Protein AF-A0A1E3Q940-F1 (afdb_monomer)

Radius of gyration: 35.64 Å; Cα contacts (8 Å, |Δi|>4): 222; chains: 1; bounding box: 73×69×113 Å

Organism: NCBI:txid675824

Nearest PDB structures (foldseek):
  7a0g-assembly1_GGG  TM=1.922E-01  e=5.368E+00  Serratia marcescens

Mean predicted aligned error: 15.82 Å

InterPro domains:
  IPR008386 ATP synthase, F0 complex, subunit E, mitochondrial [PF05680] (305-361)
  IPR012472 Mitochondrial adapter protein MCP1, transmembrane domain [PF07950] (192-275)
  IPR039960 Mitochondrial adapter protein MCP1 [PTHR38409] (34-299)

pLDDT: mean 77.13, std 20.1, range [30.25, 97.88]

Solvent-accessible surface area (backbone atoms only — not comparable to full-atom values): 22508 Å² total; per-residue (Å²): 137,84,86,87,84,83,86,77,83,83,82,91,82,80,88,78,82,86,74,88,76,76,90,73,77,92,70,78,75,79,89,85,70,78,74,78,72,70,52,72,69,98,41,72,73,79,68,68,54,76,79,78,77,83,50,68,67,54,52,53,57,51,48,62,63,48,67,78,54,92,65,93,70,78,81,73,81,72,79,71,74,55,68,66,60,55,52,48,57,50,52,51,36,49,49,43,29,57,57,21,47,56,46,32,48,55,51,50,51,56,45,45,44,24,73,12,46,29,20,49,75,62,35,59,71,56,13,40,54,40,43,57,55,51,39,71,73,42,67,42,88,64,43,35,58,45,40,47,51,40,16,45,49,41,26,54,51,31,49,49,52,55,48,54,50,50,49,54,47,37,38,72,71,63,72,39,86,75,64,83,36,72,60,56,52,36,46,64,61,36,51,60,47,52,50,51,49,46,37,64,63,37,50,46,36,29,75,75,66,74,46,40,82,82,66,45,56,48,54,56,6,44,46,30,68,76,38,46,67,63,42,53,51,51,54,50,50,41,48,51,36,47,41,50,38,52,46,53,49,49,36,61,71,72,63,52,87,65,58,64,61,51,50,54,53,36,51,51,54,45,52,43,35,53,48,5,48,54,46,35,48,67,44,57,83,67,59,66,72,59,50,55,56,47,47,63,49,48,54,54,50,48,56,50,48,67,65,47,48,59,54,51,51,50,52,53,48,50,54,53,49,52,48,52,50,52,54,50,50,51,52,52,50,54,51,51,54,48,54,50,52,53,51,51,52,52,52,51,52,54,53,48,48,69,78,52,64,75,77,77,75,77,74,95,72,81,80,87,64,93,81,51,95,82,67,56,66,69,62,52,50,62,55,65,73,71,109

Sequence (387 aa):
MPSSPEPRSPPARYTTPLRHQRPQGLSLPPVEGLTVLTPSPIDEAAFLLPDPTPNKASRSLSEKRNADEDDKQEEEEYDAPNPETVALWRHYLFKVHKYSSYSFTAFLSLHLATASAMPALLGIDAADNGIVLARVLYQVPIVEQTLVFGSLAAHLISGAVLRIHKVRRDKRWYSRRLKMSRISFTGYLLAPLVAAHVVVARVIPLIKEGDSSIISLRYISRGFVRSRLTSWSLYTAMLGLTVYHVGYGWSRWLRIRKYTRVRIAGVAVFALGIWGLRVVSKGCNMAEWLGKKYDMMYEMAEGLVFRWTALGAGVVYGLFHSYSLSVSSEKKAAAAEWAHKEALIAKAKEEYAKLHPKPAAPAATATLDFSDPNFDFAKYLETALKE

Structure (mmCIF, N/CA/C/O backbone):
data_AF-A0A1E3Q940-F1
#
_entry.id   AF-A0A1E3Q940-F1
#
loop_
_atom_site.group_PDB
_atom_site.id
_atom_site.type_symbol
_atom_site.label_atom_id
_atom_site.label_alt_id
_atom_site.label_comp_id
_atom_site.label_asym_id
_atom_site.label_entity_id
_atom_site.label_seq_id
_atom_site.pdbx_PDB_ins_code
_atom_site.Cartn_x
_atom_site.Cartn_y
_atom_site.Cartn_z
_atom_site.occupancy
_atom_site.B_iso_or_equiv
_atom_site.auth_seq_id
_atom_site.auth_comp_id
_atom_site.auth_asym_id
_atom_site.auth_atom_id
_atom_site.pdbx_PDB_model_num
ATOM 1 N N . MET A 1 1 ? 26.944 -31.114 70.761 1.00 43.34 1 MET A N 1
ATOM 2 C CA . MET A 1 1 ? 27.191 -29.665 70.577 1.00 43.34 1 MET A CA 1
ATOM 3 C C . MET A 1 1 ? 28.198 -29.488 69.452 1.00 43.34 1 MET A C 1
ATOM 5 O O . MET A 1 1 ? 29.091 -30.328 69.410 1.00 43.34 1 MET A O 1
ATOM 9 N N . PRO A 1 2 ? 28.119 -28.455 68.591 1.00 50.88 2 PRO A N 1
ATOM 10 C CA . PRO A 1 2 ? 27.110 -27.383 68.455 1.00 50.88 2 PRO A CA 1
ATOM 11 C C . PRO A 1 2 ? 26.284 -27.567 67.149 1.00 50.88 2 PRO A C 1
ATOM 13 O O . PRO A 1 2 ? 26.811 -28.060 66.163 1.00 50.88 2 PRO A O 1
ATOM 16 N N . SER A 1 3 ? 24.957 -27.434 67.062 1.00 39.19 3 SER A N 1
ATOM 17 C CA . SER A 1 3 ? 24.027 -26.308 67.281 1.00 39.19 3 SER A CA 1
ATOM 18 C C . SER A 1 3 ? 24.241 -25.069 66.391 1.00 39.19 3 SER A C 1
ATOM 20 O O . SER A 1 3 ? 25.152 -24.284 66.648 1.00 39.19 3 SER A O 1
ATOM 22 N N . SER A 1 4 ? 23.260 -24.875 65.488 1.00 44.81 4 SER A N 1
ATOM 23 C CA . SER A 1 4 ? 22.716 -23.606 64.943 1.00 44.81 4 SER A CA 1
ATOM 24 C C . SER A 1 4 ? 23.273 -23.077 63.603 1.00 44.81 4 SER A C 1
ATOM 26 O O . SER A 1 4 ? 24.425 -23.364 63.293 1.00 44.81 4 SER A O 1
ATOM 28 N N . PRO A 1 5 ? 22.536 -22.220 62.843 1.00 51.53 5 PRO A N 1
ATOM 29 C CA . PRO A 1 5 ? 21.141 -21.761 63.008 1.00 51.53 5 PRO A CA 1
ATOM 30 C C . PRO A 1 5 ? 20.254 -21.779 61.732 1.00 51.53 5 PRO A C 1
ATOM 32 O O . PRO A 1 5 ? 20.704 -21.684 60.594 1.00 51.53 5 PRO A O 1
ATOM 35 N N . GLU A 1 6 ? 18.948 -21.776 61.985 1.00 53.12 6 GLU A N 1
ATOM 36 C CA . GLU A 1 6 ? 17.836 -21.415 61.095 1.00 53.12 6 GLU A CA 1
ATOM 37 C C . GLU A 1 6 ? 17.895 -19.937 60.625 1.00 53.12 6 GLU A C 1
ATOM 39 O O . GLU A 1 6 ? 18.193 -19.053 61.441 1.00 53.12 6 GLU A O 1
ATOM 44 N N . PRO A 1 7 ? 17.520 -19.603 59.373 1.00 50.44 7 PRO A N 1
ATOM 45 C CA . PRO A 1 7 ? 17.256 -18.222 58.977 1.00 50.44 7 PRO A CA 1
ATOM 46 C C . PRO A 1 7 ? 15.750 -17.888 58.922 1.00 50.44 7 PRO A C 1
ATOM 48 O O . PRO A 1 7 ? 15.070 -18.091 57.923 1.00 50.44 7 PRO A O 1
ATOM 51 N N . ARG A 1 8 ? 15.283 -17.317 60.038 1.00 42.06 8 ARG A N 1
ATOM 52 C CA . ARG A 1 8 ? 14.400 -16.139 60.208 1.00 42.06 8 ARG A CA 1
ATOM 53 C C . ARG A 1 8 ? 13.367 -15.817 59.111 1.00 42.06 8 ARG A C 1
ATOM 55 O O . ARG A 1 8 ? 13.687 -15.260 58.064 1.00 42.06 8 ARG A O 1
ATOM 62 N N . SER A 1 9 ? 12.095 -15.956 59.482 1.00 47.34 9 SER A N 1
ATOM 63 C CA . SER A 1 9 ? 10.959 -15.216 58.918 1.00 47.34 9 SER A CA 1
ATOM 64 C C . SER A 1 9 ? 11.095 -13.692 59.130 1.00 47.34 9 SER A C 1
ATOM 66 O O . SER A 1 9 ? 11.521 -13.269 60.211 1.00 47.34 9 SER A O 1
ATOM 68 N N . PRO A 1 10 ? 10.714 -12.847 58.152 1.00 51.91 10 PRO A N 1
ATOM 69 C CA . PRO A 1 10 ? 10.795 -11.393 58.282 1.00 51.91 10 PRO A CA 1
ATOM 70 C C . PRO A 1 10 ? 9.717 -10.817 59.228 1.00 51.91 10 PRO A C 1
ATOM 72 O O . PRO A 1 10 ? 8.624 -11.378 59.334 1.00 51.91 10 PRO A O 1
ATOM 75 N N . PRO A 1 11 ? 10.001 -9.693 59.915 1.00 42.12 11 PRO A N 1
ATOM 76 C CA . PRO A 1 11 ? 9.122 -9.127 60.934 1.00 42.12 11 PRO A CA 1
ATOM 77 C C . PRO A 1 11 ? 7.924 -8.365 60.353 1.00 42.12 11 PRO A C 1
ATOM 79 O O . PRO A 1 11 ? 8.037 -7.608 59.390 1.00 42.12 11 PRO A O 1
ATOM 82 N N . ALA A 1 12 ? 6.787 -8.505 61.035 1.00 43.34 12 ALA A N 1
ATOM 83 C CA . ALA A 1 12 ? 5.622 -7.644 60.897 1.00 43.34 12 ALA A CA 1
ATOM 84 C C . ALA A 1 12 ? 5.919 -6.214 61.385 1.00 43.34 12 ALA A C 1
ATOM 86 O O . ALA A 1 12 ? 6.483 -6.039 62.465 1.00 43.34 12 ALA A O 1
ATOM 87 N N . ARG A 1 13 ? 5.510 -5.216 60.588 1.00 34.50 13 ARG A N 1
ATOM 88 C CA . ARG A 1 13 ? 5.193 -3.798 60.901 1.00 34.50 13 ARG A CA 1
ATOM 89 C C . ARG A 1 13 ? 4.825 -3.158 59.545 1.00 34.50 13 ARG A C 1
ATOM 91 O O . ARG A 1 13 ? 5.513 -3.404 58.567 1.00 34.50 13 ARG A O 1
ATOM 98 N N . TYR A 1 14 ? 3.732 -2.424 59.349 1.00 35.25 14 TYR A N 1
ATOM 99 C CA . TYR A 1 14 ? 3.229 -1.300 60.128 1.00 35.25 14 TYR A CA 1
ATOM 100 C C . TYR A 1 14 ? 1.698 -1.190 60.043 1.00 35.25 14 TYR A C 1
ATOM 102 O O . TYR A 1 14 ? 1.108 -1.248 58.967 1.00 35.25 14 TYR A O 1
ATOM 110 N N . THR A 1 15 ? 1.081 -0.948 61.194 1.00 38.28 15 THR A N 1
ATOM 111 C CA . THR A 1 15 ? -0.278 -0.431 61.365 1.00 38.28 15 THR A CA 1
ATOM 112 C C . THR A 1 15 ? -0.354 1.021 60.883 1.00 38.28 15 THR A C 1
ATOM 114 O O . THR A 1 15 ? 0.394 1.871 61.366 1.00 38.28 15 THR A O 1
ATOM 117 N N . THR A 1 16 ? -1.263 1.328 59.959 1.00 37.03 16 THR A N 1
ATOM 118 C CA . THR A 1 16 ? -1.640 2.708 59.610 1.00 37.03 16 THR A CA 1
ATOM 119 C C . THR A 1 16 ? -2.774 3.164 60.539 1.00 37.03 16 THR A C 1
ATOM 121 O O . THR A 1 16 ? -3.715 2.393 60.734 1.00 37.03 16 THR A O 1
ATOM 124 N N . PRO A 1 17 ? -2.732 4.373 61.129 1.00 34.97 17 PRO A N 1
ATOM 125 C CA . PRO A 1 17 ? -3.802 4.833 62.005 1.00 34.97 17 PRO A CA 1
ATOM 126 C C . PRO A 1 17 ? -5.060 5.169 61.194 1.00 34.97 17 PRO A C 1
ATOM 128 O O . PRO A 1 17 ? -4.996 5.823 60.150 1.00 34.97 17 PRO A O 1
ATOM 131 N N . LEU A 1 18 ? -6.211 4.723 61.701 1.00 33.91 18 LEU A N 1
ATOM 132 C CA . LEU A 1 18 ? -7.538 5.055 61.189 1.00 33.91 18 LEU A CA 1
ATOM 133 C C . LEU A 1 18 ? -7.757 6.569 61.285 1.00 33.91 18 LEU A C 1
ATOM 135 O O . LEU A 1 18 ? -7.967 7.126 62.360 1.00 33.91 18 LEU A O 1
ATOM 139 N N . ARG A 1 19 ? -7.705 7.246 60.137 1.00 30.25 19 ARG A N 1
ATOM 140 C CA . ARG A 1 19 ? -8.111 8.644 60.009 1.00 30.25 19 ARG A CA 1
ATOM 141 C C . ARG A 1 19 ? -9.639 8.698 60.005 1.00 30.25 19 ARG A C 1
ATOM 143 O O . ARG A 1 19 ? -10.261 8.174 59.084 1.00 30.25 19 ARG A O 1
ATOM 150 N N . HIS A 1 20 ? -10.226 9.349 61.007 1.00 36.41 20 HIS A N 1
ATOM 151 C CA . HIS A 1 20 ? -11.647 9.702 61.037 1.00 36.41 20 HIS A CA 1
ATOM 152 C C . HIS A 1 20 ? -12.061 10.387 59.723 1.00 36.41 20 HIS A C 1
ATOM 154 O O . HIS A 1 20 ? -11.624 11.503 59.429 1.00 36.41 20 HIS A O 1
ATOM 160 N N . GLN A 1 21 ? -12.907 9.725 58.934 1.00 33.66 21 GLN A N 1
ATOM 161 C CA . GLN A 1 21 ? -13.623 10.352 57.828 1.00 33.66 21 GLN A CA 1
ATOM 162 C C . GLN A 1 21 ? -14.935 10.939 58.362 1.00 33.66 21 GLN A C 1
ATOM 164 O O . GLN A 1 21 ? -15.749 10.232 58.952 1.00 33.66 21 GLN A O 1
ATOM 169 N N . ARG A 1 22 ? -15.125 12.248 58.156 1.00 34.81 22 ARG A N 1
ATOM 170 C CA . ARG A 1 22 ? -16.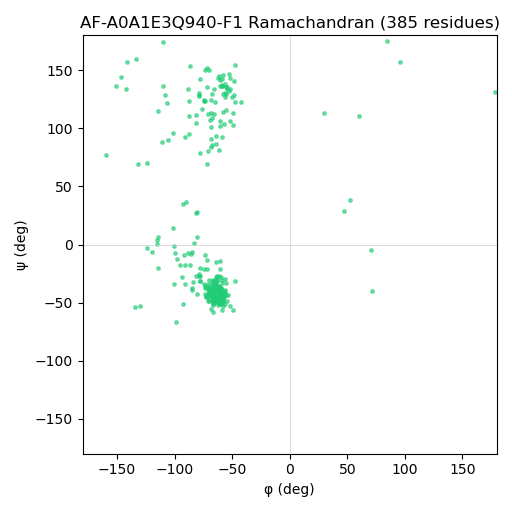432 12.919 58.246 1.00 34.81 22 ARG A CA 1
ATOM 171 C C . ARG A 1 22 ? -17.412 12.260 57.264 1.00 34.81 22 ARG A C 1
ATOM 173 O O . ARG A 1 22 ? -16.977 11.918 56.163 1.00 34.81 22 ARG A O 1
ATOM 180 N N . PRO A 1 23 ? -18.713 12.161 57.589 1.00 35.28 23 PRO A N 1
ATOM 181 C CA . PRO A 1 23 ? -19.703 11.654 56.650 1.00 35.28 23 PRO A CA 1
ATOM 182 C C . PRO A 1 23 ? -19.854 12.657 55.501 1.00 35.28 23 PRO A C 1
ATOM 184 O O . PRO A 1 23 ? -20.351 13.768 55.681 1.00 35.28 23 PRO A O 1
ATOM 187 N N . GLN A 1 24 ? -19.357 12.288 54.322 1.00 35.22 24 GLN A N 1
ATOM 188 C CA . GLN A 1 24 ? -19.620 13.018 53.089 1.00 35.22 24 GLN A CA 1
ATOM 189 C C . GLN A 1 24 ? -21.015 12.627 52.603 1.00 35.22 24 GLN A C 1
ATOM 191 O O . GLN A 1 24 ? -21.336 11.443 52.503 1.00 35.22 24 GLN A O 1
ATOM 196 N N . GLY A 1 25 ? -21.847 13.636 52.335 1.00 33.84 25 GLY A N 1
ATOM 197 C CA . GLY A 1 25 ? -23.127 13.458 51.663 1.00 33.84 25 GLY A CA 1
ATOM 198 C C . GLY A 1 25 ? -22.948 12.701 50.348 1.00 33.84 25 GLY A C 1
ATOM 199 O O . GLY A 1 25 ? -21.917 12.816 49.689 1.00 33.84 25 GLY A O 1
ATOM 200 N N . LEU A 1 26 ? -23.958 11.905 50.009 1.00 39.94 26 LEU A N 1
ATOM 201 C CA . LEU A 1 26 ? -24.004 10.989 48.876 1.00 39.94 26 LEU A CA 1
ATOM 202 C C . LEU A 1 26 ? -23.875 11.740 47.533 1.00 39.94 26 LEU A C 1
ATOM 204 O O . LEU A 1 26 ? -24.870 12.021 46.868 1.00 39.94 26 LEU A O 1
ATOM 208 N N . SER A 1 27 ? -22.655 12.080 47.120 1.00 33.34 27 SER A N 1
ATOM 209 C CA . SER A 1 27 ? -22.353 12.452 45.741 1.00 33.34 27 SER A CA 1
ATOM 210 C C . SER A 1 27 ? -22.026 11.176 44.971 1.00 33.34 27 SER A C 1
ATOM 212 O O . SER A 1 27 ? -21.021 10.507 45.206 1.00 33.34 27 SER A O 1
ATOM 214 N N . LEU A 1 28 ? -22.919 10.798 44.056 1.00 39.28 28 LEU A N 1
ATOM 215 C CA . LEU A 1 28 ? -22.620 9.760 43.076 1.00 39.28 28 LEU A CA 1
ATOM 216 C C . LEU A 1 28 ? -21.379 10.205 42.280 1.00 39.28 28 LEU A C 1
ATOM 218 O O . LEU A 1 28 ? -21.357 11.347 41.807 1.00 39.28 28 LEU A O 1
ATOM 222 N N . PRO A 1 29 ? -20.343 9.360 42.134 1.00 33.66 29 PRO A N 1
ATOM 223 C CA . PRO A 1 29 ? -19.177 9.732 41.351 1.00 33.66 29 PRO A CA 1
ATOM 224 C C . PRO A 1 29 ? -19.594 9.981 39.892 1.00 33.66 29 PRO A C 1
ATOM 226 O O . PRO A 1 29 ? -20.474 9.277 39.379 1.00 33.66 29 PRO A O 1
ATOM 229 N N . PRO A 1 30 ? -18.970 10.949 39.194 1.00 35.44 30 PRO A N 1
ATOM 230 C CA . PRO A 1 30 ? -19.161 11.110 37.761 1.00 35.44 30 PRO A CA 1
ATOM 231 C C . PRO A 1 30 ? -18.844 9.783 37.073 1.00 35.44 30 PRO A C 1
ATOM 233 O O . PRO A 1 30 ? -17.846 9.134 37.395 1.00 35.44 30 PRO A O 1
ATOM 236 N N . VAL A 1 31 ? -19.686 9.364 36.128 1.00 41.88 31 VAL A N 1
ATOM 237 C CA . VAL A 1 31 ? -19.461 8.167 35.305 1.00 41.88 31 VAL A CA 1
ATOM 238 C C . VAL A 1 31 ? -18.330 8.461 34.311 1.00 41.88 31 VAL A C 1
ATOM 240 O O . VAL A 1 31 ? -18.526 8.567 33.107 1.00 41.88 31 VAL A O 1
ATOM 243 N N . GLU A 1 32 ? -17.112 8.591 34.822 1.00 36.41 32 GLU A N 1
ATOM 244 C CA . GLU A 1 32 ? -15.862 8.739 34.071 1.00 36.41 32 GLU A CA 1
ATOM 245 C C . GLU A 1 32 ? -15.217 7.359 33.831 1.00 36.41 32 GLU A C 1
ATOM 247 O O . GLU A 1 32 ? -14.004 7.175 33.844 1.00 36.41 32 GLU A O 1
ATOM 252 N N . GLY A 1 33 ? -16.066 6.343 33.639 1.00 30.34 33 GLY A N 1
ATOM 253 C CA . GLY A 1 33 ? -15.688 4.929 33.624 1.00 30.34 33 GLY A CA 1
ATOM 254 C C . GLY A 1 33 ? -15.886 4.205 32.293 1.00 30.34 33 GLY A C 1
ATOM 255 O O . GLY A 1 33 ? -15.633 3.004 32.221 1.00 30.34 33 GLY A O 1
ATOM 256 N N . LEU A 1 34 ? -16.299 4.880 31.216 1.00 32.03 34 LEU A N 1
ATOM 257 C CA . LEU A 1 34 ? -16.187 4.297 29.877 1.00 32.03 34 LEU A CA 1
ATOM 258 C C . LEU A 1 34 ? -14.734 4.435 29.429 1.00 32.03 34 LEU A C 1
ATOM 260 O O . LEU A 1 34 ? -14.388 5.314 28.639 1.00 32.03 34 LEU A O 1
ATOM 264 N N . THR A 1 35 ? -13.871 3.548 29.931 1.00 32.41 35 THR A N 1
ATOM 265 C CA . THR A 1 35 ? -12.580 3.300 29.294 1.00 32.41 35 THR A CA 1
ATOM 266 C C . THR A 1 35 ? -12.867 3.013 27.827 1.00 32.41 35 THR A C 1
ATOM 268 O O . THR A 1 35 ? -13.427 1.983 27.445 1.00 32.41 35 THR A O 1
ATOM 271 N N . VAL A 1 36 ? -12.552 3.990 26.977 1.00 34.75 36 VAL A N 1
ATOM 272 C CA . VAL A 1 36 ? -12.655 3.858 25.531 1.00 34.75 36 VAL A CA 1
ATOM 273 C C . VAL A 1 36 ? -11.577 2.861 25.140 1.00 34.75 36 VAL A C 1
ATOM 275 O O . VAL A 1 36 ? -10.468 3.234 24.770 1.00 34.75 36 VAL A O 1
ATOM 278 N N . LEU A 1 37 ? -11.897 1.571 25.245 1.00 36.41 37 LEU A N 1
ATOM 279 C CA . LEU A 1 37 ? -11.110 0.507 24.654 1.00 36.41 37 LEU A CA 1
ATOM 280 C C . LEU A 1 37 ? -11.049 0.837 23.170 1.00 36.41 37 LEU A C 1
ATOM 282 O O . LEU A 1 37 ? -12.043 0.701 22.447 1.00 36.41 37 LEU A O 1
ATOM 286 N N . THR A 1 38 ? -9.899 1.355 22.735 1.00 33.72 38 THR A N 1
ATOM 287 C CA . THR A 1 38 ? -9.587 1.497 21.319 1.00 33.72 38 THR A CA 1
ATOM 288 C C . THR A 1 38 ? -9.917 0.160 20.678 1.00 33.72 38 THR A C 1
ATOM 290 O O . THR A 1 38 ? -9.490 -0.864 21.218 1.00 33.72 38 THR A O 1
ATOM 293 N N . PRO A 1 39 ? -10.707 0.125 19.596 1.00 43.34 39 PRO A N 1
ATOM 294 C CA . PRO A 1 39 ? -11.113 -1.139 19.016 1.00 43.34 39 PRO A CA 1
ATOM 295 C C . PRO A 1 39 ? -9.846 -1.891 18.651 1.00 43.34 39 PRO A C 1
ATOM 297 O O . PRO A 1 39 ? -9.061 -1.431 17.816 1.00 43.34 39 PRO A O 1
ATOM 300 N N . SER A 1 40 ? -9.635 -3.006 19.350 1.00 42.09 40 SER A N 1
ATOM 301 C CA . SER A 1 40 ? -8.463 -3.835 19.139 1.00 42.09 40 SER A CA 1
ATOM 302 C C . SER A 1 40 ? -8.424 -4.207 17.651 1.00 42.09 40 SER A C 1
ATOM 304 O O . SER A 1 40 ? -9.486 -4.526 17.079 1.00 42.09 40 SER A O 1
ATOM 306 N N . PRO A 1 41 ? -7.247 -4.125 16.997 1.00 54.59 41 PRO A N 1
ATOM 307 C CA . PRO A 1 41 ? -7.025 -4.766 15.705 1.00 54.59 41 PRO A CA 1
ATOM 308 C C . PRO A 1 41 ? -7.529 -6.211 15.762 1.00 54.59 41 PRO A C 1
ATOM 310 O O . PRO A 1 41 ? -7.603 -6.769 16.851 1.00 54.59 41 PRO A O 1
ATOM 313 N N . ILE A 1 42 ? -7.896 -6.792 14.616 1.00 51.38 42 ILE A N 1
ATOM 314 C CA . ILE A 1 42 ? -8.453 -8.153 14.528 1.00 51.38 42 ILE A CA 1
ATOM 315 C C . ILE A 1 42 ? -7.544 -9.108 15.323 1.00 51.38 42 ILE A C 1
ATOM 317 O O . ILE A 1 42 ? -6.437 -9.411 14.889 1.00 51.38 42 ILE A O 1
ATOM 321 N N . ASP A 1 43 ? -7.982 -9.488 16.520 1.00 57.38 43 ASP A N 1
ATOM 322 C CA . ASP A 1 43 ? -7.264 -10.379 17.422 1.00 57.38 43 ASP A CA 1
ATOM 323 C C . ASP A 1 43 ? -8.020 -11.699 17.411 1.00 57.38 43 ASP A C 1
ATOM 325 O O . ASP A 1 43 ? -9.244 -11.707 17.560 1.00 57.38 43 ASP A O 1
ATOM 329 N N . GLU A 1 44 ? -7.294 -12.789 17.184 1.00 52.31 44 GLU A N 1
ATOM 330 C CA . GLU A 1 44 ? -7.834 -14.137 16.990 1.00 52.31 44 GLU A CA 1
ATOM 331 C C . GLU A 1 44 ? -8.757 -14.512 18.158 1.00 52.31 44 GLU A C 1
ATOM 333 O O . GLU A 1 44 ? -9.893 -14.934 17.953 1.00 52.31 44 GLU A O 1
ATOM 338 N N . ALA A 1 45 ? -8.334 -14.194 19.385 1.00 51.00 45 ALA A N 1
ATOM 339 C CA . ALA A 1 45 ? -9.108 -14.448 20.594 1.00 51.00 45 ALA A CA 1
ATOM 340 C C . ALA A 1 45 ? -10.396 -13.613 20.683 1.00 51.00 45 ALA A C 1
ATOM 342 O O . ALA A 1 45 ? -11.420 -14.128 21.103 1.00 51.00 45 ALA A O 1
ATOM 343 N N . ALA A 1 46 ? -10.387 -12.344 20.260 1.00 54.25 46 ALA A N 1
ATOM 344 C CA . ALA A 1 46 ? -11.569 -11.475 20.330 1.00 54.25 46 ALA A CA 1
ATOM 345 C C . ALA A 1 46 ? -12.596 -11.766 19.220 1.00 54.25 46 ALA A C 1
ATOM 347 O O . ALA A 1 46 ? -13.758 -11.369 19.324 1.00 54.25 46 ALA A O 1
ATOM 348 N N . PHE A 1 47 ? -12.155 -12.412 18.137 1.00 54.91 47 PHE A N 1
ATOM 349 C CA . PHE A 1 47 ? -12.983 -12.733 16.977 1.00 54.91 47 PHE A CA 1
ATOM 350 C C . PHE A 1 47 ? -13.600 -14.130 17.063 1.00 54.91 47 PHE A C 1
ATOM 352 O O . PHE A 1 47 ? -14.664 -14.345 16.498 1.00 54.91 47 PHE A O 1
ATOM 359 N N . LEU A 1 48 ? -12.956 -15.065 17.765 1.00 56.94 48 LEU A N 1
ATOM 360 C CA . LEU A 1 48 ? -13.443 -16.436 17.935 1.00 56.94 48 LEU A CA 1
ATOM 361 C C . LEU A 1 48 ? -14.423 -16.609 19.099 1.00 56.94 48 LEU A C 1
ATOM 363 O O . LEU A 1 48 ? -15.032 -17.670 19.190 1.00 56.94 48 LEU A O 1
ATOM 367 N N . LEU A 1 49 ? -14.622 -15.588 19.942 1.00 58.44 49 LEU A N 1
ATOM 368 C CA . LEU A 1 49 ? -15.626 -15.660 21.004 1.00 58.44 49 LEU A CA 1
ATOM 369 C C . LEU A 1 49 ? -17.012 -15.981 20.417 1.00 58.44 49 LEU A C 1
ATOM 371 O O . LEU A 1 49 ? -17.370 -15.415 19.372 1.00 58.44 49 LEU A O 1
ATOM 375 N N . PRO A 1 50 ? -17.788 -16.869 21.068 1.00 58.59 50 PRO A N 1
ATOM 376 C CA . PRO A 1 50 ? -19.195 -17.045 20.747 1.00 58.59 50 PRO A CA 1
ATOM 377 C C . PRO A 1 50 ? -19.884 -15.683 20.775 1.00 58.59 50 PRO A C 1
ATOM 379 O O . PRO A 1 50 ? -19.527 -14.819 21.585 1.00 58.59 50 PRO A O 1
ATOM 382 N N . ASP A 1 51 ? -20.841 -15.472 19.876 1.00 60.31 51 ASP A N 1
ATOM 383 C CA . ASP A 1 51 ? -21.632 -14.252 19.944 1.00 60.31 51 ASP A CA 1
ATOM 384 C C . ASP A 1 51 ? -22.363 -14.227 21.300 1.00 60.31 51 ASP A C 1
ATOM 386 O O . ASP A 1 51 ? -22.837 -15.269 21.764 1.00 60.31 51 ASP A O 1
ATOM 390 N N . PRO A 1 52 ? -22.384 -13.077 21.997 1.00 56.88 52 PRO A N 1
ATOM 391 C CA . PRO A 1 52 ? -23.020 -12.991 23.303 1.00 56.88 52 PRO A CA 1
ATOM 392 C C . PRO A 1 52 ? -24.500 -13.365 23.173 1.00 56.88 52 PRO A C 1
ATOM 394 O O . PRO A 1 52 ? -25.185 -12.891 22.269 1.00 56.88 52 PRO A O 1
ATOM 397 N N . THR A 1 53 ? -25.019 -14.164 24.105 1.00 52.47 53 THR A N 1
ATOM 398 C CA . THR A 1 53 ? -26.471 -14.333 24.243 1.00 52.47 53 THR A CA 1
ATOM 399 C C . THR A 1 53 ? -27.100 -12.962 24.517 1.00 52.47 53 THR A C 1
ATOM 401 O O . THR A 1 53 ? -26.537 -12.215 25.329 1.00 52.47 53 THR A O 1
ATOM 404 N N . PRO A 1 54 ? -28.241 -12.603 23.895 1.00 46.38 54 PRO A N 1
ATOM 405 C CA . PRO A 1 54 ? -28.889 -11.321 24.155 1.00 46.38 54 PRO A CA 1
ATOM 406 C C . PRO A 1 54 ? -29.144 -11.185 25.651 1.00 46.38 54 PRO A C 1
ATOM 408 O O . PRO A 1 54 ? -29.911 -11.954 26.227 1.00 46.38 54 PRO A O 1
ATOM 411 N N . ASN A 1 55 ? -28.512 -10.209 26.302 1.00 47.47 55 ASN A N 1
ATOM 412 C CA . ASN A 1 55 ? -28.957 -9.825 27.631 1.00 47.47 55 ASN A CA 1
ATOM 413 C C . ASN A 1 55 ? -30.345 -9.188 27.463 1.00 47.47 55 ASN A C 1
ATOM 415 O O . ASN A 1 55 ? -30.507 -8.278 26.649 1.00 47.47 55 ASN A O 1
ATOM 419 N N . LYS A 1 56 ? -31.341 -9.632 28.242 1.00 45.75 56 LYS A N 1
ATOM 420 C CA . LYS A 1 56 ? -32.684 -9.023 28.280 1.00 45.75 56 LYS A CA 1
ATOM 421 C C . LYS A 1 56 ? -32.626 -7.490 28.403 1.00 45.75 56 LYS A C 1
ATOM 423 O O . LYS A 1 56 ? -33.459 -6.810 27.818 1.00 45.75 56 LYS A O 1
ATOM 428 N N . ALA A 1 57 ? -31.600 -6.948 29.065 1.00 43.94 57 ALA A N 1
ATOM 429 C CA . ALA A 1 57 ? -31.384 -5.509 29.207 1.00 43.94 57 ALA A CA 1
ATOM 430 C C . ALA A 1 57 ? -31.052 -4.772 27.888 1.00 43.94 57 ALA A C 1
ATOM 432 O O . ALA A 1 57 ? -31.493 -3.638 27.696 1.00 43.94 57 ALA A O 1
ATOM 433 N N . SER A 1 58 ? -30.298 -5.381 26.960 1.00 47.91 58 SER A N 1
ATOM 434 C CA . SER A 1 58 ? -29.993 -4.749 25.663 1.00 47.91 58 SER A CA 1
ATOM 435 C C . SER A 1 58 ? -31.171 -4.835 24.693 1.00 47.91 58 SER A C 1
ATOM 437 O O . SER A 1 58 ? -31.382 -3.894 23.930 1.00 47.91 58 SER A O 1
ATOM 439 N N . ARG A 1 59 ? -31.979 -5.903 24.791 1.00 46.34 59 ARG A N 1
ATOM 440 C CA . ARG A 1 59 ? -33.295 -6.002 24.139 1.00 46.34 59 ARG A CA 1
ATOM 441 C C . ARG A 1 59 ? -34.232 -4.900 24.635 1.00 46.34 59 ARG A C 1
ATOM 443 O O . ARG A 1 59 ? -34.651 -4.087 23.826 1.00 46.34 59 ARG A O 1
ATOM 450 N N . SER A 1 60 ? -34.374 -4.730 25.953 1.00 45.16 60 SER A N 1
ATOM 451 C CA . SER A 1 60 ? -35.256 -3.699 26.521 1.00 45.16 60 SER A CA 1
ATOM 452 C C . SER A 1 60 ? -34.841 -2.257 26.206 1.00 45.16 60 SER A C 1
ATOM 454 O O . SER A 1 60 ? -35.698 -1.385 26.119 1.00 45.16 60 SER A O 1
ATOM 456 N N . LEU A 1 61 ? -33.540 -1.978 26.035 1.00 48.06 61 LEU A N 1
ATOM 457 C CA . LEU A 1 61 ? -33.049 -0.649 25.631 1.00 48.06 61 LEU A CA 1
ATOM 458 C C . LEU A 1 61 ? -33.235 -0.391 24.128 1.00 48.06 61 LEU A C 1
ATOM 460 O O . LEU A 1 61 ? -33.427 0.752 23.727 1.00 48.06 61 LEU A O 1
ATOM 464 N N . SER A 1 62 ? -33.175 -1.441 23.307 1.00 47.81 62 SER A N 1
ATOM 465 C CA . SER A 1 62 ? -33.490 -1.381 21.877 1.00 47.81 62 SER A CA 1
ATOM 466 C C . SER A 1 62 ? -34.997 -1.245 21.643 1.00 47.81 62 SER A C 1
ATOM 468 O O . SER A 1 62 ? -35.403 -0.402 20.855 1.00 47.81 62 SER A O 1
ATOM 470 N N . GLU A 1 63 ? -35.816 -2.024 22.355 1.00 46.56 63 GLU A N 1
ATOM 471 C CA . GLU A 1 63 ? -37.284 -1.961 22.323 1.00 46.56 63 GLU A CA 1
ATOM 472 C C . GLU A 1 63 ? -37.797 -0.618 22.831 1.00 46.56 63 GLU A C 1
ATOM 474 O O . GLU A 1 63 ? -38.608 0.003 22.158 1.00 46.56 63 GLU A O 1
ATOM 479 N N . LYS A 1 64 ? -37.266 -0.094 23.947 1.00 46.50 64 LYS A N 1
ATOM 480 C CA . LYS A 1 64 ? -37.648 1.247 24.422 1.00 46.50 64 LYS A CA 1
ATOM 481 C C . LYS A 1 64 ? -37.286 2.365 23.451 1.00 46.50 64 LYS A C 1
ATOM 483 O O . LYS A 1 64 ? -37.979 3.368 23.438 1.00 46.50 64 LYS A O 1
ATOM 488 N N . ARG A 1 65 ? -36.210 2.220 22.669 1.00 48.25 65 ARG A N 1
ATOM 489 C CA . ARG A 1 65 ? -35.826 3.234 21.674 1.00 48.25 65 ARG A CA 1
ATOM 490 C C . ARG A 1 65 ? -36.676 3.155 20.403 1.00 48.25 65 ARG A C 1
ATOM 492 O O . ARG A 1 65 ? -36.813 4.162 19.728 1.00 48.25 65 ARG A O 1
ATOM 499 N N . ASN A 1 66 ? -37.213 1.979 20.083 1.00 46.50 66 ASN A N 1
ATOM 500 C CA . ASN A 1 66 ? -38.068 1.771 18.914 1.00 46.50 66 ASN A CA 1
ATOM 501 C C . ASN A 1 66 ? -39.562 1.978 19.230 1.00 46.50 66 ASN A C 1
ATOM 503 O O . ASN A 1 66 ? -40.337 2.195 18.315 1.00 46.50 66 ASN A O 1
ATOM 507 N N . ALA A 1 67 ? -39.969 1.953 20.505 1.00 49.75 67 ALA A N 1
ATOM 508 C CA . ALA A 1 67 ? -41.353 2.193 20.926 1.00 49.75 67 ALA A CA 1
ATOM 509 C C . ALA A 1 67 ? -41.816 3.660 20.793 1.00 49.75 67 ALA A C 1
ATOM 511 O O . ALA A 1 67 ? -43.012 3.918 20.875 1.00 49.75 67 ALA A O 1
ATOM 512 N N . ASP A 1 68 ? -40.891 4.605 20.585 1.00 50.19 68 ASP A N 1
ATOM 513 C CA . ASP A 1 68 ? -41.206 6.016 20.303 1.00 50.19 68 ASP A CA 1
ATOM 514 C C . ASP A 1 68 ? -41.390 6.300 18.793 1.00 50.19 68 ASP A C 1
ATOM 516 O O . ASP A 1 68 ? -41.804 7.397 18.419 1.00 50.19 68 ASP A O 1
ATOM 520 N N . GLU A 1 69 ? -41.109 5.328 17.916 1.00 50.88 69 GLU A N 1
ATOM 521 C CA . GLU A 1 69 ? -41.359 5.406 16.471 1.00 50.88 69 GLU A CA 1
ATOM 522 C C . GLU A 1 69 ? -42.492 4.432 16.118 1.00 50.88 69 GLU A C 1
ATOM 524 O O . GLU A 1 69 ? -42.270 3.260 15.826 1.00 50.88 69 GLU A O 1
ATOM 529 N N . ASP A 1 70 ? -43.728 4.927 16.202 1.00 46.22 70 ASP A N 1
ATOM 530 C CA . ASP A 1 70 ? -44.936 4.209 15.793 1.00 46.22 70 ASP A CA 1
ATOM 531 C C . ASP A 1 70 ? -44.934 4.041 14.263 1.00 46.22 70 ASP A C 1
ATOM 533 O O . ASP A 1 70 ? -45.375 4.912 13.513 1.00 46.22 70 ASP A O 1
ATOM 537 N N . ASP A 1 71 ? -44.375 2.927 13.794 1.00 42.19 71 ASP A N 1
ATOM 538 C CA . ASP A 1 71 ? -44.696 2.351 12.494 1.00 42.19 71 ASP A CA 1
ATOM 539 C C . ASP A 1 71 ? -44.708 0.825 12.620 1.00 42.19 71 ASP A C 1
ATOM 541 O O . ASP A 1 71 ? -43.823 0.214 13.228 1.00 42.19 71 ASP A O 1
ATOM 545 N N . LYS A 1 72 ? -45.749 0.205 12.066 1.00 42.94 72 LYS A N 1
ATOM 546 C CA . LYS A 1 72 ? -45.988 -1.239 12.120 1.00 42.94 72 LYS A CA 1
ATOM 547 C C . LYS A 1 72 ? -44.922 -1.959 11.296 1.00 42.94 72 LYS A C 1
ATOM 549 O O . LYS A 1 72 ? -45.143 -2.272 10.131 1.00 42.94 72 LYS A O 1
ATOM 554 N N . GLN A 1 73 ? -43.770 -2.240 11.893 1.00 36.91 73 GLN A N 1
ATOM 555 C CA . GLN A 1 73 ? -42.825 -3.191 11.325 1.00 36.91 73 GLN A CA 1
ATOM 556 C C . GLN A 1 73 ? -43.284 -4.594 11.701 1.00 36.91 73 GLN A C 1
ATOM 558 O O . GLN A 1 73 ? -43.265 -4.973 12.870 1.00 36.91 73 GLN A O 1
ATOM 563 N N . GLU A 1 74 ? -43.731 -5.339 10.690 1.00 40.62 74 GLU A N 1
ATOM 564 C CA . GLU A 1 74 ? -43.812 -6.795 10.737 1.00 40.62 74 GLU A CA 1
ATOM 565 C C . GLU A 1 74 ? -42.530 -7.317 11.398 1.00 40.62 74 GLU A C 1
ATOM 567 O O . GLU A 1 74 ? -41.422 -6.986 10.966 1.00 40.62 74 GLU A O 1
ATOM 572 N N . GLU A 1 75 ? -42.671 -8.069 12.492 1.00 43.88 75 GLU A N 1
ATOM 573 C CA . GLU A 1 75 ? -41.557 -8.783 13.105 1.00 43.88 75 GLU A CA 1
ATOM 574 C C . GLU A 1 75 ? -41.079 -9.830 12.094 1.00 43.88 75 GLU A C 1
ATOM 576 O O . GLU A 1 75 ? -41.541 -10.966 12.079 1.00 43.88 75 GLU A O 1
ATOM 581 N N . GLU A 1 76 ? -40.187 -9.425 11.190 1.00 40.84 76 GLU A N 1
ATOM 582 C CA . GLU A 1 76 ? -39.476 -10.335 10.307 1.00 40.84 76 GLU A CA 1
ATOM 583 C C . GLU A 1 76 ? -38.682 -11.272 11.230 1.00 40.84 76 GLU A C 1
ATOM 585 O O . GLU A 1 76 ? -37.689 -10.868 11.849 1.00 40.84 76 GLU A O 1
ATOM 590 N N . GLU A 1 77 ? -39.189 -12.497 11.412 1.00 43.81 77 GLU A N 1
ATOM 591 C CA . GLU A 1 77 ? -38.578 -13.546 12.221 1.00 43.81 77 GLU A CA 1
ATOM 592 C C . GLU A 1 77 ? -37.188 -13.830 11.647 1.00 43.81 77 GLU A C 1
ATOM 594 O O . GLU A 1 77 ? -37.000 -14.559 10.674 1.00 43.81 77 GLU A O 1
ATOM 599 N N . TYR A 1 78 ? -36.196 -13.135 12.202 1.00 48.88 78 TYR A N 1
ATOM 600 C CA . TYR A 1 78 ? -34.817 -13.230 11.766 1.00 48.88 78 TYR A CA 1
ATOM 601 C C . TYR A 1 78 ? -34.304 -14.614 12.137 1.00 48.88 78 TYR A C 1
ATOM 603 O O . TYR A 1 78 ? -33.929 -14.858 13.288 1.00 48.88 78 TYR A O 1
ATOM 611 N N . ASP A 1 79 ? -34.272 -15.496 11.143 1.00 50.88 79 ASP A N 1
ATOM 612 C CA . ASP A 1 79 ? -33.704 -16.829 11.259 1.00 50.88 79 ASP A CA 1
ATOM 613 C C . ASP A 1 79 ? -32.198 -16.687 11.528 1.00 50.88 79 ASP A C 1
ATOM 615 O O . ASP A 1 79 ? -31.375 -16.414 10.642 1.00 50.88 79 ASP A O 1
ATOM 619 N N . ALA A 1 80 ? -31.841 -16.696 12.814 1.00 56.94 80 ALA A N 1
ATOM 620 C CA . ALA A 1 80 ? -30.494 -16.385 13.249 1.00 56.94 80 ALA A CA 1
ATOM 621 C C . ALA A 1 80 ? -29.544 -17.460 12.700 1.00 56.94 80 ALA A C 1
ATOM 623 O O . ALA A 1 80 ? -29.731 -18.643 12.988 1.00 56.94 80 ALA A O 1
ATOM 624 N N . PRO A 1 81 ? -28.506 -17.084 11.926 1.00 61.53 81 PRO A N 1
ATOM 625 C CA . PRO A 1 81 ? -27.619 -18.065 11.322 1.00 61.53 81 PRO A CA 1
ATOM 626 C C . PRO A 1 81 ? -26.971 -18.916 12.413 1.00 61.53 81 PRO A C 1
ATOM 628 O O . PRO A 1 81 ? -26.535 -18.379 13.436 1.00 61.53 81 PRO A O 1
ATOM 631 N N . ASN A 1 82 ? -26.908 -20.232 12.180 1.00 71.31 82 ASN A N 1
ATOM 632 C CA . ASN A 1 82 ? -26.406 -21.198 13.155 1.00 71.31 82 ASN A CA 1
ATOM 633 C C . ASN A 1 82 ? -25.066 -20.709 13.761 1.00 71.31 82 ASN A C 1
ATOM 635 O O . ASN A 1 82 ? -24.107 -20.465 13.022 1.00 71.31 82 ASN A O 1
ATOM 639 N N . PRO A 1 83 ? -24.962 -20.560 15.095 1.00 71.31 83 PRO A N 1
ATOM 640 C CA . PRO A 1 83 ? -23.762 -20.035 15.744 1.00 71.31 83 PRO A CA 1
ATOM 641 C C . PRO A 1 83 ? -22.491 -20.832 15.408 1.00 71.31 83 PRO A C 1
ATOM 643 O O . PRO A 1 83 ? -21.408 -20.246 15.323 1.00 71.31 83 PRO A O 1
ATOM 646 N N . GLU A 1 84 ? -22.606 -22.136 15.144 1.00 74.00 84 GLU A N 1
ATOM 647 C CA . GLU A 1 84 ? -21.484 -22.976 14.717 1.00 74.00 84 GLU A CA 1
ATOM 648 C C . GLU A 1 84 ? -21.021 -22.643 13.297 1.00 74.00 84 GLU A C 1
ATOM 650 O O . GLU A 1 84 ? -19.818 -22.513 13.053 1.00 74.00 84 GLU A O 1
ATOM 655 N N . THR A 1 85 ? -21.953 -22.431 12.361 1.00 76.19 85 THR A N 1
ATOM 656 C CA . THR A 1 85 ? -21.600 -22.051 10.986 1.00 76.19 85 THR A CA 1
ATOM 657 C C . THR A 1 85 ? -20.970 -20.664 10.970 1.00 76.19 85 THR A C 1
ATOM 659 O O . THR A 1 85 ? -19.961 -20.463 10.288 1.00 76.19 85 THR A O 1
ATOM 662 N N . VAL A 1 86 ? -21.483 -19.737 11.791 1.00 77.06 86 VAL A N 1
ATOM 663 C CA . VAL A 1 86 ? -20.920 -18.392 11.964 1.00 77.06 86 VAL A CA 1
ATOM 664 C C . VAL A 1 86 ? -19.501 -18.430 12.508 1.00 77.06 86 VAL A C 1
ATOM 666 O O . VAL A 1 86 ? -18.624 -17.736 11.988 1.00 77.06 86 VAL A O 1
ATOM 669 N N . ALA A 1 87 ? -19.243 -19.256 13.518 1.00 78.44 87 ALA A N 1
ATOM 670 C CA . ALA A 1 87 ? -17.900 -19.450 14.047 1.00 78.44 87 ALA A CA 1
ATOM 671 C C . ALA A 1 87 ? -16.954 -20.068 13.001 1.00 78.44 87 ALA A C 1
ATOM 673 O O . ALA A 1 87 ? -15.799 -19.642 12.888 1.00 78.44 87 ALA A O 1
ATOM 674 N N . LEU A 1 88 ? -17.448 -21.017 12.201 1.00 84.06 88 LEU A N 1
ATOM 675 C CA . LEU A 1 88 ? -16.668 -21.748 11.207 1.00 84.06 88 LEU A CA 1
ATOM 676 C C . LEU A 1 88 ? -16.177 -20.851 10.064 1.00 84.06 88 LEU A C 1
ATOM 678 O O . LEU A 1 88 ? -14.967 -20.735 9.850 1.00 84.06 88 LEU A O 1
ATOM 682 N N . TRP A 1 89 ? -17.079 -20.182 9.331 1.00 86.62 89 TRP A N 1
ATOM 683 C CA . TRP A 1 89 ? -16.665 -19.360 8.182 1.00 86.62 89 TRP A CA 1
ATOM 684 C C . TRP A 1 89 ? -15.780 -18.194 8.623 1.00 86.62 89 TRP A C 1
ATOM 686 O O . TRP A 1 89 ? -14.821 -17.824 7.942 1.00 86.62 89 TRP A O 1
ATOM 696 N N . ARG A 1 90 ? -16.047 -17.660 9.815 1.00 87.81 90 ARG A N 1
ATOM 697 C CA . ARG A 1 90 ? -15.253 -16.621 10.458 1.00 87.81 90 ARG A CA 1
ATOM 698 C C . ARG A 1 90 ? -13.824 -17.067 10.755 1.00 87.81 90 ARG A C 1
ATOM 700 O O . ARG A 1 90 ? -12.884 -16.321 10.477 1.00 87.81 90 ARG A O 1
ATOM 707 N N . HIS A 1 91 ? -13.660 -18.272 11.296 1.00 87.81 91 HIS A N 1
ATOM 708 C CA . HIS A 1 91 ? -12.354 -18.877 11.561 1.00 87.81 91 HIS A CA 1
ATOM 709 C C . HIS A 1 91 ? -11.539 -19.041 10.279 1.00 87.81 91 HIS A C 1
ATOM 711 O O . HIS A 1 91 ? -10.384 -18.612 10.212 1.00 87.81 91 HIS A O 1
ATOM 717 N N . TYR A 1 92 ? -12.149 -19.594 9.228 1.00 92.06 92 TYR A N 1
ATOM 718 C CA . TYR A 1 92 ? -11.467 -19.768 7.948 1.00 92.06 92 TYR A CA 1
ATOM 719 C C . TYR A 1 92 ? -11.151 -18.439 7.263 1.00 92.06 92 TYR A C 1
ATOM 721 O O . TYR A 1 92 ? -10.028 -18.266 6.799 1.00 92.06 92 TYR A O 1
ATOM 729 N N . LEU A 1 93 ? -12.061 -17.459 7.264 1.00 93.00 93 LEU A N 1
ATOM 730 C CA . LEU A 1 93 ? -11.765 -16.126 6.729 1.00 93.00 93 LEU A CA 1
ATOM 731 C C . LEU A 1 93 ? -10.624 -15.443 7.474 1.00 93.00 93 LEU A C 1
ATOM 733 O O . LEU A 1 93 ? -9.783 -14.807 6.842 1.00 93.00 93 LEU A O 1
ATOM 737 N N . PHE A 1 94 ? -10.571 -15.572 8.801 1.00 90.94 94 PHE A N 1
ATOM 738 C CA . PHE A 1 94 ? -9.455 -15.040 9.572 1.00 90.94 94 PHE A CA 1
ATOM 739 C C . PHE A 1 94 ? -8.139 -15.703 9.163 1.00 90.94 94 PHE A C 1
ATOM 741 O O . PHE A 1 94 ? -7.165 -14.996 8.909 1.00 90.94 94 PHE A O 1
ATOM 748 N N . LYS A 1 95 ? -8.114 -17.035 9.019 1.00 92.12 95 LYS A N 1
ATOM 749 C CA . LYS A 1 95 ? -6.943 -17.760 8.505 1.00 92.12 95 LYS A CA 1
ATOM 750 C C . LYS A 1 95 ? -6.559 -17.301 7.100 1.00 92.12 95 LYS A C 1
ATOM 752 O O . LYS A 1 95 ? -5.384 -17.053 6.864 1.00 92.12 95 LYS A O 1
ATOM 757 N N . VAL A 1 96 ? -7.516 -17.127 6.193 1.00 94.94 96 VAL A N 1
ATOM 758 C CA . VAL A 1 96 ? -7.255 -16.629 4.835 1.00 94.94 96 VAL A CA 1
ATOM 759 C C . VAL A 1 96 ? -6.642 -15.229 4.882 1.00 94.94 96 VAL A C 1
ATOM 761 O O . VAL A 1 96 ? -5.588 -15.025 4.290 1.00 94.94 96 VAL A O 1
ATOM 764 N N . HIS A 1 97 ? -7.224 -14.298 5.646 1.00 93.62 97 HIS A N 1
ATOM 765 C CA . HIS A 1 97 ? -6.703 -12.935 5.828 1.00 93.62 97 HIS A CA 1
ATOM 766 C C . HIS A 1 97 ? -5.255 -12.923 6.331 1.00 93.62 97 HIS A C 1
ATOM 768 O O . HIS A 1 97 ? -4.408 -12.151 5.877 1.00 93.62 97 HIS A O 1
ATOM 774 N N . LYS A 1 98 ? -5.003 -13.798 7.303 1.00 90.75 98 LYS A N 1
ATOM 775 C CA . LYS A 1 98 ? -3.746 -13.992 8.011 1.00 90.75 98 LYS A CA 1
ATOM 776 C C . LYS A 1 98 ? -2.677 -14.587 7.101 1.00 90.75 98 LYS A C 1
ATOM 778 O O . LYS A 1 98 ? -1.619 -13.986 6.931 1.00 90.75 98 LYS A O 1
ATOM 783 N N . TYR A 1 99 ? -2.950 -15.729 6.480 1.00 92.69 99 TYR A N 1
ATOM 784 C CA . TYR A 1 99 ? -1.949 -16.462 5.713 1.00 92.69 99 TYR A CA 1
ATOM 785 C C . TYR A 1 99 ? -1.694 -15.880 4.322 1.00 92.69 99 TYR A C 1
ATOM 787 O O . TYR A 1 99 ? -0.568 -15.970 3.833 1.00 92.69 99 TYR A O 1
ATOM 795 N N . SER A 1 100 ? -2.670 -15.195 3.717 1.00 95.62 100 SER A N 1
ATOM 796 C CA . SER A 1 100 ? -2.444 -14.493 2.449 1.00 95.62 100 SER A CA 1
ATOM 797 C C . SER A 1 100 ? -1.386 -13.386 2.561 1.00 95.62 100 SER A C 1
ATOM 799 O O . SER A 1 100 ? -0.675 -13.107 1.595 1.00 95.62 100 SER A O 1
ATOM 801 N N . SER A 1 101 ? -1.203 -12.812 3.758 1.00 94.12 101 SER A N 1
ATOM 802 C CA . SER A 1 101 ? -0.195 -11.775 4.004 1.00 94.12 101 SER A CA 1
ATOM 803 C C . SER A 1 101 ? 1.249 -12.260 3.820 1.00 94.12 101 SER A C 1
ATOM 805 O O . SER A 1 101 ? 2.098 -11.459 3.432 1.00 94.12 101 SER A O 1
ATOM 807 N N . TYR A 1 102 ? 1.543 -13.551 4.026 1.00 94.12 102 TYR A N 1
ATOM 808 C CA . TYR A 1 102 ? 2.886 -14.108 3.821 1.00 94.12 102 TYR A CA 1
ATOM 809 C C . TYR A 1 102 ? 3.289 -14.090 2.352 1.00 94.12 102 TYR A C 1
ATOM 811 O O . TYR A 1 102 ? 4.343 -13.558 2.007 1.00 94.12 102 TYR A O 1
ATOM 819 N N . SER A 1 103 ? 2.417 -14.630 1.496 1.00 93.81 103 SER A N 1
ATOM 820 C CA . SER A 1 103 ? 2.633 -14.682 0.049 1.00 93.81 103 SER A CA 1
ATOM 821 C C . SER A 1 103 ? 2.807 -13.276 -0.519 1.00 93.81 103 SER A C 1
ATOM 823 O O . SER A 1 103 ? 3.778 -12.996 -1.222 1.00 93.81 103 SER A O 1
ATOM 825 N N . PHE A 1 104 ? 1.918 -12.355 -0.136 1.00 95.12 104 PHE A N 1
ATOM 826 C CA . PHE A 1 104 ? 2.011 -10.977 -0.601 1.00 95.12 104 PHE A CA 1
ATOM 827 C C . PHE A 1 104 ? 3.250 -10.252 -0.054 1.00 95.12 104 PHE A C 1
ATOM 829 O O . PHE A 1 104 ? 3.866 -9.476 -0.778 1.00 95.12 104 PHE A O 1
ATOM 836 N N . THR A 1 105 ? 3.663 -10.520 1.193 1.00 95.50 105 THR A N 1
ATOM 837 C CA . THR A 1 105 ? 4.897 -9.942 1.758 1.00 95.50 105 THR A CA 1
ATOM 838 C C . THR A 1 105 ? 6.128 -10.410 0.984 1.00 95.50 105 THR A C 1
ATOM 840 O O . THR A 1 105 ? 6.992 -9.587 0.704 1.00 95.50 105 THR A O 1
ATOM 843 N N . ALA A 1 106 ? 6.206 -11.685 0.590 1.00 94.44 106 ALA A N 1
ATOM 844 C CA . ALA A 1 106 ? 7.330 -12.196 -0.198 1.00 94.44 106 ALA A CA 1
ATOM 845 C C . ALA A 1 106 ? 7.451 -11.472 -1.550 1.00 94.44 106 ALA A C 1
ATOM 847 O O . ALA A 1 106 ? 8.527 -10.976 -1.896 1.00 94.44 106 ALA A O 1
ATOM 848 N N . PHE A 1 107 ? 6.332 -11.328 -2.269 1.00 94.94 107 PHE A N 1
ATOM 849 C CA . PHE A 1 107 ? 6.282 -10.526 -3.492 1.00 94.94 107 PHE A CA 1
ATOM 850 C C . PHE A 1 107 ? 6.669 -9.066 -3.230 1.00 94.94 107 PHE A C 1
ATOM 852 O O . PHE A 1 107 ? 7.515 -8.518 -3.931 1.00 94.94 107 PHE A O 1
ATOM 859 N N . LEU A 1 108 ? 6.092 -8.439 -2.201 1.00 95.44 108 LEU A N 1
ATOM 860 C CA . LEU A 1 108 ? 6.359 -7.045 -1.862 1.00 95.44 108 LEU A CA 1
ATOM 861 C C . LEU A 1 108 ? 7.838 -6.809 -1.528 1.00 95.44 108 LEU A C 1
ATOM 863 O O . LEU A 1 108 ? 8.385 -5.781 -1.914 1.00 95.44 108 LEU A O 1
ATOM 867 N N . SER A 1 109 ? 8.499 -7.742 -0.842 1.00 94.94 109 SER A N 1
ATOM 868 C CA . SER A 1 109 ? 9.934 -7.668 -0.560 1.00 94.94 109 SER A CA 1
ATOM 869 C C . SER A 1 109 ? 10.762 -7.703 -1.841 1.00 94.94 109 SER A C 1
ATOM 871 O O . SER A 1 109 ? 11.619 -6.841 -2.023 1.00 94.94 109 SER A O 1
ATOM 873 N N . LEU A 1 110 ? 10.480 -8.643 -2.750 1.00 94.81 110 LEU A N 1
ATOM 874 C CA . LEU A 1 110 ? 11.147 -8.717 -4.054 1.00 94.81 110 LEU A CA 1
ATOM 875 C C . LEU A 1 110 ? 10.886 -7.456 -4.896 1.00 94.81 110 LEU A C 1
ATOM 877 O O . LEU A 1 110 ? 11.799 -6.909 -5.519 1.00 94.81 110 LEU A O 1
ATOM 881 N N . HIS A 1 111 ? 9.651 -6.956 -4.873 1.00 94.25 111 HIS A N 1
ATOM 882 C CA . HIS A 1 111 ? 9.244 -5.745 -5.572 1.00 94.25 111 HIS A CA 1
ATOM 883 C C . HIS A 1 111 ? 9.947 -4.499 -5.017 1.00 94.25 111 HIS A C 1
ATOM 885 O O . HIS A 1 111 ? 10.531 -3.744 -5.782 1.00 94.25 111 HIS A O 1
ATOM 891 N N . LEU A 1 112 ? 9.974 -4.295 -3.696 1.00 94.75 112 LEU A N 1
ATOM 892 C CA . LEU A 1 112 ? 10.689 -3.171 -3.077 1.00 94.75 112 LEU A CA 1
ATOM 893 C C . LEU A 1 112 ? 12.205 -3.271 -3.285 1.00 94.75 112 LEU A C 1
ATOM 895 O O . LEU A 1 112 ? 12.864 -2.251 -3.492 1.00 94.75 112 LEU A O 1
ATOM 899 N N . ALA A 1 113 ? 12.766 -4.481 -3.265 1.00 95.25 113 ALA A N 1
ATOM 900 C CA . ALA A 1 113 ? 14.182 -4.686 -3.541 1.00 95.25 113 ALA A CA 1
ATOM 901 C C . ALA A 1 113 ? 14.543 -4.210 -4.955 1.00 95.25 113 ALA A C 1
ATOM 903 O O . ALA A 1 113 ? 15.482 -3.437 -5.122 1.00 95.25 113 ALA A O 1
ATOM 904 N N . THR A 1 114 ? 13.765 -4.602 -5.962 1.00 95.38 114 THR A N 1
ATOM 905 C CA . THR A 1 114 ? 14.071 -4.309 -7.372 1.00 95.38 114 THR A CA 1
ATOM 906 C C . THR A 1 114 ? 13.583 -2.942 -7.844 1.00 95.38 114 THR A C 1
ATOM 908 O O . THR A 1 114 ? 14.291 -2.263 -8.577 1.00 95.38 114 THR A O 1
ATOM 911 N N . ALA A 1 115 ? 12.415 -2.484 -7.395 1.00 93.50 115 ALA A N 1
ATOM 912 C CA . ALA A 1 115 ? 11.810 -1.225 -7.833 1.00 93.50 115 ALA A CA 1
ATOM 913 C C . ALA A 1 115 ? 12.181 -0.015 -6.957 1.00 93.50 115 ALA A C 1
ATOM 915 O O . ALA A 1 115 ? 11.838 1.116 -7.296 1.00 93.50 115 ALA A O 1
ATOM 916 N N . SER A 1 116 ? 12.841 -0.215 -5.810 1.00 94.06 116 SER A N 1
ATOM 917 C CA . SER A 1 116 ? 13.212 0.881 -4.899 1.00 94.06 116 SER A CA 1
ATOM 918 C C . SER A 1 116 ? 14.649 0.794 -4.392 1.00 94.06 116 SER A C 1
ATOM 920 O O . SER A 1 116 ? 15.403 1.748 -4.577 1.00 94.06 116 SER A O 1
ATOM 922 N N . ALA A 1 117 ? 15.069 -0.333 -3.812 1.00 95.56 117 ALA A N 1
ATOM 923 C CA . ALA A 1 117 ? 16.422 -0.458 -3.264 1.00 95.56 117 ALA A CA 1
ATOM 924 C C . ALA A 1 117 ? 17.505 -0.531 -4.358 1.00 95.56 117 ALA A C 1
ATOM 926 O O . ALA A 1 117 ? 18.516 0.156 -4.261 1.00 95.56 117 ALA A O 1
ATOM 927 N N . MET A 1 118 ? 17.295 -1.302 -5.427 1.00 96.94 118 MET A N 1
ATOM 928 C CA . MET A 1 118 ? 18.248 -1.379 -6.540 1.00 96.94 118 MET A CA 1
ATOM 929 C C . MET A 1 118 ? 18.459 -0.026 -7.239 1.00 96.94 118 MET A C 1
ATOM 931 O O . MET A 1 118 ? 19.616 0.366 -7.353 1.00 96.94 118 MET A O 1
ATOM 935 N N . PRO A 1 119 ? 17.422 0.754 -7.620 1.00 96.50 119 PRO A N 1
ATOM 936 C CA . PRO A 1 119 ? 17.633 2.089 -8.176 1.00 96.50 119 PRO A CA 1
ATOM 937 C C . PRO A 1 119 ? 18.390 3.001 -7.212 1.00 96.50 119 PRO A C 1
ATOM 939 O O . PRO A 1 119 ? 19.270 3.748 -7.627 1.00 96.50 119 PRO A O 1
ATOM 942 N N . ALA A 1 120 ? 18.061 2.921 -5.919 1.00 96.88 120 ALA A N 1
ATOM 943 C CA . ALA A 1 120 ? 18.689 3.716 -4.873 1.00 96.88 120 ALA A CA 1
ATOM 944 C C . ALA A 1 120 ? 20.197 3.452 -4.734 1.00 96.88 120 ALA A C 1
ATOM 946 O O . ALA A 1 120 ? 20.950 4.391 -4.478 1.00 96.88 120 ALA A O 1
ATOM 947 N N . LEU A 1 121 ? 20.613 2.191 -4.866 1.00 97.00 121 LEU A N 1
ATOM 948 C CA . LEU A 1 121 ? 21.973 1.740 -4.563 1.00 97.00 121 LEU A CA 1
ATOM 949 C C . LEU A 1 121 ? 22.849 1.567 -5.808 1.00 97.00 121 LEU A C 1
ATOM 951 O O . LEU A 1 121 ? 24.050 1.800 -5.741 1.00 97.00 121 LEU A O 1
ATOM 955 N N . LEU A 1 122 ? 22.257 1.143 -6.925 1.00 96.44 122 LEU A N 1
ATOM 956 C CA . LEU A 1 122 ? 22.965 0.659 -8.115 1.00 96.44 122 LEU A CA 1
ATOM 957 C C . LEU A 1 122 ? 22.596 1.427 -9.395 1.00 96.44 122 LEU A C 1
ATOM 959 O O . LEU A 1 122 ? 23.170 1.171 -10.450 1.00 96.44 122 LEU A O 1
ATOM 963 N N . GLY A 1 123 ? 21.655 2.372 -9.321 1.00 94.75 123 GLY A N 1
ATOM 964 C CA . GLY A 1 123 ? 21.184 3.133 -10.476 1.00 94.75 123 GLY A CA 1
ATOM 965 C C . GLY A 1 123 ? 20.086 2.427 -11.276 1.00 94.75 123 GLY A C 1
ATOM 966 O O . GLY A 1 123 ? 19.680 1.301 -10.984 1.00 94.75 123 GLY A O 1
ATOM 967 N N . ILE A 1 124 ? 19.551 3.132 -12.279 1.00 93.56 124 ILE A N 1
ATOM 968 C CA . ILE A 1 124 ? 18.351 2.683 -12.999 1.00 93.56 124 ILE A CA 1
ATOM 969 C C . ILE A 1 124 ? 18.602 1.462 -13.891 1.00 93.56 124 ILE A C 1
ATOM 971 O O . ILE A 1 124 ? 17.754 0.580 -13.934 1.00 93.56 124 ILE A O 1
ATOM 975 N N . ASP A 1 125 ? 19.762 1.365 -14.543 1.00 92.69 125 ASP A N 1
ATOM 976 C CA . ASP A 1 125 ? 20.040 0.272 -15.486 1.00 92.69 125 ASP A CA 1
ATOM 977 C C . ASP A 1 125 ? 20.161 -1.083 -14.775 1.00 92.69 125 ASP A C 1
ATOM 979 O O . ASP A 1 125 ? 19.588 -2.084 -15.209 1.00 92.69 125 ASP A O 1
ATOM 983 N N . ALA A 1 126 ? 20.836 -1.111 -13.621 1.00 93.81 126 ALA A N 1
ATOM 984 C CA . ALA A 1 126 ? 20.905 -2.301 -12.776 1.00 93.81 126 ALA A CA 1
ATOM 985 C C . ALA A 1 126 ? 19.517 -2.713 -12.264 1.00 93.81 126 ALA A C 1
ATOM 987 O O . ALA A 1 126 ? 19.202 -3.900 -12.183 1.00 93.81 126 ALA A O 1
ATOM 988 N N . ALA A 1 127 ? 18.673 -1.734 -11.940 1.00 94.25 127 ALA A N 1
ATOM 989 C CA . ALA A 1 127 ? 17.326 -1.985 -11.462 1.00 94.25 127 ALA A CA 1
ATOM 990 C C . ALA A 1 127 ? 16.375 -2.477 -12.565 1.00 94.25 127 ALA A C 1
ATOM 992 O O . ALA A 1 127 ? 15.562 -3.359 -12.297 1.00 94.25 127 ALA A O 1
ATOM 993 N N . ASP A 1 128 ? 16.506 -1.983 -13.800 1.00 92.81 128 ASP A N 1
ATOM 994 C CA . ASP A 1 128 ? 15.771 -2.501 -14.961 1.00 92.81 128 ASP A CA 1
ATOM 995 C C . ASP A 1 128 ? 16.080 -3.990 -15.174 1.00 92.81 128 ASP A C 1
ATOM 997 O O . ASP A 1 128 ? 15.160 -4.809 -15.253 1.00 92.81 128 ASP A O 1
ATOM 1001 N N . ASN A 1 129 ? 17.363 -4.364 -15.147 1.00 92.50 129 ASN A N 1
ATOM 1002 C CA . ASN A 1 129 ? 17.784 -5.767 -15.208 1.00 92.50 129 ASN A CA 1
ATOM 1003 C C . ASN A 1 129 ? 17.254 -6.579 -14.016 1.00 92.50 129 ASN A C 1
ATOM 1005 O O . ASN A 1 129 ? 16.780 -7.705 -14.180 1.00 92.50 129 ASN A O 1
ATOM 1009 N N . GLY A 1 130 ? 17.289 -6.000 -12.813 1.00 93.12 130 GLY A N 1
ATOM 1010 C CA . GLY A 1 130 ? 16.764 -6.621 -11.599 1.00 93.12 130 GLY A CA 1
ATOM 1011 C C . GLY A 1 130 ? 15.263 -6.906 -11.668 1.00 93.12 130 GLY A C 1
ATOM 1012 O O . GLY A 1 130 ? 14.821 -7.968 -11.233 1.00 93.12 130 GLY A O 1
ATOM 1013 N N . ILE A 1 131 ? 14.471 -6.002 -12.250 1.00 91.56 131 ILE A N 1
ATOM 1014 C CA . ILE A 1 131 ? 13.036 -6.220 -12.460 1.00 91.56 131 ILE A CA 1
ATOM 1015 C C . ILE A 1 131 ? 12.802 -7.343 -13.466 1.00 91.56 131 ILE A C 1
ATOM 1017 O O . ILE A 1 131 ? 11.953 -8.196 -13.210 1.00 91.56 131 ILE A O 1
ATOM 1021 N N . VAL A 1 132 ? 13.551 -7.383 -14.572 1.00 90.88 132 VAL A N 1
ATOM 1022 C CA . VAL A 1 132 ? 13.460 -8.485 -15.545 1.00 90.88 132 VAL A CA 1
ATOM 1023 C C . VAL A 1 132 ? 13.766 -9.822 -14.866 1.00 90.88 132 VAL A C 1
ATOM 1025 O O . VAL A 1 132 ? 12.986 -10.762 -14.999 1.00 90.88 132 VAL A O 1
ATOM 1028 N N . LEU A 1 133 ? 14.822 -9.890 -14.049 1.00 91.50 133 LEU A N 1
ATOM 1029 C CA . LEU A 1 133 ? 15.145 -11.086 -13.268 1.00 91.50 133 LEU A CA 1
ATOM 1030 C C . LEU A 1 133 ? 14.026 -11.459 -12.286 1.00 91.50 133 LEU A C 1
ATOM 1032 O O . LEU A 1 133 ? 13.632 -12.619 -12.207 1.00 91.50 133 LEU A O 1
ATOM 1036 N N . ALA A 1 134 ? 13.478 -10.491 -11.549 1.00 91.06 134 ALA A N 1
ATOM 1037 C CA . ALA A 1 134 ? 12.386 -10.756 -10.619 1.00 91.06 134 ALA A CA 1
ATOM 1038 C C . ALA A 1 134 ? 11.153 -11.321 -11.333 1.00 91.06 134 ALA A C 1
ATOM 1040 O O . ALA A 1 134 ? 10.502 -12.215 -10.797 1.00 91.06 134 ALA A O 1
ATOM 1041 N N . ARG A 1 135 ? 10.847 -10.859 -12.551 1.00 89.50 135 ARG A N 1
ATOM 1042 C CA . ARG A 1 135 ? 9.731 -11.393 -13.344 1.00 89.50 135 ARG A CA 1
ATOM 1043 C C . ARG A 1 135 ? 9.897 -12.866 -13.674 1.00 89.50 135 ARG A C 1
ATOM 1045 O O . ARG A 1 135 ? 8.911 -13.586 -13.611 1.00 89.50 135 ARG A O 1
ATOM 1052 N N . VAL A 1 136 ? 11.118 -13.334 -13.926 1.00 88.44 136 VAL A N 1
ATOM 1053 C CA . VAL A 1 136 ? 11.379 -14.770 -14.121 1.00 88.44 136 VAL A CA 1
ATOM 1054 C C . VAL A 1 136 ? 10.956 -15.588 -12.893 1.00 88.44 136 VAL A C 1
ATOM 1056 O O . VAL A 1 136 ? 10.521 -16.725 -13.035 1.00 88.44 136 VAL A O 1
ATOM 1059 N N . LEU A 1 137 ? 11.022 -15.007 -11.690 1.00 85.31 137 LEU A N 1
ATOM 1060 C CA . LEU A 1 137 ? 10.655 -15.693 -10.449 1.00 85.31 137 LEU A CA 1
ATOM 1061 C C . LEU A 1 137 ? 9.142 -15.735 -10.197 1.00 85.31 137 LEU A C 1
ATOM 1063 O O . LEU A 1 137 ? 8.643 -16.758 -9.735 1.00 85.31 137 LEU A O 1
ATOM 1067 N N . TYR A 1 138 ? 8.412 -14.638 -10.440 1.00 83.56 138 TYR A N 1
ATOM 1068 C CA . TYR A 1 138 ? 6.989 -14.546 -10.061 1.00 83.56 138 TYR A CA 1
ATOM 1069 C C . TYR A 1 138 ? 6.002 -14.449 -11.231 1.00 83.56 138 TYR A C 1
ATOM 1071 O O . TYR A 1 138 ? 4.829 -14.754 -11.033 1.00 83.56 138 TYR A O 1
ATOM 1079 N N . GLN A 1 139 ? 6.428 -14.054 -12.435 1.00 81.38 139 GLN A N 1
ATOM 1080 C CA . GLN A 1 139 ? 5.578 -13.974 -13.637 1.00 81.38 139 GLN A CA 1
ATOM 1081 C C . GLN A 1 139 ? 5.580 -15.274 -14.441 1.00 81.38 139 GLN A C 1
ATOM 1083 O O . GLN A 1 139 ? 5.534 -15.262 -15.669 1.00 81.38 139 GLN A O 1
ATOM 1088 N N . VAL A 1 140 ? 5.620 -16.409 -13.748 1.00 84.31 140 VAL A N 1
ATOM 1089 C CA . VAL A 1 140 ? 5.334 -17.705 -14.365 1.00 84.31 140 VAL A CA 1
ATOM 1090 C C . VAL A 1 140 ? 3.821 -17.965 -14.319 1.00 84.31 140 VAL A C 1
ATOM 1092 O O . VAL A 1 140 ? 3.136 -17.415 -13.440 1.00 84.31 140 VAL A O 1
ATOM 1095 N N . PRO A 1 141 ? 3.271 -18.777 -15.245 1.00 82.00 141 PRO A N 1
ATOM 1096 C CA . PRO A 1 141 ? 1.852 -19.114 -15.247 1.00 82.00 141 PRO A CA 1
ATOM 1097 C C . PRO A 1 141 ? 1.391 -19.559 -13.858 1.00 82.00 141 PRO A C 1
ATOM 1099 O O . PRO A 1 141 ? 2.126 -20.246 -13.149 1.00 82.00 141 PRO A O 1
ATOM 1102 N N . ILE A 1 142 ? 0.182 -19.154 -13.461 1.00 84.88 142 ILE A N 1
ATOM 1103 C CA . ILE A 1 142 ? -0.438 -19.452 -12.156 1.00 84.88 142 ILE A CA 1
ATOM 1104 C C . ILE A 1 142 ? 0.197 -18.706 -10.973 1.00 84.88 142 ILE A C 1
ATOM 1106 O O . ILE A 1 142 ? -0.542 -18.228 -10.113 1.00 84.88 142 ILE A O 1
ATOM 1110 N N . VAL A 1 143 ? 1.520 -18.547 -10.900 1.00 87.38 143 VAL A N 1
ATOM 1111 C CA . VAL A 1 143 ? 2.189 -17.950 -9.728 1.00 87.38 143 VAL A CA 1
ATOM 1112 C C . VAL A 1 143 ? 1.804 -16.492 -9.540 1.00 87.38 143 VAL A C 1
ATOM 1114 O O . VAL A 1 143 ? 1.380 -16.116 -8.451 1.00 87.38 143 VAL A O 1
ATOM 1117 N N . GLU A 1 144 ? 1.863 -15.671 -10.585 1.00 87.19 144 GLU A N 1
ATOM 1118 C CA . GLU A 1 144 ? 1.457 -14.267 -10.470 1.00 87.19 144 GLU A CA 1
ATOM 1119 C C . GLU A 1 144 ? -0.026 -14.153 -10.083 1.00 87.19 144 GLU A C 1
ATOM 1121 O O . GLU A 1 144 ? -0.410 -13.397 -9.187 1.00 87.19 144 GLU A O 1
ATOM 1126 N N . GLN A 1 145 ? -0.868 -14.960 -10.725 1.00 89.81 145 GLN A N 1
ATOM 1127 C CA . GLN A 1 145 ? -2.313 -14.937 -10.520 1.00 89.81 145 GLN A CA 1
ATOM 1128 C C . GLN A 1 145 ? -2.698 -15.381 -9.109 1.00 89.81 145 GLN A C 1
ATOM 1130 O O . GLN A 1 145 ? -3.584 -14.787 -8.506 1.00 89.81 145 GLN A O 1
ATOM 1135 N N . THR A 1 146 ? -2.026 -16.387 -8.552 1.00 89.69 146 THR A N 1
ATOM 1136 C CA . THR A 1 146 ? -2.366 -16.954 -7.241 1.00 89.69 146 THR A CA 1
ATOM 1137 C C . THR A 1 146 ? -1.587 -16.294 -6.106 1.00 89.69 146 THR A C 1
ATOM 1139 O O . THR A 1 146 ? -2.189 -15.820 -5.141 1.00 89.69 146 THR A O 1
ATOM 1142 N N . LEU A 1 147 ? -0.260 -16.206 -6.214 1.00 90.38 147 LEU A N 1
ATOM 1143 C CA . LEU A 1 147 ? 0.609 -15.734 -5.136 1.00 90.38 147 LEU A CA 1
ATOM 1144 C C . LEU A 1 147 ? 0.673 -14.213 -5.037 1.00 90.38 147 LEU A C 1
ATOM 1146 O O . LEU A 1 147 ? 0.894 -13.711 -3.932 1.00 90.38 147 LEU A O 1
ATOM 1150 N N . VAL A 1 148 ? 0.454 -13.477 -6.132 1.00 92.75 148 VAL A N 1
ATOM 1151 C CA . VAL A 1 148 ? 0.428 -12.005 -6.117 1.00 92.75 148 VAL A CA 1
ATOM 1152 C C . VAL A 1 148 ? -1.011 -11.501 -6.072 1.00 92.75 148 VAL A C 1
ATOM 1154 O O . VAL A 1 148 ? -1.433 -10.948 -5.057 1.00 92.75 148 VAL A O 1
ATOM 1157 N N . PHE A 1 149 ? -1.792 -11.724 -7.132 1.00 92.94 149 PHE A N 1
ATOM 1158 C CA . PHE A 1 149 ? -3.159 -11.198 -7.209 1.00 92.94 149 PHE A CA 1
ATOM 1159 C C . PHE A 1 149 ? -4.127 -11.934 -6.285 1.00 92.94 149 PHE A C 1
ATOM 1161 O O . PHE A 1 149 ? -4.890 -11.291 -5.565 1.00 92.94 149 PHE A O 1
ATOM 1168 N N . GLY A 1 150 ? -4.071 -13.265 -6.254 1.00 95.12 150 GLY A N 1
ATOM 1169 C CA . GLY A 1 150 ? -4.927 -14.094 -5.412 1.00 95.12 150 GLY A CA 1
ATOM 1170 C C . GLY A 1 150 ? -4.698 -13.828 -3.929 1.00 95.12 150 GLY A C 1
ATOM 1171 O O . GLY A 1 150 ? -5.658 -13.628 -3.189 1.00 95.12 150 GLY A O 1
ATOM 1172 N N . SER A 1 151 ? -3.440 -13.732 -3.493 1.00 96.44 151 SER A N 1
ATOM 1173 C CA . SER A 1 151 ? -3.113 -13.407 -2.101 1.00 96.44 151 SER A CA 1
ATOM 1174 C C . SER A 1 151 ? -3.541 -11.984 -1.716 1.00 96.44 151 SER A C 1
ATOM 1176 O O . SER A 1 151 ? -4.139 -11.794 -0.653 1.00 96.44 151 SER A O 1
ATOM 1178 N N . LEU A 1 152 ? -3.331 -10.994 -2.593 1.00 95.81 152 LEU A N 1
ATOM 1179 C CA . LEU A 1 152 ? -3.787 -9.621 -2.377 1.00 95.81 152 LEU A CA 1
ATOM 1180 C C . LEU A 1 152 ? -5.315 -9.552 -2.269 1.00 95.81 152 LEU A C 1
ATOM 1182 O O . LEU A 1 152 ? -5.843 -8.992 -1.306 1.00 95.81 152 LEU A O 1
ATOM 1186 N N . ALA A 1 153 ? -6.030 -10.156 -3.221 1.00 95.88 153 ALA A N 1
ATOM 1187 C CA . ALA A 1 153 ? -7.488 -10.204 -3.231 1.00 95.88 153 ALA A CA 1
ATOM 1188 C C . ALA A 1 153 ? -8.024 -10.917 -1.984 1.00 95.88 153 ALA A C 1
ATOM 1190 O O . ALA A 1 153 ? -8.883 -10.381 -1.284 1.00 95.88 153 ALA A O 1
ATOM 1191 N N . ALA A 1 154 ? -7.455 -12.075 -1.641 1.00 96.94 154 ALA A N 1
ATOM 1192 C CA . ALA A 1 154 ? -7.803 -12.819 -0.440 1.00 96.94 154 ALA A CA 1
ATOM 1193 C C . ALA A 1 154 ? -7.592 -11.979 0.824 1.00 96.94 154 ALA A C 1
ATOM 1195 O O . ALA A 1 154 ? -8.458 -11.978 1.696 1.00 96.94 154 ALA A O 1
ATOM 1196 N N . HIS A 1 155 ? -6.496 -11.220 0.926 1.00 96.00 155 HIS A N 1
ATOM 1197 C CA . HIS A 1 155 ? -6.232 -10.338 2.064 1.00 96.00 155 HIS A CA 1
ATOM 1198 C C . HIS A 1 155 ? -7.267 -9.209 2.180 1.00 96.00 155 HIS A C 1
ATOM 1200 O O . HIS A 1 155 ? -7.818 -8.985 3.263 1.00 96.00 155 HIS A O 1
ATOM 1206 N N . LEU A 1 156 ? -7.556 -8.526 1.068 1.00 95.12 156 LEU A N 1
ATOM 1207 C CA . LEU A 1 156 ? -8.483 -7.395 1.018 1.00 95.12 156 LEU A CA 1
ATOM 1208 C C . LEU A 1 156 ? -9.926 -7.825 1.294 1.00 95.12 156 LEU A C 1
ATOM 1210 O O . LEU A 1 156 ? -10.584 -7.240 2.155 1.00 95.12 156 LEU A O 1
ATOM 1214 N N . ILE A 1 157 ? -10.402 -8.864 0.603 1.00 94.81 157 ILE A N 1
ATOM 1215 C CA . ILE A 1 157 ? -11.791 -9.329 0.686 1.00 94.81 157 ILE A CA 1
ATOM 1216 C C . ILE A 1 157 ? -12.071 -9.896 2.073 1.00 94.81 157 ILE A C 1
ATOM 1218 O O . ILE A 1 157 ? -13.002 -9.446 2.739 1.00 94.81 157 ILE A O 1
ATOM 1222 N N . SER A 1 158 ? -11.241 -10.823 2.562 1.00 94.69 158 SER A N 1
ATOM 1223 C CA . SER A 1 158 ? -11.449 -11.393 3.899 1.00 94.69 158 SER A CA 1
ATOM 1224 C C . SER A 1 158 ? -11.357 -10.319 4.988 1.00 94.69 158 SER A C 1
ATOM 1226 O O . SER A 1 158 ? -12.196 -10.278 5.887 1.00 94.69 158 SER A O 1
ATOM 1228 N N . GLY A 1 159 ? -10.418 -9.373 4.867 1.00 91.94 159 GLY A N 1
ATOM 1229 C CA . GLY A 1 159 ? -10.288 -8.246 5.788 1.00 91.94 159 GLY A CA 1
ATOM 1230 C C . GLY A 1 159 ? -11.513 -7.327 5.791 1.00 91.94 159 GLY A C 1
ATOM 1231 O O . GLY A 1 159 ? -11.945 -6.885 6.858 1.00 91.94 159 GLY A O 1
ATOM 1232 N N . ALA A 1 160 ? -12.090 -7.045 4.621 1.00 90.25 160 ALA A N 1
ATOM 1233 C CA . ALA A 1 160 ? -13.305 -6.245 4.492 1.00 90.25 160 ALA A CA 1
ATOM 1234 C C . ALA A 1 160 ? -14.524 -6.971 5.077 1.00 90.25 160 ALA A C 1
ATOM 1236 O O . ALA A 1 160 ? -15.236 -6.393 5.901 1.00 90.25 160 ALA A O 1
ATOM 1237 N N . VAL A 1 161 ? -14.719 -8.247 4.728 1.00 91.62 161 VAL A N 1
ATOM 1238 C CA . VAL A 1 161 ? -15.835 -9.072 5.214 1.00 91.62 161 VAL A CA 1
ATOM 1239 C C . VAL A 1 161 ? -15.803 -9.193 6.738 1.00 91.62 161 VAL A C 1
ATOM 1241 O O . VAL A 1 161 ? -16.805 -8.904 7.395 1.00 91.62 161 VAL A O 1
ATOM 1244 N N . LEU A 1 162 ? -14.644 -9.517 7.325 1.00 89.38 162 LEU A N 1
ATOM 1245 C CA . LEU A 1 162 ? -14.484 -9.611 8.781 1.00 89.38 162 LEU A CA 1
ATOM 1246 C C . LEU A 1 162 ? -14.834 -8.282 9.473 1.00 89.38 162 LEU A C 1
ATOM 1248 O O . LEU A 1 162 ? -15.495 -8.268 10.511 1.00 89.38 162 LEU A O 1
ATOM 1252 N N . ARG A 1 163 ? -14.445 -7.136 8.904 1.00 87.38 163 ARG A N 1
ATOM 1253 C CA . ARG A 1 163 ? -14.763 -5.820 9.488 1.00 87.38 163 ARG A CA 1
ATOM 1254 C C . ARG 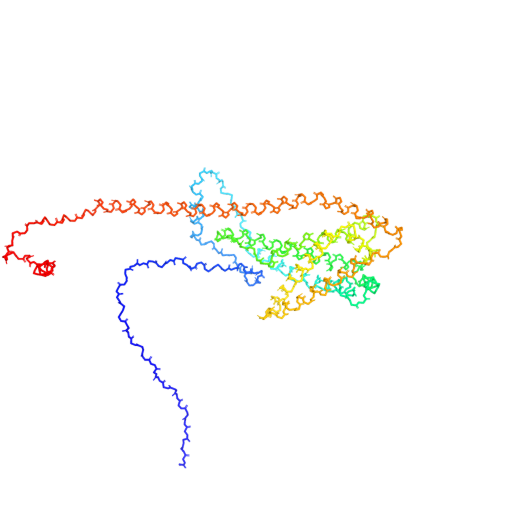A 1 163 ? -16.238 -5.475 9.384 1.00 87.38 163 ARG A C 1
ATOM 1256 O O . ARG A 1 163 ? -16.802 -5.016 10.373 1.00 87.38 163 ARG A O 1
ATOM 1263 N N . ILE A 1 164 ? -16.853 -5.697 8.225 1.00 86.12 164 ILE A N 1
ATOM 1264 C CA . ILE A 1 164 ? -18.281 -5.442 8.018 1.00 86.12 164 ILE A CA 1
ATOM 1265 C C . ILE A 1 164 ? -19.098 -6.294 8.991 1.00 86.12 164 ILE A C 1
ATOM 1267 O O . ILE A 1 164 ? -19.974 -5.766 9.677 1.00 86.12 164 ILE A O 1
ATOM 1271 N N . HIS A 1 165 ? -18.761 -7.579 9.115 1.00 85.88 165 HIS A N 1
ATOM 1272 C CA . HIS A 1 165 ? -19.390 -8.470 10.082 1.00 85.88 165 HIS A CA 1
ATOM 1273 C C . HIS A 1 165 ? -19.224 -7.956 11.517 1.00 85.88 165 HIS A C 1
ATOM 1275 O O . HIS A 1 165 ? -20.210 -7.812 12.235 1.00 85.88 165 HIS A O 1
ATOM 1281 N N . LYS A 1 166 ? -17.998 -7.590 11.920 1.00 83.56 166 LYS A N 1
ATOM 1282 C CA . LYS A 1 166 ? -17.717 -7.058 13.263 1.00 83.56 166 LYS A CA 1
ATOM 1283 C C . LYS A 1 166 ? -18.518 -5.790 13.568 1.00 83.56 166 LYS A C 1
ATOM 1285 O O . LYS A 1 166 ? -19.087 -5.678 14.645 1.00 83.56 166 LYS A O 1
ATOM 1290 N N . VAL A 1 167 ? -18.579 -4.842 12.632 1.00 80.25 167 VAL A N 1
ATOM 1291 C CA . VAL A 1 167 ? -19.334 -3.588 12.802 1.00 80.25 167 VAL A CA 1
ATOM 1292 C C . VAL A 1 167 ? -20.832 -3.864 12.919 1.00 80.25 167 VAL A C 1
ATOM 1294 O O . VAL A 1 167 ? -21.480 -3.303 13.800 1.00 80.25 167 VAL A O 1
ATOM 1297 N N . ARG A 1 168 ? -21.384 -4.740 12.069 1.00 83.00 168 ARG A N 1
ATOM 1298 C CA . ARG A 1 168 ? -22.803 -5.123 12.121 1.00 83.00 168 ARG A CA 1
ATOM 1299 C C . ARG A 1 168 ? -23.147 -5.818 13.435 1.00 83.00 168 ARG A C 1
ATOM 1301 O O . ARG A 1 168 ? -24.121 -5.435 14.075 1.00 83.00 168 ARG A O 1
ATOM 1308 N N . ARG A 1 169 ? -22.319 -6.775 13.860 1.00 82.00 169 ARG A N 1
ATOM 1309 C CA . ARG A 1 169 ? -22.455 -7.474 15.140 1.00 82.00 169 ARG A CA 1
ATOM 1310 C C . ARG A 1 169 ? -22.403 -6.488 16.307 1.00 82.00 169 ARG A C 1
ATOM 1312 O O . ARG A 1 169 ? -23.349 -6.404 17.077 1.00 82.00 169 ARG A O 1
ATOM 1319 N N . ASP A 1 170 ? -21.343 -5.693 16.422 1.00 76.56 170 ASP A N 1
ATOM 1320 C CA . ASP A 1 170 ? -21.151 -4.835 17.596 1.00 76.56 170 ASP A CA 1
ATOM 1321 C C . ASP A 1 170 ? -22.219 -3.721 17.684 1.00 76.56 170 ASP A C 1
ATOM 1323 O O . ASP A 1 170 ? -22.635 -3.350 18.785 1.00 76.56 170 ASP A O 1
ATOM 1327 N N . LYS A 1 171 ? -22.739 -3.249 16.538 1.00 76.06 171 LYS A N 1
ATOM 1328 C CA . LYS A 1 171 ? -23.904 -2.351 16.494 1.00 76.06 171 LYS A CA 1
ATOM 1329 C C . LYS A 1 171 ? -25.175 -3.042 17.003 1.00 76.06 171 LYS A C 1
ATOM 1331 O O . LYS A 1 171 ? -25.885 -2.436 17.796 1.00 76.06 171 LYS A O 1
ATOM 1336 N N . ARG A 1 172 ? -25.455 -4.278 16.568 1.00 76.69 172 ARG A N 1
ATOM 1337 C CA . ARG A 1 172 ? -26.654 -5.041 16.972 1.00 76.69 172 ARG A CA 1
ATOM 1338 C C . ARG A 1 172 ? -26.644 -5.401 18.458 1.00 76.69 172 ARG A C 1
ATOM 1340 O O . ARG A 1 172 ? -27.641 -5.205 19.136 1.00 76.69 172 ARG A O 1
ATOM 1347 N N . TRP A 1 173 ? -25.519 -5.897 18.967 1.00 72.56 173 TRP A N 1
ATOM 1348 C CA . TRP A 1 173 ? -25.460 -6.489 20.308 1.00 72.56 173 TRP A CA 1
ATOM 1349 C C . TRP A 1 173 ? -25.102 -5.498 21.414 1.00 72.56 173 TRP A C 1
ATOM 1351 O O . TRP A 1 173 ? -25.591 -5.623 22.534 1.00 72.56 173 TRP A O 1
ATOM 1361 N N . TYR A 1 174 ? -24.259 -4.509 21.114 1.00 75.44 174 TYR A N 1
ATOM 1362 C CA . TYR A 1 174 ? -23.732 -3.584 22.120 1.00 75.44 174 TYR A CA 1
ATOM 1363 C C . TYR A 1 174 ? -24.184 -2.137 21.907 1.00 75.44 174 TYR A C 1
ATOM 1365 O O . TYR A 1 174 ? -23.741 -1.264 22.650 1.00 75.44 174 TYR A O 1
ATOM 1373 N N . SER A 1 175 ? -24.999 -1.853 20.875 1.00 74.88 175 SER A N 1
ATOM 1374 C CA . SER A 1 175 ? -25.315 -0.483 20.427 1.00 74.88 175 SER A CA 1
ATOM 1375 C C . SER A 1 175 ? -24.064 0.402 20.303 1.00 74.88 175 SER A C 1
ATOM 1377 O O . SER A 1 175 ? -24.107 1.618 20.478 1.00 74.88 175 SER A O 1
ATOM 1379 N N . ARG A 1 176 ? -22.907 -0.212 20.013 1.00 68.12 176 ARG A N 1
ATOM 1380 C CA . ARG A 1 176 ? -21.603 0.445 20.064 1.00 68.12 176 ARG A CA 1
ATOM 1381 C C . ARG A 1 176 ? -21.101 0.705 18.655 1.00 68.12 176 ARG A C 1
ATOM 1383 O O . ARG A 1 176 ? -20.862 -0.225 17.887 1.00 68.12 176 ARG A O 1
ATOM 1390 N N . ARG A 1 177 ? -20.838 1.972 18.329 1.00 66.88 177 ARG A N 1
ATOM 1391 C CA . ARG A 1 177 ? -20.085 2.309 17.115 1.00 66.88 177 ARG A CA 1
ATOM 1392 C C . ARG A 1 177 ? -18.606 1.990 17.315 1.00 66.88 177 ARG A C 1
ATOM 1394 O O . ARG A 1 177 ? -17.960 2.475 18.247 1.00 66.88 177 ARG A O 1
ATOM 1401 N N . LEU A 1 178 ? -18.051 1.179 16.419 1.00 68.38 178 LEU A N 1
ATOM 1402 C CA . LEU A 1 178 ? -16.620 0.908 16.403 1.00 68.38 178 LEU A CA 1
ATOM 1403 C C . LEU A 1 178 ? -15.869 2.067 15.757 1.00 68.38 178 LEU A C 1
ATOM 1405 O O . LEU A 1 178 ? -16.160 2.468 14.633 1.00 68.38 178 LEU A O 1
ATOM 1409 N N . LYS A 1 179 ? -14.842 2.559 16.451 1.00 71.94 179 LYS A N 1
ATOM 1410 C CA . LYS A 1 179 ? -13.842 3.435 15.835 1.00 71.94 179 LYS A CA 1
ATOM 1411 C C . LYS A 1 179 ? -12.991 2.617 14.852 1.00 71.94 179 LYS A C 1
ATOM 1413 O O . LYS A 1 179 ? -12.770 1.420 15.027 1.00 71.94 179 LYS A O 1
ATOM 1418 N N . MET A 1 180 ? -12.490 3.240 13.798 1.00 76.50 180 MET A N 1
ATOM 1419 C CA . MET A 1 180 ? -11.580 2.556 12.884 1.00 76.50 180 MET A CA 1
ATOM 1420 C C . MET A 1 180 ? -10.172 2.517 13.491 1.00 76.50 180 MET A C 1
ATOM 1422 O O . MET A 1 180 ? -9.659 3.539 13.944 1.00 76.50 180 MET A O 1
ATOM 1426 N N . SER A 1 181 ? -9.536 1.342 13.526 1.00 82.06 181 SER A N 1
ATOM 1427 C CA . SER A 1 181 ? -8.144 1.251 13.992 1.00 82.06 181 SER A CA 1
ATOM 1428 C C . SER A 1 181 ? -7.186 1.860 12.960 1.00 82.06 181 SER A C 1
ATOM 1430 O O . SER A 1 181 ? -7.459 1.817 11.758 1.00 82.06 181 SER A O 1
ATOM 1432 N N . ARG A 1 182 ? -6.033 2.376 13.409 1.00 84.81 182 ARG A N 1
ATOM 1433 C CA . ARG A 1 182 ? -5.048 3.042 12.533 1.00 84.81 182 ARG A CA 1
ATOM 1434 C C . ARG A 1 182 ? -4.578 2.151 11.379 1.00 84.81 182 ARG A C 1
ATOM 1436 O O . ARG A 1 182 ? -4.535 2.614 10.250 1.00 84.81 182 ARG A O 1
ATOM 1443 N N . ILE A 1 183 ? -4.308 0.867 11.633 1.00 87.44 183 ILE A N 1
ATOM 1444 C CA . ILE A 1 183 ? -3.916 -0.081 10.574 1.00 87.44 183 ILE A CA 1
ATOM 1445 C C . ILE A 1 183 ? -5.049 -0.344 9.574 1.00 87.44 183 ILE A C 1
ATOM 1447 O O . ILE A 1 183 ? -4.814 -0.541 8.389 1.00 87.44 183 ILE A O 1
ATOM 1451 N N . SER A 1 184 ? -6.301 -0.326 10.033 1.00 87.38 184 SER A N 1
ATOM 1452 C CA . SER A 1 184 ? -7.454 -0.504 9.137 1.00 87.38 184 SER A CA 1
ATOM 1453 C C . SER A 1 184 ? -7.622 0.710 8.242 1.00 87.38 184 SER A C 1
ATOM 1455 O O . SER A 1 184 ? -7.800 0.556 7.042 1.00 87.38 184 SER A O 1
ATOM 1457 N N . PHE A 1 185 ? -7.489 1.902 8.826 1.00 86.81 185 PHE A N 1
ATOM 1458 C CA . PHE A 1 185 ? -7.507 3.155 8.088 1.00 86.81 185 PHE A CA 1
ATOM 1459 C C . PHE A 1 185 ? -6.420 3.194 7.010 1.00 86.81 185 PHE A C 1
ATOM 1461 O O . PHE A 1 185 ? -6.728 3.481 5.856 1.00 86.81 185 PHE A O 1
ATOM 1468 N N . THR A 1 186 ? -5.175 2.824 7.340 1.00 93.25 186 THR A N 1
ATOM 1469 C CA . THR A 1 186 ? -4.115 2.776 6.322 1.00 93.25 186 THR A CA 1
ATOM 1470 C C . THR A 1 186 ? -4.372 1.717 5.258 1.00 93.25 186 THR A C 1
ATOM 1472 O O . THR A 1 186 ? -4.053 1.966 4.105 1.00 93.25 186 THR A O 1
ATOM 1475 N N . GLY A 1 187 ? -4.987 0.579 5.599 1.00 91.56 187 GLY A N 1
ATOM 1476 C CA . GLY A 1 187 ? -5.380 -0.438 4.618 1.00 91.56 187 GLY A CA 1
ATOM 1477 C C . GLY A 1 187 ? -6.422 0.069 3.619 1.00 91.56 187 GLY A C 1
ATOM 1478 O O . GLY A 1 187 ? -6.264 -0.130 2.419 1.00 91.56 187 GLY A O 1
ATOM 1479 N N . TYR A 1 188 ? -7.448 0.784 4.094 1.00 88.88 188 TYR A N 1
ATOM 1480 C CA . TYR A 1 188 ? -8.464 1.381 3.220 1.00 88.88 188 TYR A CA 1
ATOM 1481 C C . TYR A 1 188 ? -7.905 2.482 2.323 1.00 88.88 188 TYR A C 1
ATOM 1483 O O . TYR A 1 188 ? -8.337 2.599 1.182 1.00 88.88 188 TYR A O 1
ATOM 1491 N N . LEU A 1 189 ? -6.940 3.263 2.812 1.00 90.69 189 LEU A N 1
ATOM 1492 C CA . LEU A 1 189 ? -6.272 4.275 1.998 1.00 90.69 189 LEU A CA 1
ATOM 1493 C C . LEU A 1 189 ? -5.285 3.652 0.997 1.00 90.69 189 LEU A C 1
ATOM 1495 O O . LEU A 1 189 ? -5.134 4.147 -0.115 1.00 90.69 189 LEU A O 1
ATOM 1499 N N . LEU A 1 190 ? -4.633 2.550 1.375 1.00 94.44 190 LEU A N 1
ATOM 1500 C CA . LEU A 1 190 ? -3.664 1.847 0.539 1.00 94.44 190 LEU A CA 1
ATOM 1501 C C . LEU A 1 190 ? -4.326 1.055 -0.598 1.00 94.44 190 LEU A C 1
ATOM 1503 O O . LEU A 1 190 ? -3.775 1.010 -1.692 1.00 94.44 190 LEU A O 1
ATOM 1507 N N . ALA A 1 191 ? -5.504 0.467 -0.373 1.00 92.75 191 ALA A N 1
ATOM 1508 C CA . ALA A 1 191 ? -6.214 -0.330 -1.375 1.00 92.75 191 ALA A CA 1
ATOM 1509 C C . ALA A 1 191 ? -6.408 0.382 -2.738 1.00 92.75 191 ALA A C 1
ATOM 1511 O O . ALA A 1 191 ? -5.990 -0.188 -3.748 1.00 92.75 191 ALA A O 1
ATOM 1512 N N . PRO A 1 192 ? -6.959 1.613 -2.820 1.00 91.94 192 PRO A N 1
ATOM 1513 C CA . PRO A 1 192 ? -7.095 2.316 -4.098 1.00 91.94 192 PRO A CA 1
ATOM 1514 C C . PRO A 1 192 ? -5.745 2.727 -4.702 1.00 91.94 192 PRO A C 1
ATOM 1516 O O . PRO A 1 192 ? -5.612 2.739 -5.922 1.00 91.94 192 PRO A O 1
ATOM 1519 N N . LEU A 1 193 ? -4.730 3.020 -3.881 1.00 93.88 193 LEU A N 1
ATOM 1520 C CA . LEU A 1 193 ? -3.386 3.351 -4.371 1.00 93.88 193 LEU A CA 1
ATOM 1521 C C . LEU A 1 193 ? -2.717 2.142 -5.034 1.00 93.88 193 LEU A C 1
ATOM 1523 O O . LEU A 1 193 ? -2.165 2.267 -6.124 1.00 93.88 193 LEU A O 1
ATOM 1527 N N . VAL A 1 194 ? -2.817 0.963 -4.414 1.00 94.94 194 VAL A N 1
ATOM 1528 C CA . VAL A 1 194 ? -2.315 -0.293 -4.987 1.00 94.94 194 VAL A CA 1
ATOM 1529 C C . VAL A 1 194 ? -3.101 -0.665 -6.242 1.00 94.94 194 VAL A C 1
ATOM 1531 O O . VAL A 1 194 ? -2.500 -1.070 -7.231 1.00 94.94 194 VAL A O 1
ATOM 1534 N N . ALA A 1 195 ? -4.424 -0.480 -6.248 1.00 92.81 195 ALA A N 1
ATOM 1535 C CA . ALA A 1 195 ? -5.234 -0.707 -7.442 1.00 92.81 195 ALA A CA 1
ATOM 1536 C C . ALA A 1 195 ? -4.800 0.205 -8.603 1.00 92.81 195 ALA A C 1
ATOM 1538 O O . ALA A 1 195 ? -4.566 -0.283 -9.705 1.00 92.81 195 ALA A O 1
ATOM 1539 N N . ALA A 1 196 ? -4.609 1.505 -8.352 1.00 92.00 196 ALA A N 1
ATOM 1540 C CA . ALA A 1 196 ? -4.100 2.441 -9.354 1.00 92.00 196 ALA A CA 1
ATOM 1541 C C . ALA A 1 196 ? -2.697 2.048 -9.848 1.00 92.00 196 ALA A C 1
ATOM 1543 O O . ALA A 1 196 ? -2.435 2.068 -11.050 1.00 92.00 196 ALA A O 1
ATOM 1544 N N . HIS A 1 197 ? -1.816 1.622 -8.938 1.00 94.06 197 HIS A N 1
ATOM 1545 C CA . HIS A 1 197 ? -0.495 1.102 -9.279 1.00 94.06 197 HIS A CA 1
ATOM 1546 C C . HIS A 1 197 ? -0.575 -0.121 -10.208 1.00 94.06 197 HIS A C 1
ATOM 1548 O O . HIS A 1 197 ? 0.094 -0.139 -11.239 1.00 94.06 197 HIS A O 1
ATOM 1554 N N . VAL A 1 198 ? -1.430 -1.105 -9.901 1.00 93.69 198 VAL A N 1
ATOM 1555 C CA . VAL A 1 198 ? -1.664 -2.293 -10.745 1.00 93.69 198 VAL A CA 1
ATOM 1556 C C . VAL A 1 198 ? -2.247 -1.907 -12.104 1.00 93.69 198 VAL A C 1
ATOM 1558 O O . VAL A 1 198 ? -1.839 -2.455 -13.128 1.00 93.69 198 VAL A O 1
ATOM 1561 N N . VAL A 1 199 ? -3.177 -0.951 -12.144 1.00 92.69 199 VAL A N 1
ATOM 1562 C CA . VAL A 1 199 ? -3.779 -0.495 -13.401 1.00 92.69 199 VAL A CA 1
ATOM 1563 C C . VAL A 1 199 ? -2.719 0.097 -14.325 1.00 92.69 199 VAL A C 1
ATOM 1565 O O . VAL A 1 199 ? -2.620 -0.314 -15.478 1.00 92.69 199 VAL A O 1
ATOM 1568 N N . VAL A 1 200 ? -1.889 1.007 -13.815 1.00 92.56 200 VAL A N 1
ATOM 1569 C CA . VAL A 1 200 ? -0.843 1.663 -14.611 1.00 92.56 200 VAL A CA 1
ATOM 1570 C C . VAL A 1 200 ? 0.276 0.692 -14.984 1.00 92.56 200 VAL A C 1
ATOM 1572 O O . VAL A 1 200 ? 0.718 0.679 -16.125 1.00 92.56 200 VAL A O 1
ATOM 1575 N N . ALA A 1 201 ? 0.731 -0.144 -14.050 1.00 92.12 201 ALA A N 1
ATOM 1576 C CA . ALA A 1 201 ? 1.899 -0.996 -14.270 1.00 92.12 201 ALA A CA 1
ATOM 1577 C C . ALA A 1 201 ? 1.584 -2.343 -14.945 1.00 92.12 201 ALA A C 1
ATOM 1579 O O . ALA A 1 201 ? 2.502 -2.986 -15.454 1.00 92.12 201 ALA A O 1
ATOM 1580 N N . ARG A 1 202 ? 0.321 -2.794 -14.944 1.00 91.38 202 ARG A N 1
ATOM 1581 C CA . ARG A 1 202 ? -0.071 -4.111 -15.477 1.00 91.38 202 ARG A CA 1
ATOM 1582 C C . ARG A 1 202 ? -1.243 -4.046 -16.450 1.00 91.38 202 ARG A C 1
ATOM 1584 O O . ARG A 1 202 ? -1.115 -4.542 -17.562 1.00 91.38 202 ARG A O 1
ATOM 1591 N N . VAL A 1 203 ? -2.363 -3.429 -16.069 1.00 92.19 203 VAL A N 1
ATOM 1592 C CA . VAL A 1 203 ? -3.605 -3.488 -16.869 1.00 92.19 203 VAL A CA 1
ATOM 1593 C C . VAL A 1 203 ? -3.503 -2.671 -18.155 1.00 92.19 203 VAL A C 1
ATOM 1595 O O . VAL A 1 203 ? -3.828 -3.175 -19.223 1.00 92.19 203 VAL A O 1
ATOM 1598 N N . ILE A 1 204 ? -3.041 -1.424 -18.078 1.00 93.25 204 ILE A N 1
ATOM 1599 C CA . ILE A 1 204 ? -2.923 -0.552 -19.254 1.00 93.25 204 ILE A CA 1
ATOM 1600 C C . ILE A 1 204 ? -1.939 -1.127 -20.285 1.00 93.25 204 ILE A C 1
ATOM 1602 O O . ILE A 1 204 ? -2.321 -1.223 -21.452 1.00 93.25 204 ILE A O 1
ATOM 1606 N N . PRO A 1 205 ? -0.726 -1.567 -19.896 1.00 92.62 205 PRO A N 1
ATOM 1607 C CA . PRO A 1 205 ? 0.186 -2.233 -20.819 1.00 92.62 205 PRO A CA 1
ATOM 1608 C C . PRO A 1 205 ? -0.424 -3.490 -21.441 1.00 92.62 205 PRO A C 1
ATOM 1610 O O . PRO A 1 205 ? -0.356 -3.655 -22.652 1.00 92.62 205 PRO A O 1
ATOM 1613 N N . LEU A 1 206 ? -1.112 -4.318 -20.647 1.00 91.06 206 LEU A N 1
ATOM 1614 C CA . LEU A 1 206 ? -1.789 -5.514 -21.150 1.00 91.06 206 LEU A CA 1
ATOM 1615 C C . LEU A 1 206 ? -2.855 -5.178 -22.207 1.00 91.06 206 LEU A C 1
ATOM 1617 O O . LEU A 1 206 ? -2.945 -5.863 -23.217 1.00 91.06 206 LEU A O 1
ATOM 1621 N N . ILE A 1 207 ? -3.638 -4.114 -22.005 1.00 91.44 207 ILE A N 1
ATOM 1622 C CA . ILE A 1 207 ? -4.666 -3.683 -22.965 1.00 91.44 207 ILE A CA 1
ATOM 1623 C C . ILE A 1 207 ? -4.040 -3.117 -24.246 1.00 91.44 207 ILE A C 1
ATOM 1625 O O . ILE A 1 207 ? -4.571 -3.335 -25.332 1.00 91.44 207 ILE A O 1
ATOM 1629 N N . LYS A 1 208 ? -2.948 -2.353 -24.130 1.00 90.50 208 LYS A N 1
ATOM 1630 C CA . LYS A 1 208 ? -2.343 -1.643 -25.268 1.00 90.50 208 LYS A CA 1
ATOM 1631 C C . LYS A 1 208 ? -1.385 -2.504 -26.086 1.00 90.50 208 LYS A C 1
ATOM 1633 O O . LYS A 1 208 ? -1.303 -2.314 -27.291 1.00 90.50 208 LYS A O 1
ATOM 1638 N N . GLU A 1 209 ? -0.693 -3.438 -25.445 1.00 88.75 209 GLU A N 1
ATOM 1639 C CA . GLU A 1 209 ? 0.388 -4.224 -26.053 1.00 88.75 209 GLU A CA 1
ATOM 1640 C C . GLU A 1 209 ? 0.114 -5.727 -26.060 1.00 88.75 209 GLU A C 1
ATOM 1642 O O . GLU A 1 209 ? 0.914 -6.486 -26.595 1.00 88.75 209 GLU A O 1
ATOM 1647 N N . GLY A 1 210 ? -0.965 -6.186 -25.419 1.00 88.00 210 GLY A N 1
ATOM 1648 C CA . GLY A 1 210 ? -1.212 -7.614 -25.200 1.00 88.00 210 GLY A CA 1
ATOM 1649 C C . GLY A 1 210 ? -0.259 -8.256 -24.186 1.00 88.00 210 GLY A C 1
ATOM 1650 O O . GLY A 1 210 ? -0.447 -9.412 -23.816 1.00 88.00 210 GLY A O 1
ATOM 1651 N N . ASP A 1 211 ? 0.732 -7.510 -23.693 1.00 85.00 211 ASP A N 1
ATOM 1652 C CA . ASP A 1 211 ? 1.709 -7.958 -22.714 1.00 85.00 211 ASP A CA 1
ATOM 1653 C C . ASP A 1 211 ? 2.129 -6.801 -21.797 1.00 85.00 211 ASP A C 1
ATOM 1655 O O . ASP A 1 211 ? 2.262 -5.645 -22.190 1.00 85.00 211 ASP A O 1
ATOM 1659 N N . SER A 1 212 ? 2.360 -7.125 -20.533 1.00 85.06 212 SER A N 1
ATOM 1660 C CA . SER A 1 212 ? 2.833 -6.191 -19.514 1.00 85.06 212 SER A CA 1
ATOM 1661 C C . SER A 1 212 ? 4.239 -6.528 -19.002 1.00 85.06 212 SER A C 1
ATOM 1663 O O . SER A 1 212 ? 4.720 -5.887 -18.068 1.00 85.06 212 SER A O 1
ATOM 1665 N N . SER A 1 213 ? 4.920 -7.512 -19.602 1.00 80.62 213 SER A N 1
ATOM 1666 C CA . SER A 1 213 ? 6.321 -7.848 -19.319 1.00 80.62 213 SER A CA 1
ATOM 1667 C C . SER A 1 213 ? 7.311 -6.805 -19.861 1.00 80.62 213 SER A C 1
ATOM 1669 O O . SER A 1 213 ? 8.412 -6.675 -19.331 1.00 80.62 213 SER A O 1
ATOM 1671 N N . ILE A 1 214 ? 6.903 -6.001 -20.852 1.00 73.81 214 ILE A N 1
ATOM 1672 C CA . ILE A 1 214 ? 7.743 -4.984 -21.510 1.00 73.81 214 ILE A CA 1
ATOM 1673 C C . ILE A 1 214 ? 8.002 -3.737 -20.648 1.00 73.81 214 ILE A C 1
ATOM 1675 O O . ILE A 1 214 ? 8.813 -2.877 -20.986 1.00 73.81 214 ILE A O 1
ATOM 1679 N N . ILE A 1 215 ? 7.310 -3.616 -19.519 1.00 85.81 215 ILE A N 1
ATOM 1680 C CA . ILE A 1 215 ? 7.356 -2.417 -18.687 1.00 85.81 215 ILE A CA 1
ATOM 1681 C C . ILE A 1 215 ? 8.685 -2.328 -17.943 1.00 85.81 215 ILE A C 1
ATOM 1683 O O . ILE A 1 215 ? 9.035 -3.223 -17.192 1.00 85.81 215 ILE A O 1
ATOM 1687 N N . SER A 1 216 ? 9.436 -1.248 -18.091 1.00 90.88 216 SER A N 1
ATOM 1688 C CA . SER A 1 216 ? 10.681 -1.016 -17.339 1.00 90.88 216 SER A CA 1
ATOM 1689 C C . SER A 1 216 ? 10.514 0.112 -16.321 1.00 90.88 216 SER A C 1
ATOM 1691 O O . SER A 1 216 ? 9.484 0.791 -16.295 1.00 90.88 216 SER A O 1
ATOM 1693 N N . LEU A 1 217 ? 11.515 0.376 -15.479 1.00 93.00 217 LEU A N 1
ATOM 1694 C CA . LEU A 1 217 ? 11.509 1.586 -14.651 1.00 93.00 217 LEU A CA 1
ATOM 1695 C C . LEU A 1 217 ? 11.469 2.835 -15.509 1.00 93.00 217 LEU A C 1
ATOM 1697 O O . LEU A 1 217 ? 10.884 3.817 -15.079 1.00 93.00 217 LEU A O 1
ATOM 1701 N N . ARG A 1 218 ? 11.991 2.787 -16.737 1.00 92.38 218 ARG A N 1
ATOM 1702 C CA . ARG A 1 218 ? 11.926 3.901 -17.692 1.00 92.38 218 ARG A CA 1
ATOM 1703 C C . ARG A 1 218 ? 10.492 4.240 -18.101 1.00 92.38 218 ARG A C 1
ATOM 1705 O O . ARG A 1 218 ? 10.193 5.414 -18.306 1.00 92.38 218 ARG A O 1
ATOM 1712 N N . TYR A 1 219 ? 9.592 3.251 -18.149 1.00 93.06 219 TYR A N 1
ATOM 1713 C CA . TYR A 1 219 ? 8.153 3.511 -18.281 1.00 93.06 219 TYR A CA 1
ATOM 1714 C C . TYR A 1 219 ? 7.647 4.337 -17.099 1.00 93.06 219 TYR A C 1
ATOM 1716 O O . TYR A 1 219 ? 7.071 5.403 -17.290 1.00 93.06 219 TYR A O 1
ATOM 1724 N N . ILE A 1 220 ? 7.972 3.914 -15.877 1.00 94.44 220 ILE A N 1
ATOM 1725 C CA . ILE A 1 220 ? 7.594 4.634 -14.657 1.00 94.44 220 ILE A CA 1
ATOM 1726 C C . ILE A 1 220 ? 8.225 6.037 -14.611 1.00 94.44 220 ILE A C 1
ATOM 1728 O O . ILE A 1 220 ? 7.545 7.005 -14.269 1.00 94.44 220 ILE A O 1
ATOM 1732 N N . SER A 1 221 ? 9.490 6.184 -15.017 1.00 95.00 221 SER A N 1
ATOM 1733 C CA . SER A 1 221 ? 10.194 7.465 -15.147 1.00 95.00 221 SER A CA 1
ATOM 1734 C C . SER A 1 221 ? 9.454 8.432 -16.068 1.00 95.00 221 SER A C 1
ATOM 1736 O O . SER A 1 221 ? 9.358 9.618 -15.751 1.00 95.00 221 SER A O 1
ATOM 1738 N N . ARG A 1 222 ? 8.887 7.941 -17.180 1.00 94.19 222 ARG A N 1
ATOM 1739 C CA . ARG A 1 222 ? 8.091 8.767 -18.097 1.00 94.19 222 ARG A CA 1
ATOM 1740 C C . ARG A 1 222 ? 6.852 9.339 -17.408 1.00 94.19 222 ARG A C 1
ATOM 1742 O O . ARG A 1 222 ? 6.566 10.523 -17.582 1.00 94.19 222 ARG A O 1
ATOM 1749 N N . GLY A 1 223 ? 6.189 8.559 -16.552 1.00 93.62 223 GLY A N 1
ATOM 1750 C CA . GLY A 1 223 ? 5.081 9.037 -15.717 1.00 93.62 223 GLY A CA 1
ATOM 1751 C C . GLY A 1 223 ? 5.474 10.205 -14.807 1.00 93.62 223 GLY A C 1
ATOM 1752 O O . GLY A 1 223 ? 4.755 11.203 -14.738 1.00 93.62 223 GLY A O 1
ATOM 1753 N N . PHE A 1 224 ? 6.658 10.141 -14.186 1.00 94.81 224 PHE A N 1
ATOM 1754 C CA . PHE A 1 224 ? 7.199 11.233 -13.362 1.00 94.81 224 PHE A CA 1
ATOM 1755 C C . PHE A 1 224 ? 7.503 12.509 -14.156 1.00 94.81 224 PHE A C 1
ATOM 1757 O O . PHE A 1 224 ? 7.358 13.608 -13.616 1.00 94.81 224 PHE A O 1
ATOM 1764 N N . VAL A 1 225 ? 7.929 12.382 -15.415 1.00 93.19 225 VAL A N 1
ATOM 1765 C CA . VAL A 1 225 ? 8.148 13.535 -16.302 1.00 93.19 225 VAL A CA 1
ATOM 1766 C C . VAL A 1 225 ? 6.817 14.157 -16.713 1.00 93.19 225 VAL A C 1
ATOM 1768 O O . VAL A 1 225 ? 6.686 15.378 -16.675 1.00 93.19 225 VAL A O 1
ATOM 1771 N N . ARG A 1 226 ? 5.823 13.329 -17.048 1.00 91.94 226 ARG A N 1
ATOM 1772 C CA . ARG A 1 226 ? 4.515 13.782 -17.533 1.00 91.94 226 ARG A CA 1
ATOM 1773 C C . ARG A 1 226 ? 3.658 14.417 -16.437 1.00 91.94 226 ARG A C 1
ATOM 1775 O O . ARG A 1 226 ? 3.095 15.487 -16.633 1.00 91.94 226 ARG A O 1
ATOM 1782 N N . SER A 1 227 ? 3.589 13.788 -15.266 1.00 90.50 227 SER A N 1
ATOM 1783 C CA . SER A 1 227 ? 2.755 14.236 -14.147 1.00 90.50 227 SER A CA 1
ATOM 1784 C C . SER A 1 227 ? 3.556 14.263 -12.845 1.00 90.50 227 SER A C 1
ATOM 1786 O O . SER A 1 227 ? 3.340 13.470 -11.926 1.00 90.50 227 SER A O 1
ATOM 1788 N N . ARG A 1 228 ? 4.504 15.208 -12.755 1.00 92.88 228 ARG A N 1
ATOM 1789 C CA . ARG A 1 228 ? 5.448 15.313 -11.628 1.00 92.88 228 ARG A CA 1
ATOM 1790 C C . ARG A 1 228 ? 4.749 15.267 -10.272 1.00 92.88 228 ARG A C 1
ATOM 1792 O O . ARG A 1 228 ? 5.077 14.412 -9.457 1.00 92.88 228 ARG A O 1
ATOM 1799 N N . LEU A 1 229 ? 3.799 16.169 -10.027 1.00 92.56 229 LEU A N 1
ATOM 1800 C CA . LEU A 1 229 ? 3.158 16.272 -8.717 1.00 92.56 229 LEU A CA 1
ATOM 1801 C C . LEU A 1 229 ? 2.350 15.010 -8.390 1.00 92.56 229 LEU A C 1
ATOM 1803 O O . LEU A 1 229 ? 2.564 14.405 -7.345 1.00 92.56 229 LEU A O 1
ATOM 1807 N N . THR A 1 230 ? 1.497 14.567 -9.315 1.00 90.25 230 THR A N 1
ATOM 1808 C CA . THR A 1 230 ? 0.656 13.375 -9.149 1.00 90.25 230 THR A CA 1
ATOM 1809 C C . THR A 1 230 ? 1.487 12.125 -8.874 1.00 90.25 230 THR A C 1
ATOM 1811 O O . THR A 1 230 ? 1.231 11.423 -7.897 1.00 90.25 230 THR A O 1
ATOM 1814 N N . SER A 1 231 ? 2.521 11.876 -9.679 1.00 93.31 231 SER A N 1
ATOM 1815 C CA . SER A 1 231 ? 3.404 10.720 -9.512 1.00 93.31 231 SER A CA 1
ATOM 1816 C C . SER A 1 231 ? 4.120 10.763 -8.161 1.00 93.31 231 SER A C 1
ATOM 1818 O O . SER A 1 231 ? 4.043 9.806 -7.391 1.00 93.31 231 SER A O 1
ATOM 1820 N N . TRP A 1 232 ? 4.750 11.891 -7.811 1.00 95.88 232 TRP A N 1
ATOM 1821 C CA . TRP A 1 232 ? 5.428 12.031 -6.519 1.00 95.88 232 TRP A CA 1
ATOM 1822 C C . TRP A 1 232 ? 4.481 11.824 -5.338 1.00 95.88 232 TRP A C 1
ATOM 1824 O O . TRP A 1 232 ? 4.820 11.076 -4.420 1.00 95.88 232 TRP A O 1
ATOM 1834 N N . SER A 1 233 ? 3.295 12.432 -5.364 1.00 94.44 233 SER A N 1
ATOM 1835 C CA . SER A 1 233 ? 2.308 12.299 -4.294 1.00 94.44 233 SER A CA 1
ATOM 1836 C C . SER A 1 233 ? 1.809 10.862 -4.146 1.00 94.44 233 SER A C 1
ATOM 1838 O O . SER A 1 233 ? 1.833 10.331 -3.035 1.00 94.44 233 SER A O 1
ATOM 1840 N N . LEU A 1 234 ? 1.403 10.207 -5.239 1.00 93.44 234 LEU A N 1
ATOM 1841 C CA . LEU A 1 234 ? 0.841 8.854 -5.193 1.00 93.44 234 LEU A CA 1
ATOM 1842 C C . LEU A 1 234 ? 1.881 7.811 -4.773 1.00 93.44 234 LEU A C 1
ATOM 1844 O O . LEU A 1 234 ? 1.608 7.024 -3.867 1.00 93.44 234 LEU A O 1
ATOM 1848 N N . TYR A 1 235 ? 3.083 7.826 -5.361 1.00 96.06 235 TYR A N 1
ATOM 1849 C CA . TYR A 1 235 ? 4.130 6.862 -5.005 1.00 96.06 235 TYR A CA 1
ATOM 1850 C C . TYR A 1 235 ? 4.656 7.081 -3.581 1.00 96.06 235 TYR A C 1
ATOM 1852 O O . TYR A 1 235 ? 4.854 6.107 -2.856 1.00 96.06 235 TYR A O 1
ATOM 1860 N N . THR A 1 236 ? 4.811 8.333 -3.132 1.00 96.94 236 THR A N 1
ATOM 1861 C CA . THR A 1 236 ? 5.223 8.639 -1.748 1.00 96.94 236 THR A CA 1
ATOM 1862 C C . THR A 1 236 ? 4.166 8.198 -0.739 1.00 96.94 236 THR A C 1
ATOM 1864 O O . THR A 1 236 ? 4.496 7.553 0.260 1.00 96.94 236 THR A O 1
ATOM 1867 N N . ALA A 1 237 ? 2.891 8.506 -1.001 1.00 96.81 237 ALA A N 1
ATOM 1868 C CA . ALA A 1 237 ? 1.787 8.096 -0.141 1.00 96.81 237 ALA A CA 1
ATOM 1869 C C . ALA A 1 237 ? 1.680 6.569 -0.076 1.00 96.81 237 ALA A C 1
ATOM 1871 O O . ALA A 1 237 ? 1.628 6.004 1.017 1.00 96.81 237 ALA A O 1
ATOM 1872 N N . MET A 1 238 ? 1.717 5.893 -1.229 1.00 96.81 238 MET A N 1
ATOM 1873 C CA . MET A 1 238 ? 1.665 4.436 -1.305 1.00 96.81 238 MET A CA 1
ATOM 1874 C C . MET A 1 238 ? 2.838 3.801 -0.554 1.00 96.81 238 MET A C 1
ATOM 1876 O O . MET A 1 238 ? 2.612 2.903 0.256 1.00 96.81 238 MET A O 1
ATOM 1880 N N . LEU A 1 239 ? 4.066 4.290 -0.749 1.00 97.56 239 LEU A N 1
ATOM 1881 C CA . LEU A 1 239 ? 5.254 3.792 -0.054 1.00 97.56 239 LEU A CA 1
ATOM 1882 C C . LEU A 1 239 ? 5.122 3.951 1.467 1.00 97.56 239 LEU A C 1
ATOM 1884 O O . LEU A 1 239 ? 5.281 2.979 2.204 1.00 97.56 239 LEU A O 1
ATOM 1888 N N . GLY A 1 240 ? 4.781 5.149 1.948 1.00 97.38 240 GLY A N 1
ATOM 1889 C CA . GLY A 1 240 ? 4.652 5.422 3.382 1.00 97.38 240 GLY A CA 1
ATOM 1890 C C . GLY A 1 240 ? 3.549 4.598 4.049 1.00 97.38 240 GLY A C 1
ATOM 1891 O O . GLY A 1 240 ? 3.765 4.000 5.108 1.00 97.38 240 GLY A O 1
ATOM 1892 N N . LEU A 1 241 ? 2.380 4.509 3.408 1.00 97.44 241 LEU A N 1
ATOM 1893 C CA . LEU A 1 241 ? 1.259 3.705 3.897 1.00 97.44 241 LEU A CA 1
ATOM 1894 C C . LEU A 1 241 ? 1.590 2.215 3.895 1.00 97.44 241 LEU A C 1
ATOM 1896 O O . LEU A 1 241 ? 1.266 1.537 4.867 1.00 97.44 241 LEU A O 1
ATOM 1900 N N . THR A 1 242 ? 2.272 1.723 2.859 1.00 97.19 242 THR A N 1
ATOM 1901 C CA . THR A 1 242 ? 2.715 0.326 2.765 1.00 97.19 242 THR A CA 1
ATOM 1902 C C . THR A 1 242 ? 3.687 -0.008 3.887 1.00 97.19 242 THR A C 1
ATOM 1904 O O . THR A 1 242 ? 3.449 -0.949 4.642 1.00 97.19 242 THR A O 1
ATOM 1907 N N . VAL A 1 243 ? 4.737 0.799 4.066 1.00 97.00 243 VAL A N 1
ATOM 1908 C CA . VAL A 1 243 ? 5.740 0.602 5.123 1.00 97.00 243 VAL A CA 1
ATOM 1909 C C . VAL A 1 243 ? 5.083 0.586 6.504 1.00 97.00 243 VAL A C 1
ATOM 1911 O O . VAL A 1 243 ? 5.365 -0.300 7.313 1.00 97.00 243 VAL A O 1
ATOM 1914 N N . TYR A 1 244 ? 4.167 1.521 6.775 1.00 96.25 244 TYR A N 1
ATOM 1915 C CA . TYR A 1 244 ? 3.442 1.547 8.043 1.00 96.25 244 TYR A CA 1
ATOM 1916 C C . TYR A 1 244 ? 2.519 0.334 8.214 1.00 96.25 244 TYR A C 1
ATOM 1918 O O . TYR A 1 244 ? 2.540 -0.303 9.266 1.00 96.25 244 TYR A O 1
ATOM 1926 N N . HIS A 1 245 ? 1.700 0.015 7.208 1.00 95.88 245 HIS A N 1
ATOM 1927 C CA . HIS A 1 245 ? 0.702 -1.052 7.280 1.00 95.88 245 HIS A CA 1
ATOM 1928 C C . HIS A 1 245 ? 1.362 -2.420 7.482 1.00 95.88 245 HIS A C 1
ATOM 1930 O O . HIS A 1 245 ? 0.990 -3.163 8.390 1.00 95.88 245 HIS A O 1
ATOM 1936 N N . VAL A 1 246 ? 2.393 -2.708 6.688 1.00 95.44 246 VAL A N 1
ATOM 1937 C CA . VAL A 1 246 ? 3.148 -3.963 6.734 1.00 95.44 246 VAL A CA 1
ATOM 1938 C C . VAL A 1 246 ? 3.984 -4.034 8.008 1.00 95.44 246 VAL A C 1
ATOM 1940 O O . VAL A 1 246 ? 3.885 -5.014 8.742 1.00 95.44 246 VAL A O 1
ATOM 1943 N N . GLY A 1 247 ? 4.742 -2.983 8.339 1.00 94.38 247 GLY A N 1
ATOM 1944 C CA . GLY A 1 247 ? 5.569 -2.956 9.547 1.00 94.38 247 GLY A CA 1
ATOM 1945 C C . GLY A 1 247 ? 4.743 -3.106 10.827 1.00 94.38 247 GLY A C 1
ATOM 1946 O O . GLY A 1 247 ? 5.065 -3.928 11.689 1.00 94.38 247 GLY A O 1
ATOM 1947 N N . TYR A 1 248 ? 3.631 -2.374 10.945 1.00 92.25 248 TYR A N 1
ATOM 1948 C CA . TYR A 1 248 ? 2.724 -2.518 12.085 1.00 92.25 248 TYR A CA 1
ATOM 1949 C C . TYR A 1 248 ? 2.075 -3.908 12.118 1.00 92.25 248 TYR A C 1
ATOM 1951 O O . TYR A 1 248 ? 2.065 -4.539 13.179 1.00 92.25 248 TYR A O 1
ATOM 1959 N N . GLY A 1 249 ? 1.594 -4.413 10.977 1.00 91.56 249 GLY A N 1
ATOM 1960 C CA . GLY A 1 249 ? 1.002 -5.749 10.856 1.00 91.56 249 GLY A CA 1
ATOM 1961 C C . GLY A 1 249 ? 1.948 -6.853 11.332 1.00 91.56 249 GLY A C 1
ATOM 1962 O O . GLY A 1 249 ? 1.600 -7.624 12.226 1.00 91.56 249 GLY A O 1
ATOM 1963 N N . TRP A 1 250 ? 3.183 -6.857 10.832 1.00 91.56 250 TRP A N 1
ATOM 1964 C CA . TRP A 1 250 ? 4.211 -7.821 11.228 1.00 91.56 250 TRP A CA 1
ATOM 1965 C C . TRP A 1 250 ? 4.647 -7.679 12.686 1.00 91.56 250 TRP A C 1
ATOM 1967 O O . TRP A 1 250 ? 4.883 -8.679 13.360 1.00 91.56 250 TRP A O 1
ATOM 1977 N N . SER A 1 251 ? 4.700 -6.457 13.222 1.00 91.50 251 SER A N 1
ATOM 1978 C CA . SER A 1 251 ? 5.025 -6.263 14.640 1.00 91.50 251 SER A CA 1
ATOM 1979 C C . SER A 1 251 ? 3.986 -6.890 15.572 1.00 91.50 251 SER A C 1
ATOM 1981 O O . SER A 1 251 ? 4.342 -7.477 16.595 1.00 91.50 251 SER A O 1
ATOM 1983 N N . ARG A 1 252 ? 2.703 -6.807 15.192 1.00 85.25 252 ARG A N 1
ATOM 1984 C CA . ARG A 1 252 ? 1.589 -7.450 15.897 1.00 85.25 252 ARG A CA 1
ATOM 1985 C C . ARG A 1 252 ? 1.649 -8.963 15.737 1.00 85.25 252 ARG A C 1
ATOM 1987 O O . ARG A 1 252 ? 1.482 -9.672 16.724 1.00 85.25 252 ARG A O 1
ATOM 1994 N N . TRP A 1 253 ? 1.940 -9.427 14.525 1.00 84.62 253 TRP A N 1
ATOM 1995 C CA . TRP A 1 253 ? 2.081 -10.839 14.198 1.00 84.62 253 TRP A CA 1
ATOM 1996 C C . TRP A 1 253 ? 3.151 -11.544 15.038 1.00 84.62 253 TRP A C 1
ATOM 1998 O O . TRP A 1 253 ? 2.878 -12.530 15.715 1.00 84.62 253 TRP A O 1
ATOM 2008 N N . LEU A 1 254 ? 4.360 -10.981 15.051 1.00 86.81 254 LEU A N 1
ATOM 2009 C CA . LEU A 1 254 ? 5.520 -11.513 15.767 1.00 86.81 254 LEU A CA 1
ATOM 2010 C C . LEU A 1 254 ? 5.514 -11.162 17.264 1.00 86.81 254 LEU A C 1
ATOM 2012 O O . LEU A 1 254 ? 6.492 -11.421 17.961 1.00 86.81 254 LEU A O 1
ATOM 2016 N N . ARG A 1 255 ? 4.434 -10.545 17.768 1.00 88.00 255 ARG A N 1
ATOM 2017 C CA . ARG A 1 255 ? 4.277 -10.121 19.171 1.00 88.00 255 ARG A CA 1
ATOM 2018 C C . ARG A 1 255 ? 5.453 -9.267 19.677 1.00 88.00 255 ARG A C 1
ATOM 2020 O O . ARG A 1 255 ? 5.873 -9.368 20.831 1.00 88.00 255 ARG A O 1
ATOM 2027 N N . ILE A 1 256 ? 5.980 -8.385 18.824 1.00 87.56 256 ILE A N 1
ATOM 2028 C CA . ILE 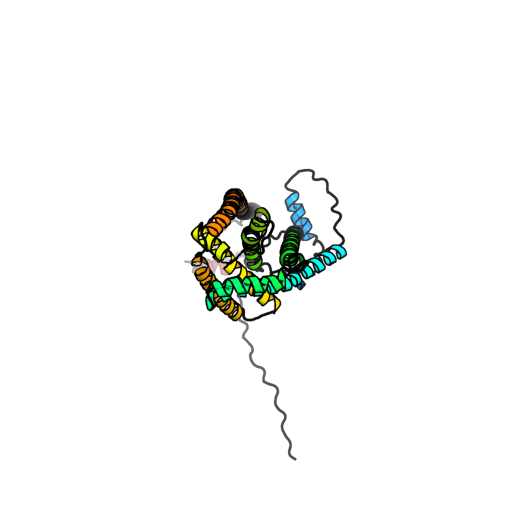A 1 256 ? 7.116 -7.515 19.152 1.00 87.56 256 ILE A CA 1
ATOM 2029 C C . ILE A 1 256 ? 6.674 -6.472 20.188 1.00 87.56 256 ILE A C 1
ATOM 2031 O O . ILE A 1 256 ? 5.981 -5.509 19.867 1.00 87.56 256 ILE A O 1
ATOM 2035 N N . ARG A 1 257 ? 7.128 -6.625 21.440 1.00 79.38 257 ARG A N 1
ATOM 2036 C CA . ARG A 1 257 ? 6.804 -5.711 22.558 1.00 79.38 257 ARG A CA 1
ATOM 2037 C C . ARG A 1 257 ? 7.293 -4.274 22.352 1.00 79.38 257 ARG A C 1
ATOM 2039 O O . ARG A 1 257 ? 6.633 -3.338 22.790 1.00 79.38 257 ARG A O 1
ATOM 2046 N N . LYS A 1 258 ? 8.455 -4.079 21.715 1.00 86.75 258 LYS A N 1
ATOM 2047 C CA . LYS A 1 258 ? 9.080 -2.755 21.521 1.00 86.75 258 LYS A CA 1
ATOM 2048 C C . LYS A 1 258 ? 8.931 -2.281 20.074 1.00 86.75 258 LYS A C 1
ATOM 2050 O O . LYS A 1 258 ? 9.814 -2.503 19.247 1.00 86.75 258 LYS A O 1
ATOM 2055 N N . TYR A 1 259 ? 7.841 -1.568 19.787 1.00 86.38 259 TYR A N 1
ATOM 2056 C CA . TYR A 1 259 ? 7.533 -1.056 18.443 1.00 86.38 259 TYR A CA 1
ATOM 2057 C C . TYR A 1 259 ? 8.555 -0.027 17.906 1.00 86.38 259 TYR A C 1
ATOM 2059 O O . TYR A 1 259 ? 8.611 0.224 16.706 1.00 86.38 259 TYR A O 1
ATOM 2067 N N . THR A 1 260 ? 9.423 0.535 18.757 1.00 89.19 260 THR A N 1
ATOM 2068 C CA . THR A 1 260 ? 10.461 1.500 18.352 1.00 89.19 260 THR A CA 1
ATOM 2069 C C . THR A 1 260 ? 11.404 0.949 17.282 1.00 89.19 260 THR A C 1
ATOM 2071 O O . THR A 1 260 ? 11.684 1.648 16.314 1.00 89.19 260 THR A O 1
ATOM 2074 N N . ARG A 1 261 ? 11.846 -0.312 17.396 1.00 88.06 261 ARG A N 1
ATOM 2075 C CA . ARG A 1 261 ? 12.762 -0.918 16.409 1.00 88.06 261 ARG A CA 1
ATOM 2076 C C . ARG A 1 261 ? 12.113 -1.043 15.031 1.00 88.06 261 ARG A C 1
ATOM 2078 O O . ARG A 1 261 ? 12.734 -0.723 14.027 1.00 88.06 261 ARG A O 1
ATOM 2085 N N . VAL A 1 262 ? 10.840 -1.436 15.004 1.00 90.75 262 VAL A N 1
ATOM 2086 C CA . VAL A 1 262 ? 10.053 -1.546 13.769 1.00 90.75 262 VAL A CA 1
ATOM 2087 C C . VAL A 1 262 ? 9.851 -0.173 13.132 1.00 90.75 262 VAL A C 1
ATOM 2089 O O . VAL A 1 262 ? 9.966 -0.041 11.920 1.00 90.75 262 VAL A O 1
ATOM 2092 N N . ARG A 1 263 ? 9.614 0.870 13.938 1.00 92.88 263 ARG A N 1
ATOM 2093 C CA . ARG A 1 263 ? 9.516 2.247 13.432 1.00 92.88 263 ARG A CA 1
ATOM 2094 C C . ARG A 1 263 ? 10.823 2.728 12.816 1.00 92.88 263 ARG A C 1
ATOM 2096 O O . ARG A 1 263 ? 10.776 3.298 11.737 1.00 92.88 263 ARG A O 1
ATOM 2103 N N . ILE A 1 264 ? 11.958 2.498 13.475 1.00 94.12 264 ILE A N 1
ATOM 2104 C CA . ILE A 1 264 ? 13.274 2.903 12.958 1.00 94.12 264 ILE A CA 1
ATOM 2105 C C . ILE A 1 264 ? 13.563 2.190 11.632 1.00 94.12 264 ILE A C 1
ATOM 2107 O O . ILE A 1 264 ? 13.894 2.848 10.650 1.00 94.12 264 ILE A O 1
ATOM 2111 N N . ALA A 1 265 ? 13.352 0.871 11.575 1.00 93.62 265 ALA A N 1
ATOM 2112 C CA . ALA A 1 265 ? 13.497 0.107 10.337 1.00 93.62 265 ALA A CA 1
ATOM 2113 C C . ALA A 1 265 ? 12.551 0.619 9.238 1.00 93.62 265 ALA A C 1
ATOM 2115 O O . ALA A 1 265 ? 12.972 0.818 8.104 1.00 93.62 265 ALA A O 1
ATOM 2116 N N . GLY A 1 266 ? 11.293 0.909 9.581 1.00 95.69 266 GLY A N 1
ATOM 2117 C CA . GLY A 1 266 ? 10.328 1.488 8.650 1.00 95.69 266 GLY A CA 1
ATOM 2118 C C . GLY A 1 266 ? 10.768 2.849 8.106 1.00 95.69 266 GLY A C 1
ATOM 2119 O O . GLY A 1 266 ? 10.688 3.076 6.906 1.00 95.69 266 GLY A O 1
ATOM 2120 N N . VAL A 1 267 ? 11.295 3.739 8.951 1.00 96.88 267 VAL A N 1
ATOM 2121 C CA . VAL A 1 267 ? 11.831 5.041 8.513 1.00 96.88 267 VAL A CA 1
ATOM 2122 C C . VAL A 1 267 ? 13.012 4.853 7.559 1.00 96.88 267 VAL A C 1
ATOM 2124 O O . VAL A 1 267 ? 13.065 5.532 6.537 1.00 96.88 267 VAL A O 1
ATOM 2127 N N . ALA A 1 268 ? 13.915 3.910 7.841 1.00 96.25 268 ALA A N 1
ATOM 2128 C CA . ALA A 1 268 ? 15.040 3.606 6.959 1.00 96.25 268 ALA A CA 1
ATOM 2129 C C . ALA A 1 268 ? 14.575 3.072 5.592 1.00 96.25 268 ALA A C 1
ATOM 2131 O O . ALA A 1 268 ? 15.022 3.564 4.559 1.00 96.25 268 ALA A O 1
ATOM 2132 N N . VAL A 1 269 ? 13.628 2.125 5.575 1.00 96.56 269 VAL A N 1
ATOM 2133 C CA . VAL A 1 269 ? 13.037 1.589 4.334 1.00 96.56 269 VAL A CA 1
ATOM 2134 C C . VAL A 1 269 ? 12.316 2.685 3.549 1.00 96.56 269 VAL A C 1
ATOM 2136 O O . VAL A 1 269 ? 12.475 2.774 2.335 1.00 96.56 269 VAL A O 1
ATOM 2139 N N . PHE A 1 270 ? 11.558 3.548 4.229 1.00 97.69 270 PHE A N 1
ATOM 2140 C CA . PHE A 1 270 ? 10.883 4.676 3.596 1.00 97.69 270 PHE A CA 1
ATOM 2141 C C . PHE A 1 270 ? 11.889 5.653 2.977 1.00 97.69 270 PHE A C 1
ATOM 2143 O O . PHE A 1 270 ? 11.753 5.995 1.808 1.00 97.69 270 PHE A O 1
ATOM 2150 N N . ALA A 1 271 ? 12.928 6.053 3.715 1.00 97.62 271 ALA A N 1
ATOM 2151 C CA . ALA A 1 271 ? 13.961 6.957 3.214 1.00 97.62 271 ALA A CA 1
ATOM 2152 C C . ALA A 1 271 ? 14.703 6.372 2.002 1.00 97.62 271 ALA A C 1
ATOM 2154 O O . ALA A 1 271 ? 14.867 7.060 0.993 1.00 97.62 271 ALA A O 1
ATOM 2155 N N . LEU A 1 272 ? 15.082 5.090 2.068 1.00 97.44 272 LEU A N 1
ATOM 2156 C CA . LEU A 1 272 ? 15.700 4.381 0.948 1.00 97.44 272 LEU A CA 1
ATOM 2157 C C . LEU A 1 272 ? 14.766 4.330 -0.267 1.00 97.44 272 LEU A C 1
ATOM 2159 O O . LEU A 1 272 ? 15.200 4.580 -1.388 1.00 97.44 272 LEU A O 1
ATOM 2163 N N . GLY A 1 273 ? 13.477 4.059 -0.053 1.00 96.94 273 GLY A N 1
ATOM 2164 C CA . GLY A 1 273 ? 12.491 4.031 -1.128 1.00 96.94 273 GLY A CA 1
ATOM 2165 C C . GLY A 1 273 ? 12.257 5.400 -1.769 1.00 96.94 273 GLY A C 1
ATOM 2166 O O . GLY A 1 273 ? 12.186 5.491 -2.991 1.00 96.94 273 GLY A O 1
ATOM 2167 N N . ILE A 1 274 ? 12.224 6.480 -0.983 1.00 97.88 274 ILE A N 1
ATOM 2168 C CA . ILE A 1 274 ? 12.146 7.853 -1.508 1.00 97.88 274 ILE A CA 1
ATOM 2169 C C . ILE A 1 274 ? 13.395 8.205 -2.318 1.00 97.88 274 ILE A C 1
ATOM 2171 O O . ILE A 1 274 ? 13.288 8.823 -3.380 1.00 97.88 274 ILE A O 1
ATOM 2175 N N . TRP A 1 275 ? 14.577 7.785 -1.862 1.00 97.62 275 TRP A N 1
ATOM 2176 C CA . TRP A 1 275 ? 15.805 7.943 -2.636 1.00 97.62 275 TRP A CA 1
ATOM 2177 C C . TRP A 1 275 ? 15.754 7.155 -3.953 1.00 97.62 275 TRP A C 1
ATOM 2179 O O . TRP A 1 275 ? 16.060 7.708 -5.008 1.00 97.62 275 TRP A O 1
ATOM 2189 N N . GLY A 1 276 ? 15.270 5.912 -3.925 1.00 96.88 276 GLY A N 1
ATOM 2190 C CA . GLY A 1 276 ? 15.044 5.103 -5.124 1.00 96.88 276 GLY A CA 1
ATOM 2191 C C . GLY A 1 276 ? 14.087 5.772 -6.111 1.00 96.88 276 GLY A C 1
ATOM 2192 O O . GLY A 1 276 ? 14.421 5.926 -7.284 1.00 96.88 276 GLY A O 1
ATOM 2193 N N . LEU A 1 277 ? 12.942 6.272 -5.635 1.00 96.06 277 LEU A N 1
ATOM 2194 C CA . LEU A 1 277 ? 11.984 7.030 -6.450 1.00 96.06 277 LEU A CA 1
ATOM 2195 C C . LEU A 1 277 ? 12.610 8.291 -7.054 1.00 96.06 277 LEU A C 1
ATOM 2197 O O . LEU A 1 277 ? 12.342 8.609 -8.211 1.00 96.06 277 LEU A O 1
ATOM 2201 N N . ARG A 1 278 ? 13.489 8.988 -6.321 1.00 96.31 278 ARG A N 1
ATOM 2202 C CA . ARG A 1 278 ? 14.242 10.130 -6.859 1.00 96.31 278 ARG A CA 1
ATOM 2203 C C . ARG A 1 278 ? 15.117 9.709 -8.037 1.00 96.31 278 ARG A C 1
ATOM 2205 O O . ARG A 1 278 ? 15.113 10.416 -9.044 1.00 96.31 278 ARG A O 1
ATOM 2212 N N . VAL A 1 279 ? 15.840 8.593 -7.930 1.00 96.44 279 VAL A N 1
ATOM 2213 C CA . VAL A 1 279 ? 16.660 8.063 -9.034 1.00 96.44 279 VAL A CA 1
ATOM 2214 C C . VAL A 1 279 ? 15.776 7.705 -10.230 1.00 96.44 279 VAL A C 1
ATOM 2216 O O . VAL A 1 279 ? 16.022 8.186 -11.335 1.00 96.44 279 VAL A O 1
ATOM 2219 N N . VAL A 1 280 ? 14.690 6.961 -10.002 1.00 95.81 280 VAL A N 1
ATOM 2220 C CA . VAL A 1 280 ? 13.729 6.576 -11.048 1.00 95.81 280 VAL A CA 1
ATOM 2221 C C . VAL A 1 280 ? 13.124 7.805 -11.729 1.00 95.81 280 VAL A C 1
ATOM 2223 O O . VAL A 1 280 ? 13.079 7.856 -12.954 1.00 95.81 280 VAL A O 1
ATOM 2226 N N . SER A 1 281 ? 12.741 8.842 -10.981 1.00 95.25 281 SER A N 1
ATOM 2227 C CA . SER A 1 281 ? 12.134 10.065 -11.534 1.00 95.25 281 SER A CA 1
ATOM 2228 C C . SER A 1 281 ? 13.035 10.815 -12.523 1.00 95.25 281 SER A C 1
ATOM 2230 O O . SER A 1 281 ? 12.542 11.591 -13.338 1.00 95.25 281 SER A O 1
ATOM 2232 N N . LYS A 1 282 ? 14.353 10.580 -12.466 1.00 93.69 282 LYS A N 1
ATOM 2233 C CA . LYS A 1 282 ? 15.349 11.190 -13.353 1.00 93.69 282 LYS A CA 1
ATOM 2234 C C . LYS A 1 282 ? 15.758 10.284 -14.517 1.00 93.69 282 LYS A C 1
ATOM 2236 O O . LYS A 1 282 ? 16.384 10.762 -15.452 1.00 93.69 282 LYS A O 1
ATOM 2241 N N . GLY A 1 283 ? 15.407 9.000 -14.492 1.00 88.31 283 GLY A N 1
ATOM 2242 C CA . GLY A 1 283 ? 15.878 8.000 -15.455 1.00 88.31 283 GLY A CA 1
ATOM 2243 C C . GLY A 1 283 ? 15.143 7.955 -16.801 1.00 88.31 283 GLY A C 1
ATOM 2244 O O . GLY A 1 283 ? 15.102 6.912 -17.447 1.00 88.31 283 GLY A O 1
ATOM 2245 N N . CYS A 1 284 ? 14.562 9.068 -17.257 1.00 83.56 284 CYS A N 1
ATOM 2246 C CA . CYS A 1 284 ? 13.739 9.135 -18.475 1.00 83.56 284 CYS A CA 1
ATOM 2247 C C . CYS A 1 284 ? 14.559 9.221 -19.788 1.00 83.56 284 CYS A C 1
ATOM 2249 O O . CYS A 1 284 ? 14.100 9.791 -20.776 1.00 83.56 284 CYS A O 1
ATOM 2251 N N . ASN A 1 285 ? 15.778 8.677 -19.825 1.00 86.19 285 ASN A N 1
ATOM 2252 C CA . ASN A 1 285 ? 16.634 8.725 -21.018 1.00 86.19 285 ASN A CA 1
ATOM 2253 C C . ASN A 1 285 ? 16.337 7.534 -21.934 1.00 86.19 285 ASN A C 1
ATOM 2255 O O . ASN A 1 285 ? 16.868 6.450 -21.725 1.00 86.19 285 ASN A O 1
ATOM 2259 N N . MET A 1 286 ? 15.474 7.703 -22.927 1.00 86.56 286 MET A N 1
ATOM 2260 C CA . MET A 1 286 ? 14.967 6.608 -23.759 1.00 86.56 286 MET A CA 1
ATOM 2261 C C . MET A 1 286 ? 14.829 7.041 -25.216 1.00 86.56 286 MET A C 1
ATOM 2263 O O . MET A 1 286 ? 14.708 8.230 -25.501 1.00 86.56 286 MET A O 1
ATOM 2267 N N . ALA A 1 287 ? 14.836 6.071 -26.133 1.00 90.00 287 ALA A N 1
ATOM 2268 C CA . ALA A 1 287 ? 14.611 6.340 -27.548 1.00 90.00 287 ALA A CA 1
ATOM 2269 C C . ALA A 1 287 ? 13.244 7.012 -27.767 1.00 90.00 287 ALA A C 1
ATOM 2271 O O . ALA A 1 287 ? 12.258 6.662 -27.114 1.00 90.00 287 ALA A O 1
ATOM 2272 N N . GLU A 1 288 ? 13.177 7.954 -28.708 1.00 91.19 288 GLU A N 1
ATOM 2273 C CA . GLU A 1 288 ? 11.983 8.778 -28.932 1.00 91.19 288 GLU A CA 1
ATOM 2274 C C . GLU A 1 288 ? 10.737 7.939 -29.256 1.00 91.19 288 GLU A C 1
ATOM 2276 O O . GLU A 1 288 ? 9.657 8.189 -28.719 1.00 91.19 288 GLU A O 1
ATOM 2281 N N . TRP A 1 289 ? 10.890 6.899 -30.082 1.00 90.62 289 TRP A N 1
ATOM 2282 C CA . TRP A 1 289 ? 9.794 5.995 -30.445 1.00 90.62 289 TRP A CA 1
ATOM 2283 C C . TRP A 1 289 ? 9.195 5.289 -29.218 1.00 90.62 289 TRP A C 1
ATOM 2285 O O . TRP A 1 289 ? 7.977 5.153 -29.108 1.00 90.62 289 TRP A O 1
ATOM 2295 N N . LEU A 1 290 ? 10.042 4.897 -28.260 1.00 90.62 290 LEU A N 1
ATOM 2296 C CA . LEU A 1 290 ? 9.612 4.263 -27.018 1.00 90.62 290 LEU A CA 1
ATOM 2297 C C . LEU A 1 290 ? 8.910 5.285 -26.111 1.00 90.62 290 LEU A C 1
ATOM 2299 O O . LEU A 1 290 ? 7.953 4.947 -25.420 1.00 90.62 290 LEU A O 1
ATOM 2303 N N . GLY A 1 291 ? 9.348 6.548 -26.149 1.00 91.25 291 GLY A N 1
ATOM 2304 C CA . GLY A 1 291 ? 8.710 7.658 -25.436 1.00 91.25 291 GLY A CA 1
ATOM 2305 C C . GLY A 1 291 ? 7.269 7.859 -25.889 1.00 91.25 291 GLY A C 1
ATOM 2306 O O . GLY A 1 291 ? 6.359 7.831 -25.063 1.00 91.25 291 GLY A O 1
ATOM 2307 N N . LYS A 1 292 ? 7.062 7.947 -27.209 1.00 91.44 292 LYS A N 1
ATOM 2308 C CA . LYS A 1 292 ? 5.726 8.055 -27.822 1.00 91.44 292 LYS A CA 1
ATOM 2309 C C . LYS A 1 292 ? 4.836 6.870 -27.451 1.00 91.44 292 LYS A C 1
ATOM 2311 O O . LYS A 1 292 ? 3.666 7.047 -27.126 1.00 91.44 292 LYS A O 1
ATOM 2316 N N . LYS A 1 293 ? 5.407 5.662 -27.432 1.00 91.00 293 LYS A N 1
ATOM 2317 C CA . LYS A 1 293 ? 4.708 4.448 -26.997 1.00 91.00 293 LYS A CA 1
ATOM 2318 C C . LYS A 1 293 ? 4.194 4.557 -25.559 1.00 91.00 293 LYS A C 1
ATOM 2320 O O . LYS A 1 293 ? 3.038 4.241 -25.288 1.00 91.00 293 LYS A O 1
ATOM 2325 N N . TYR A 1 294 ? 5.029 5.035 -24.641 1.00 93.12 294 TYR A N 1
ATOM 2326 C CA . TYR A 1 294 ? 4.640 5.221 -23.243 1.00 93.12 294 TYR A CA 1
ATOM 2327 C C . TYR A 1 294 ? 3.620 6.346 -23.063 1.00 93.12 294 TYR A C 1
ATOM 2329 O O . TYR A 1 294 ? 2.718 6.213 -22.237 1.00 93.12 294 TYR A O 1
ATOM 2337 N N . ASP A 1 295 ? 3.709 7.415 -23.855 1.00 92.88 295 ASP A N 1
ATOM 2338 C CA . ASP A 1 295 ? 2.740 8.512 -23.811 1.00 92.88 295 ASP A CA 1
ATOM 2339 C C . ASP A 1 295 ? 1.318 8.027 -24.118 1.00 92.88 295 ASP A C 1
ATOM 2341 O O . ASP A 1 295 ? 0.404 8.329 -23.351 1.00 92.88 295 ASP A O 1
ATOM 2345 N N . MET A 1 296 ? 1.142 7.171 -25.132 1.00 90.81 296 MET A N 1
ATOM 2346 C CA . MET A 1 296 ? -0.166 6.577 -25.460 1.00 90.81 296 MET A CA 1
ATOM 2347 C C . MET A 1 296 ? -0.777 5.768 -24.300 1.00 90.81 296 MET A C 1
ATOM 2349 O O . MET A 1 296 ? -1.998 5.706 -24.139 1.00 90.81 296 MET A O 1
ATOM 2353 N N . MET A 1 297 ? 0.057 5.121 -23.481 1.00 92.75 297 MET A N 1
ATOM 2354 C CA . MET A 1 297 ? -0.403 4.394 -22.293 1.00 92.75 297 MET A CA 1
ATOM 2355 C C . MET A 1 297 ? -0.811 5.361 -21.176 1.00 92.75 297 MET A C 1
ATOM 2357 O O . MET A 1 297 ? -1.838 5.165 -20.524 1.00 92.75 297 MET A O 1
ATOM 2361 N N . TYR A 1 298 ? -0.025 6.416 -20.954 1.00 92.50 298 TYR A N 1
ATOM 2362 C CA . TYR A 1 298 ? -0.320 7.410 -19.924 1.00 92.50 298 TYR A CA 1
ATOM 2363 C C . TYR A 1 298 ? -1.534 8.278 -20.253 1.00 92.50 298 TYR A C 1
ATOM 2365 O O . TYR A 1 298 ? -2.259 8.645 -19.335 1.00 92.50 298 TYR A O 1
ATOM 2373 N N . GLU A 1 299 ? -1.826 8.539 -21.524 1.00 92.12 299 GLU A N 1
ATOM 2374 C CA . GLU A 1 299 ? -3.065 9.213 -21.935 1.00 92.12 299 GLU A CA 1
ATOM 2375 C C . GLU A 1 299 ? -4.311 8.436 -21.496 1.00 92.12 299 GLU A C 1
ATOM 2377 O O . GLU A 1 299 ? -5.263 9.010 -20.963 1.00 92.12 299 GLU A O 1
ATOM 2382 N N . MET A 1 300 ? -4.282 7.106 -21.632 1.00 89.56 300 MET A N 1
ATOM 2383 C CA . MET A 1 300 ? -5.340 6.253 -21.096 1.00 89.56 300 MET A CA 1
ATOM 2384 C C . MET A 1 300 ? -5.393 6.340 -19.566 1.00 89.56 300 MET A C 1
ATOM 2386 O O . MET A 1 300 ? -6.475 6.510 -19.004 1.00 89.56 300 MET A O 1
ATOM 2390 N N . ALA A 1 301 ? -4.243 6.264 -18.887 1.00 88.62 301 ALA A N 1
ATOM 2391 C CA . ALA A 1 301 ? -4.175 6.359 -17.429 1.00 88.62 301 ALA A CA 1
ATOM 2392 C C . ALA A 1 301 ? -4.772 7.674 -16.907 1.00 88.62 301 ALA A C 1
ATOM 2394 O O . ALA A 1 301 ? -5.582 7.663 -15.983 1.00 88.62 301 ALA A O 1
ATOM 2395 N N . GLU A 1 302 ? -4.416 8.799 -17.520 1.00 86.12 302 GLU A N 1
ATOM 2396 C CA . GLU A 1 302 ? -4.926 10.125 -17.176 1.00 86.12 302 GLU A CA 1
ATOM 2397 C C . GLU A 1 302 ? -6.431 10.223 -17.411 1.00 86.12 302 GLU A C 1
ATOM 2399 O O . GLU A 1 302 ? -7.153 10.679 -16.525 1.00 86.12 302 GLU A O 1
ATOM 2404 N N . GLY A 1 303 ? -6.925 9.707 -18.541 1.00 82.69 303 GLY A N 1
ATOM 2405 C CA . GLY A 1 303 ? -8.358 9.619 -18.813 1.00 82.69 303 GLY A CA 1
ATOM 2406 C C . GLY A 1 303 ? -9.122 8.847 -17.732 1.00 82.69 303 GLY A C 1
ATOM 2407 O O . GLY A 1 303 ? -10.210 9.264 -17.332 1.00 82.69 303 GLY A O 1
ATOM 2408 N N . LEU A 1 304 ? -8.556 7.757 -17.199 1.00 82.81 304 LEU A N 1
ATOM 2409 C CA . LEU A 1 304 ? -9.130 7.076 -16.035 1.00 82.81 304 LEU A CA 1
ATOM 2410 C C . LEU A 1 304 ? -9.063 7.957 -14.781 1.00 82.81 304 LEU A C 1
ATOM 2412 O O . LEU A 1 304 ? -10.078 8.126 -14.106 1.00 82.81 304 LEU A O 1
ATOM 2416 N N . VAL A 1 305 ? -7.904 8.537 -14.465 1.00 76.19 305 VAL A N 1
ATOM 2417 C CA . VAL A 1 305 ? -7.734 9.382 -13.274 1.00 76.19 305 VAL A CA 1
ATOM 2418 C C . VAL A 1 305 ? -8.766 10.512 -13.259 1.00 76.19 305 VAL A C 1
ATOM 2420 O O . VAL A 1 305 ? -9.463 10.665 -12.262 1.00 76.19 305 VAL A O 1
ATOM 2423 N N . PHE A 1 306 ? -8.949 11.248 -14.357 1.00 76.38 306 PHE A N 1
ATOM 2424 C CA . PHE A 1 306 ? -9.937 12.331 -14.426 1.00 76.38 306 PHE A CA 1
ATOM 2425 C C . PHE A 1 306 ? -11.379 11.859 -14.194 1.00 76.38 306 PHE A C 1
ATOM 2427 O O . PHE A 1 306 ? -12.151 12.550 -13.535 1.00 76.38 306 PHE A O 1
ATOM 2434 N N . ARG A 1 307 ? -11.748 10.672 -14.689 1.00 76.62 307 ARG A N 1
ATOM 2435 C CA . ARG A 1 307 ? -13.111 10.130 -14.539 1.00 76.62 307 ARG A CA 1
ATOM 2436 C C . ARG A 1 307 ? -13.392 9.649 -13.118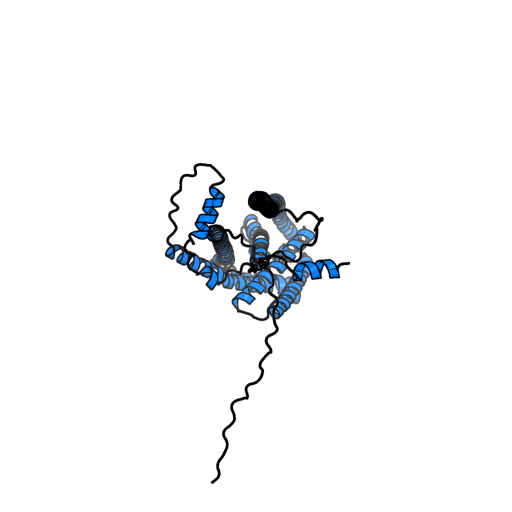 1.00 76.62 307 ARG A C 1
ATOM 2438 O O . ARG A 1 307 ? -14.495 9.827 -12.610 1.00 76.62 307 ARG A O 1
ATOM 2445 N N . TRP A 1 308 ? -12.398 9.050 -12.469 1.00 74.25 308 TRP A N 1
ATOM 2446 C CA . TRP A 1 308 ? -12.578 8.409 -11.167 1.00 74.25 308 TRP A CA 1
ATOM 2447 C C . TRP A 1 308 ? -12.215 9.308 -9.978 1.00 74.25 308 TRP A C 1
ATOM 2449 O O . TRP A 1 308 ? -12.672 9.036 -8.869 1.00 74.25 308 TRP A O 1
ATOM 2459 N N . THR A 1 309 ? -11.457 10.395 -10.165 1.00 73.81 309 THR A N 1
ATOM 2460 C CA . THR A 1 309 ? -11.138 11.345 -9.079 1.00 73.81 309 THR A CA 1
ATOM 2461 C C . THR A 1 309 ? -12.377 12.042 -8.535 1.00 73.81 309 THR A C 1
ATOM 2463 O O . THR A 1 309 ? -12.508 12.148 -7.318 1.00 73.81 309 THR A O 1
ATOM 2466 N N . ALA A 1 310 ? -13.314 12.450 -9.395 1.00 73.50 310 ALA A N 1
ATOM 2467 C CA . ALA A 1 310 ? -14.579 13.049 -8.968 1.00 73.50 310 ALA A CA 1
ATOM 2468 C C . ALA A 1 310 ? -15.412 12.072 -8.119 1.00 73.50 310 ALA A C 1
ATOM 2470 O O . ALA A 1 310 ? -15.921 12.436 -7.059 1.00 73.50 310 ALA A O 1
ATOM 2471 N N . LEU A 1 311 ? -15.476 10.805 -8.539 1.00 75.94 311 LEU A N 1
ATOM 2472 C CA . LEU A 1 311 ? -16.176 9.752 -7.805 1.00 75.94 311 LEU A CA 1
ATOM 2473 C C . LEU A 1 311 ? -15.492 9.456 -6.463 1.00 75.94 311 LEU A C 1
ATOM 2475 O O . LEU A 1 311 ? -16.154 9.404 -5.429 1.00 75.94 311 LEU A O 1
ATOM 2479 N N . GLY A 1 312 ? -14.163 9.323 -6.452 1.00 71.06 312 GLY A N 1
ATOM 2480 C CA . GLY A 1 312 ? -13.387 9.100 -5.232 1.00 71.06 312 GLY A CA 1
ATOM 2481 C C . GLY A 1 312 ? -13.512 10.254 -4.234 1.00 71.06 312 GLY A C 1
ATOM 2482 O O . GLY A 1 312 ? -13.752 10.017 -3.049 1.00 71.06 312 GLY A O 1
ATOM 2483 N N . ALA A 1 313 ? -13.420 11.499 -4.709 1.00 73.50 313 ALA A N 1
ATOM 2484 C CA . ALA A 1 313 ? -13.625 12.692 -3.893 1.00 73.50 313 ALA A CA 1
ATOM 2485 C C . ALA A 1 313 ? -15.049 12.743 -3.323 1.00 73.50 313 ALA A C 1
ATOM 2487 O O . ALA A 1 313 ? -15.211 12.998 -2.131 1.00 73.50 313 ALA A O 1
ATOM 2488 N N . GLY A 1 314 ? -16.061 12.419 -4.133 1.00 73.81 314 GLY A N 1
ATOM 2489 C CA . GLY A 1 314 ? -17.456 12.339 -3.702 1.00 73.81 314 GLY A CA 1
ATOM 2490 C C . GLY A 1 314 ? -17.687 11.290 -2.611 1.00 73.81 314 GLY A C 1
ATOM 2491 O O . GLY A 1 314 ? -18.327 11.586 -1.605 1.00 73.81 314 GLY A O 1
ATOM 2492 N N . VAL A 1 315 ? -17.110 10.091 -2.747 1.00 75.75 315 VAL A N 1
ATOM 2493 C CA . VAL A 1 315 ? -17.223 9.027 -1.732 1.00 75.75 315 VAL A CA 1
ATOM 2494 C C . VAL A 1 315 ? -16.523 9.420 -0.430 1.00 75.75 315 VAL A C 1
ATOM 2496 O O . VAL A 1 315 ? -17.104 9.272 0.645 1.00 75.75 315 VAL A O 1
ATOM 2499 N N . VAL A 1 316 ? -15.296 9.947 -0.495 1.00 71.06 316 VAL A N 1
ATOM 2500 C CA . VAL A 1 316 ? -14.554 10.383 0.703 1.00 71.06 316 VAL A CA 1
ATOM 2501 C C . VAL A 1 316 ? -15.279 11.529 1.404 1.00 71.06 316 VAL A C 1
ATOM 2503 O O . VAL A 1 316 ? -15.453 11.484 2.623 1.00 71.06 316 VAL A O 1
ATOM 2506 N N . TYR A 1 317 ? -15.741 12.523 0.642 1.00 73.62 317 TYR A N 1
ATOM 2507 C CA . TYR A 1 317 ? -16.536 13.626 1.168 1.00 73.62 317 TYR A CA 1
ATOM 2508 C C . TYR A 1 317 ? -17.826 13.114 1.811 1.00 73.62 317 TYR A C 1
ATOM 2510 O O . TYR A 1 317 ? -18.106 13.464 2.952 1.00 73.62 317 TYR A O 1
ATOM 2518 N N . GLY A 1 318 ? -18.561 12.223 1.140 1.00 76.19 318 GLY A N 1
ATOM 2519 C CA . GLY A 1 318 ? -19.790 11.627 1.659 1.00 76.19 318 GLY A CA 1
ATOM 2520 C C . GLY A 1 318 ? -19.575 10.863 2.966 1.00 76.19 318 GLY A C 1
ATOM 2521 O O . GLY A 1 318 ? -20.320 11.063 3.922 1.00 76.19 318 GLY A O 1
ATOM 2522 N N . LEU A 1 319 ? -18.519 10.048 3.059 1.00 75.50 319 LEU A N 1
ATOM 2523 C CA . LEU A 1 319 ? -18.176 9.317 4.284 1.00 75.50 319 LEU A CA 1
ATOM 2524 C C . LEU A 1 319 ? -17.776 10.258 5.426 1.00 75.50 319 LEU A C 1
ATOM 2526 O O . LEU A 1 319 ? -18.232 10.081 6.557 1.00 75.50 319 LEU A O 1
ATOM 2530 N N . PHE A 1 320 ? -16.943 11.263 5.146 1.00 73.81 320 PHE A N 1
ATOM 2531 C CA . PHE A 1 320 ? -16.527 12.245 6.146 1.00 73.81 320 PHE A CA 1
ATOM 2532 C C . PHE A 1 320 ? -17.702 13.109 6.618 1.00 73.81 320 PHE A C 1
ATOM 2534 O O . PHE A 1 320 ? -17.881 13.311 7.820 1.00 73.81 320 PHE A O 1
ATOM 2541 N N . HIS A 1 321 ? -18.529 13.580 5.686 1.00 79.12 321 HIS A N 1
ATOM 2542 C CA . HIS A 1 321 ? -19.703 14.395 5.966 1.00 79.12 321 HIS A CA 1
ATOM 2543 C C . HIS A 1 321 ? -20.751 13.600 6.751 1.00 79.12 321 HIS A C 1
ATOM 2545 O O . HIS A 1 321 ? -21.203 14.058 7.796 1.00 79.12 321 HIS A O 1
ATOM 2551 N N . SER A 1 322 ? -21.051 12.366 6.332 1.00 73.25 322 SER A N 1
ATOM 2552 C CA . SER A 1 322 ? -21.944 11.453 7.056 1.00 73.25 322 SER A CA 1
ATOM 2553 C C . SER A 1 322 ? -21.437 11.169 8.473 1.00 73.25 322 SER A C 1
ATOM 2555 O O . SER A 1 322 ? -22.204 11.227 9.437 1.00 73.25 322 SER A O 1
ATOM 2557 N N . TYR A 1 323 ? -20.128 10.947 8.635 1.00 74.75 323 TYR A N 1
ATOM 2558 C CA . TYR A 1 323 ? -19.526 10.780 9.954 1.00 74.75 323 TYR A CA 1
ATOM 2559 C C . TYR A 1 323 ? -19.689 12.037 10.818 1.00 74.75 323 TYR A C 1
ATOM 2561 O O . TYR A 1 323 ? -20.166 11.935 11.950 1.00 74.75 323 TYR A O 1
ATOM 2569 N N . SER A 1 324 ? -19.359 13.216 10.282 1.00 77.69 324 SER A N 1
ATOM 2570 C CA . SER A 1 324 ? -19.498 14.504 10.974 1.00 77.69 324 SER A CA 1
ATOM 2571 C C . SER A 1 324 ? -20.940 14.768 11.419 1.00 77.69 324 SER A C 1
ATOM 2573 O O . SER A 1 324 ? -21.181 15.090 12.585 1.00 77.69 324 SER A O 1
ATOM 2575 N N . LEU A 1 325 ? -21.910 14.536 10.528 1.00 82.25 325 LEU A N 1
ATOM 2576 C CA . LEU A 1 325 ? -23.336 14.649 10.832 1.00 82.25 325 LEU A CA 1
ATOM 2577 C C . LEU A 1 325 ? -23.755 13.681 11.938 1.00 82.25 325 LEU A C 1
ATOM 2579 O O . LEU A 1 325 ? -24.420 14.103 12.876 1.00 82.25 325 LEU A O 1
ATOM 2583 N N . SER A 1 326 ? -23.316 12.421 11.880 1.00 77.50 326 SER A N 1
ATOM 2584 C CA . SER A 1 326 ? -23.686 11.420 12.886 1.00 77.50 326 SER A CA 1
ATOM 2585 C C . SER A 1 326 ? -23.132 11.727 14.280 1.00 77.50 326 SER A C 1
ATOM 2587 O O . SER A 1 326 ? -23.812 11.521 15.280 1.00 77.50 326 SER A O 1
ATOM 2589 N N . VAL A 1 327 ? -21.916 12.274 14.361 1.00 76.75 327 VAL A N 1
ATOM 2590 C CA . VAL A 1 327 ? -21.334 12.708 15.638 1.00 76.75 327 VAL A CA 1
ATOM 2591 C C . VAL A 1 327 ? -22.056 13.952 16.156 1.00 76.75 327 VAL A C 1
ATOM 2593 O O . VAL A 1 327 ? -22.289 14.078 17.356 1.00 76.75 327 VAL A O 1
ATOM 2596 N N . SER A 1 328 ? -22.420 14.877 15.265 1.00 79.75 328 SER A N 1
ATOM 2597 C CA . SER A 1 328 ? -23.180 16.078 15.620 1.00 79.75 328 SER A CA 1
ATOM 2598 C C . SER A 1 328 ? -24.585 15.736 16.124 1.00 79.75 328 SER A C 1
ATOM 2600 O O . SER A 1 328 ? -25.001 16.252 17.162 1.00 79.75 328 SER A O 1
ATOM 2602 N N . SER A 1 329 ? -25.295 14.821 15.455 1.00 81.19 329 SER A N 1
ATOM 2603 C CA . SER A 1 329 ? -26.627 14.372 15.870 1.00 81.19 329 SER A CA 1
ATOM 2604 C C . SER A 1 329 ? -26.589 13.659 17.219 1.00 81.19 329 SER A C 1
ATOM 2606 O O . SER A 1 329 ? -27.427 13.936 18.066 1.00 81.19 329 SER A O 1
ATOM 2608 N N . GLU A 1 330 ? -25.588 12.805 17.462 1.00 78.75 330 GLU A N 1
ATOM 2609 C CA . GLU A 1 330 ? -25.415 12.129 18.755 1.00 78.75 330 GLU A CA 1
ATOM 2610 C C . GLU A 1 330 ? -25.147 13.124 19.889 1.00 78.75 330 GLU A C 1
ATOM 2612 O O . GLU A 1 330 ? -25.738 13.011 20.960 1.00 78.75 330 GLU A O 1
ATOM 2617 N N . LYS A 1 331 ? -24.312 14.143 19.653 1.00 83.94 331 LYS A N 1
ATOM 2618 C CA . LYS A 1 331 ? -24.083 15.210 20.640 1.00 83.94 331 LYS A CA 1
ATOM 2619 C C . LYS A 1 331 ? -25.356 15.998 20.939 1.00 83.94 331 LYS A C 1
ATOM 2621 O O . L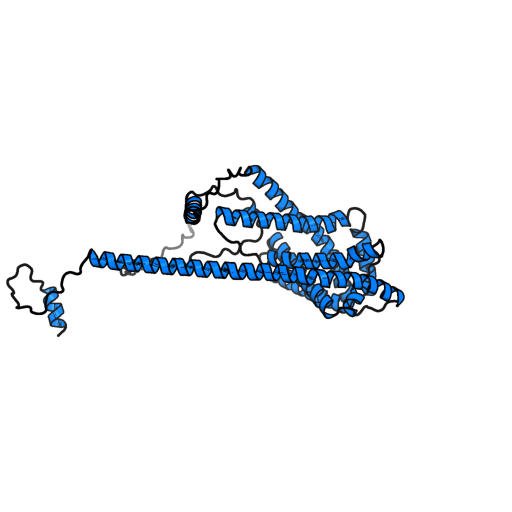YS A 1 331 ? -25.614 16.297 22.101 1.00 83.94 331 LYS A O 1
ATOM 2626 N N . LYS A 1 332 ? -26.142 16.330 19.911 1.00 86.19 332 LYS A N 1
ATOM 2627 C CA . LYS A 1 332 ? -27.423 17.031 20.078 1.00 86.19 332 LYS A CA 1
ATOM 2628 C C . LYS A 1 332 ? -28.441 16.180 20.837 1.00 86.19 332 LYS A C 1
ATOM 2630 O O . LYS A 1 332 ? -29.071 16.697 21.750 1.00 86.19 332 LYS A O 1
ATOM 2635 N N . ALA A 1 333 ? -28.556 14.894 20.508 1.00 85.94 333 ALA A N 1
ATOM 2636 C CA . ALA A 1 333 ? -29.434 13.963 21.213 1.00 85.94 333 ALA A CA 1
ATOM 2637 C C . ALA A 1 333 ? -29.037 13.828 22.692 1.00 85.94 333 ALA A C 1
ATOM 2639 O O . ALA A 1 333 ? -29.879 13.997 23.567 1.00 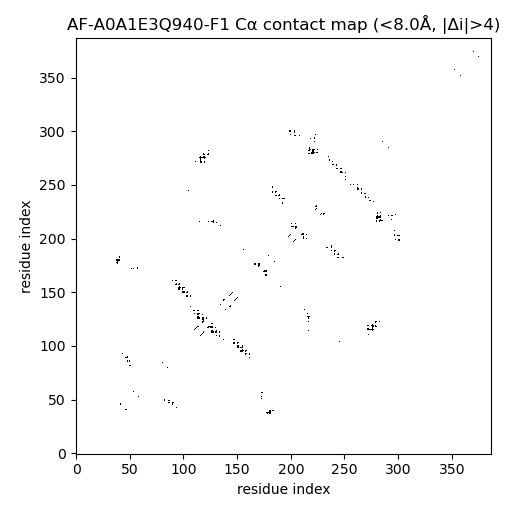85.94 333 ALA A O 1
ATOM 2640 N N . ALA A 1 334 ? -27.745 13.648 22.985 1.00 84.75 334 ALA A N 1
ATOM 2641 C CA . ALA A 1 334 ? -27.251 13.582 24.361 1.00 84.75 334 ALA A CA 1
ATOM 2642 C C . ALA A 1 334 ? -27.512 14.882 25.148 1.00 84.75 334 ALA A C 1
ATOM 2644 O O . ALA A 1 334 ? -27.861 14.833 26.326 1.00 84.75 334 ALA A O 1
ATOM 2645 N N . ALA A 1 335 ? -27.377 16.045 24.501 1.00 88.75 335 ALA A N 1
ATOM 2646 C CA . ALA A 1 335 ? -27.703 17.333 25.111 1.00 88.75 335 ALA A CA 1
ATOM 2647 C C . ALA A 1 335 ? -29.212 17.484 25.380 1.00 88.75 335 ALA A C 1
ATOM 2649 O O . ALA A 1 335 ? -29.594 17.972 26.441 1.00 88.75 335 ALA A O 1
ATOM 2650 N N . ALA A 1 336 ? -30.067 17.032 24.457 1.00 90.38 336 ALA A N 1
ATOM 2651 C CA . ALA A 1 336 ? -31.517 17.042 24.634 1.00 90.38 336 ALA A CA 1
ATOM 2652 C C . ALA A 1 336 ? -31.964 16.103 25.768 1.00 90.38 336 ALA A C 1
ATOM 2654 O O . ALA A 1 336 ? -32.777 16.496 26.602 1.00 90.38 336 ALA A O 1
ATOM 2655 N N . GLU A 1 337 ? -31.387 14.899 25.859 1.00 88.56 337 GLU A N 1
ATOM 2656 C CA . GLU A 1 337 ? -31.633 13.974 26.974 1.00 88.56 337 GLU A CA 1
ATOM 2657 C C . GLU A 1 337 ? -31.217 14.573 28.320 1.00 88.56 337 GLU A C 1
ATOM 2659 O O . GLU A 1 337 ? -31.910 14.398 29.323 1.00 88.56 337 GLU A O 1
ATOM 2664 N N . TRP A 1 338 ? -30.081 15.272 28.359 1.00 87.69 338 TRP A N 1
ATOM 2665 C CA . TRP A 1 338 ? -29.619 15.946 29.567 1.00 87.69 338 TRP A CA 1
ATOM 2666 C C . TRP A 1 338 ? -30.581 17.060 29.991 1.00 87.69 338 TRP A C 1
ATOM 2668 O O . TRP A 1 338 ? -31.031 17.072 31.135 1.00 87.69 338 TR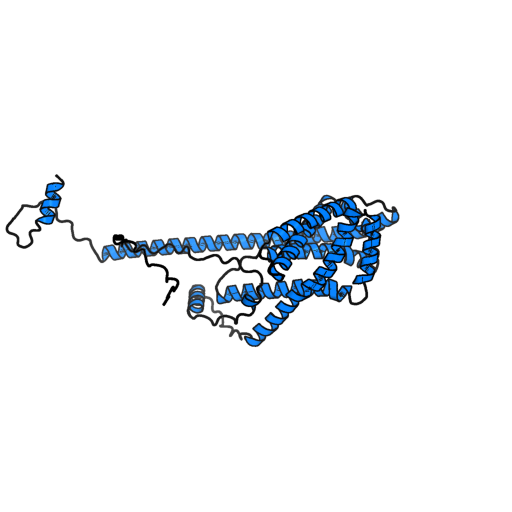P A O 1
ATOM 2678 N N . ALA A 1 339 ? -30.976 17.927 29.055 1.00 93.50 339 ALA A N 1
ATOM 2679 C CA . ALA A 1 339 ? -31.950 18.988 29.306 1.00 93.50 339 ALA A CA 1
ATOM 2680 C C . ALA A 1 339 ? -33.307 18.432 29.775 1.00 93.50 339 ALA A C 1
ATOM 2682 O O . ALA A 1 339 ? -33.930 18.974 30.687 1.00 93.50 339 ALA A O 1
ATOM 2683 N N . HIS A 1 340 ? -33.751 17.308 29.205 1.00 92.81 340 HIS A N 1
ATOM 2684 C CA . HIS A 1 340 ? -34.967 16.629 29.646 1.00 92.81 340 HIS A CA 1
ATOM 2685 C C . HIS A 1 340 ? -34.851 16.123 31.093 1.00 92.81 340 HIS A C 1
ATOM 2687 O O . HIS A 1 340 ? -35.759 16.336 31.897 1.00 92.81 340 HIS A O 1
ATOM 2693 N N . LYS A 1 341 ? -33.716 15.509 31.461 1.00 91.44 341 LYS A N 1
ATOM 2694 C CA . LYS A 1 341 ? -33.450 15.068 32.842 1.00 91.44 341 LYS A CA 1
ATOM 2695 C C . LYS A 1 341 ? -33.421 16.243 33.819 1.00 91.44 341 LYS A C 1
ATOM 2697 O O . LYS A 1 341 ? -33.994 16.133 34.899 1.00 91.44 341 LYS A O 1
ATOM 2702 N N . GLU A 1 342 ? -32.813 17.368 33.446 1.00 93.38 342 GLU A N 1
ATOM 2703 C CA . GLU A 1 342 ? -32.827 18.588 34.265 1.00 93.38 342 GLU A CA 1
ATOM 2704 C C . GLU A 1 342 ? -34.253 19.104 34.494 1.00 93.38 342 GLU A C 1
ATOM 2706 O O . GLU A 1 342 ? -34.619 19.409 35.631 1.00 93.38 342 GLU A O 1
ATOM 2711 N N . ALA A 1 343 ? -35.088 19.118 33.451 1.00 93.94 343 ALA A N 1
ATOM 2712 C CA . ALA A 1 343 ? -36.490 19.516 33.562 1.00 93.94 343 ALA A CA 1
ATOM 2713 C C . ALA A 1 343 ? -37.298 18.576 34.476 1.00 93.94 343 ALA A C 1
ATOM 2715 O O . ALA A 1 343 ? -38.113 19.043 35.272 1.00 93.94 343 ALA A O 1
ATOM 2716 N N . LEU A 1 344 ? -37.059 17.260 34.410 1.00 94.81 344 LEU A N 1
ATOM 2717 C CA . LEU A 1 344 ? -37.688 16.291 35.315 1.00 94.81 344 LEU A CA 1
ATOM 2718 C C . LEU A 1 344 ? -37.259 16.504 36.771 1.00 94.81 344 LEU A C 1
ATOM 2720 O O . LEU A 1 344 ? -38.101 16.462 37.665 1.00 94.81 344 LEU A O 1
ATOM 2724 N N . ILE A 1 345 ? -35.975 16.779 37.018 1.00 93.38 345 ILE A N 1
ATOM 2725 C CA . ILE A 1 345 ? -35.470 17.080 38.365 1.00 93.38 345 ILE A CA 1
ATOM 2726 C C . ILE A 1 345 ? -36.097 18.373 38.901 1.00 93.38 345 ILE A C 1
ATOM 2728 O O . ILE A 1 345 ? -36.447 18.433 40.079 1.00 93.38 345 ILE A O 1
ATOM 2732 N N . ALA A 1 346 ? -36.256 19.400 38.062 1.00 93.62 346 ALA A N 1
ATOM 2733 C CA . ALA A 1 346 ? -36.914 20.646 38.448 1.00 93.62 346 ALA A CA 1
ATOM 2734 C C . ALA A 1 346 ? -38.381 20.410 38.841 1.00 93.62 346 ALA A C 1
ATOM 2736 O O . ALA A 1 346 ? -38.775 20.769 39.949 1.00 93.62 346 ALA A O 1
ATOM 2737 N N . LYS A 1 347 ? -39.149 19.701 38.002 1.00 93.56 347 LYS A N 1
ATOM 2738 C CA . LYS A 1 347 ? -40.542 19.328 38.302 1.00 93.56 347 LYS A CA 1
ATOM 2739 C C . LYS A 1 347 ? -40.659 18.510 39.588 1.00 93.56 347 LYS A C 1
ATOM 2741 O O . LYS A 1 347 ? -41.490 18.816 40.435 1.00 93.56 347 LYS A O 1
ATOM 2746 N N . ALA A 1 348 ? -39.782 17.523 39.777 1.00 91.88 348 ALA A N 1
ATOM 2747 C CA . ALA A 1 348 ? -39.767 16.711 40.990 1.00 91.88 348 ALA A CA 1
ATOM 2748 C C . ALA A 1 348 ? -39.482 17.551 42.248 1.00 91.88 348 ALA A C 1
ATOM 2750 O O . ALA A 1 348 ? -40.091 17.325 43.290 1.00 91.88 348 ALA A O 1
ATOM 2751 N N . LYS A 1 349 ? -38.591 18.551 42.164 1.00 89.94 349 LYS A N 1
ATOM 2752 C CA . LYS A 1 349 ? -38.327 19.485 43.273 1.00 89.94 349 LYS A CA 1
ATOM 2753 C C . LYS A 1 349 ? -39.532 20.372 43.584 1.00 89.94 349 LYS A C 1
ATOM 2755 O O . LYS A 1 349 ? -39.803 20.617 44.757 1.00 89.94 349 LYS A O 1
ATOM 2760 N N . GLU A 1 350 ? -40.245 20.844 42.565 1.00 90.19 350 GLU A N 1
ATOM 2761 C CA . GLU A 1 350 ? -41.465 21.640 42.739 1.00 90.19 350 GLU A CA 1
ATOM 2762 C C . GLU A 1 350 ? -42.585 20.825 43.394 1.00 90.19 350 GLU A C 1
ATOM 2764 O O . GLU A 1 350 ? -43.222 21.294 44.335 1.00 90.19 350 GLU A O 1
ATOM 2769 N N . GLU A 1 351 ? -42.812 19.592 42.938 1.00 86.75 351 GLU A N 1
ATOM 2770 C CA . GLU A 1 351 ? -43.800 18.689 43.539 1.00 86.75 351 GLU A CA 1
ATOM 2771 C C . GLU A 1 351 ? -43.418 18.287 44.967 1.00 86.75 351 GLU A C 1
ATOM 2773 O O . GLU A 1 351 ? -44.265 18.311 45.858 1.00 86.75 351 GLU A O 1
ATOM 2778 N N . TYR A 1 352 ? -42.137 18.018 45.226 1.00 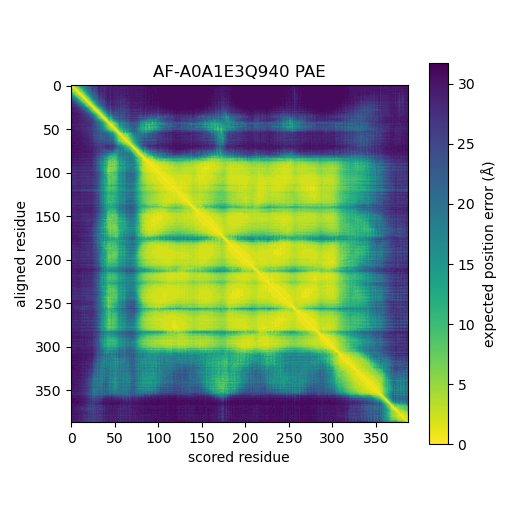84.31 352 TYR A N 1
ATOM 2779 C CA . TYR A 1 352 ? -41.640 17.756 46.576 1.00 84.31 352 TYR A CA 1
ATOM 2780 C C . TYR A 1 352 ? -41.859 18.955 47.509 1.00 84.31 352 TYR A C 1
ATOM 2782 O O . TYR A 1 352 ? -42.307 18.780 48.638 1.00 84.31 352 TYR A O 1
ATOM 2790 N N . ALA A 1 353 ? -41.613 20.183 47.040 1.00 85.81 353 ALA A N 1
ATOM 2791 C CA . ALA A 1 353 ? -41.873 21.394 47.819 1.00 85.81 353 ALA A CA 1
ATOM 2792 C C . ALA A 1 353 ? -43.369 21.594 48.128 1.00 85.81 353 ALA A C 1
ATOM 2794 O O . ALA A 1 353 ? -43.705 22.100 49.197 1.00 85.81 353 ALA A O 1
ATOM 2795 N N . LYS A 1 354 ? -44.265 21.173 47.222 1.00 85.25 354 LYS A N 1
ATOM 2796 C CA . LYS A 1 354 ? -45.721 21.184 47.454 1.00 85.25 354 LYS A CA 1
ATOM 2797 C C . LYS A 1 354 ? -46.148 20.147 48.493 1.00 85.25 354 LYS A C 1
ATOM 2799 O O . LYS A 1 354 ? -47.009 20.437 49.316 1.00 85.25 354 LYS A O 1
ATOM 2804 N N . LEU A 1 355 ? -45.563 18.950 48.453 1.00 81.12 355 LEU A N 1
ATOM 2805 C CA . LEU A 1 355 ? -45.896 17.858 49.372 1.00 81.12 355 LEU A CA 1
ATOM 2806 C C . LEU A 1 355 ? -45.248 18.020 50.749 1.00 81.12 355 LEU A C 1
ATOM 2808 O O . LEU A 1 355 ? -45.745 17.462 51.726 1.00 81.12 355 LEU A O 1
ATOM 2812 N N . HIS A 1 356 ? -44.129 18.736 50.839 1.00 75.94 356 HIS A N 1
ATOM 2813 C CA . HIS A 1 356 ? -43.392 18.982 52.079 1.00 75.94 356 HIS A CA 1
ATOM 2814 C C . HIS A 1 356 ? -43.240 20.491 52.294 1.00 75.94 356 HIS A C 1
ATOM 2816 O O . HIS A 1 356 ? -42.133 21.031 52.169 1.00 75.94 356 HIS A O 1
ATOM 2822 N N . PRO A 1 357 ? -44.347 21.193 52.601 1.00 74.06 357 PRO A N 1
ATOM 2823 C CA . PRO A 1 357 ? -44.278 22.597 52.962 1.00 74.06 357 PRO A CA 1
ATOM 2824 C C . PRO A 1 357 ? -43.327 22.749 54.151 1.00 74.06 357 PRO A C 1
ATOM 2826 O O . PRO A 1 357 ? -43.417 22.020 55.142 1.00 74.06 357 PRO A O 1
ATOM 2829 N N . LYS A 1 358 ? -42.377 23.683 54.042 1.00 63.91 358 LYS A N 1
ATOM 2830 C CA . LYS A 1 358 ? -41.486 24.017 55.158 1.00 63.91 358 LYS A CA 1
ATOM 2831 C C . LYS A 1 358 ? -42.349 24.371 56.378 1.00 63.91 358 LYS A C 1
ATOM 2833 O O . LYS A 1 358 ? -43.270 25.175 56.215 1.00 63.91 358 LYS A O 1
ATOM 2838 N N . PRO A 1 359 ? -42.046 23.845 57.581 1.00 62.06 359 PRO A N 1
ATOM 2839 C CA . PRO A 1 359 ? -42.654 24.356 58.801 1.00 62.06 359 PRO A CA 1
ATOM 2840 C C . PRO A 1 359 ? -42.451 25.869 58.832 1.00 62.06 359 PRO A C 1
ATOM 2842 O O . PRO A 1 359 ? -41.352 26.341 58.515 1.00 62.06 359 PRO A O 1
ATOM 2845 N N . ALA A 1 360 ? -43.505 26.620 59.153 1.00 52.47 360 ALA A N 1
ATOM 2846 C CA . ALA A 1 360 ? -43.405 28.063 59.306 1.00 52.47 360 ALA A CA 1
ATOM 2847 C C . ALA A 1 360 ? -42.229 28.373 60.242 1.00 52.47 360 ALA A C 1
ATOM 2849 O O . ALA A 1 360 ? -42.136 27.807 61.334 1.00 52.47 360 ALA A O 1
ATOM 2850 N N . ALA A 1 361 ? -41.304 29.228 59.796 1.00 52.69 361 ALA A N 1
ATOM 2851 C CA . ALA A 1 361 ? -40.309 29.774 60.703 1.00 52.69 361 ALA A CA 1
ATOM 2852 C C . ALA A 1 361 ? -41.083 30.445 61.850 1.00 52.69 361 ALA A C 1
ATOM 2854 O O . ALA A 1 361 ? -41.993 31.227 61.551 1.00 52.69 361 ALA A O 1
ATOM 2855 N N . PRO A 1 362 ? -40.806 30.119 63.126 1.00 45.59 362 PRO A N 1
ATOM 2856 C CA . PRO A 1 362 ? -41.496 30.769 64.227 1.00 45.59 362 PRO A CA 1
ATOM 2857 C C . PRO A 1 362 ? -41.299 32.278 64.084 1.00 45.59 362 PRO A C 1
ATOM 2859 O O . PRO A 1 362 ? -40.183 32.747 63.845 1.00 45.59 362 PRO A O 1
ATOM 2862 N N . ALA A 1 363 ? -42.410 33.014 64.146 1.00 41.56 363 ALA A N 1
ATOM 2863 C CA . ALA A 1 363 ? -42.405 34.464 64.088 1.00 41.56 363 ALA A CA 1
ATOM 2864 C C . ALA A 1 363 ? -41.438 35.003 65.150 1.00 41.56 363 ALA A C 1
ATOM 2866 O O . ALA A 1 363 ? -41.450 34.560 66.300 1.00 41.56 363 ALA A O 1
ATOM 2867 N N . ALA A 1 364 ? -40.580 35.936 64.748 1.00 47.84 364 ALA A N 1
ATOM 2868 C CA . ALA A 1 364 ? -39.659 36.617 65.640 1.00 47.84 364 ALA A CA 1
ATOM 2869 C C . ALA A 1 364 ? -40.433 37.576 66.559 1.00 47.84 364 ALA A C 1
ATOM 2871 O O . ALA A 1 364 ? -40.486 38.769 66.298 1.00 47.84 364 ALA A O 1
ATOM 2872 N N . THR A 1 365 ? -41.040 37.040 67.615 1.00 48.31 365 THR A N 1
ATOM 2873 C CA . THR A 1 365 ? -41.492 37.768 68.810 1.00 48.31 365 THR A CA 1
ATOM 2874 C C . THR A 1 365 ? -41.654 36.757 69.947 1.00 48.31 365 THR A C 1
ATOM 2876 O O . THR A 1 365 ? -42.751 36.310 70.270 1.00 48.31 365 THR A O 1
ATOM 2879 N N . ALA A 1 366 ? -40.533 36.345 70.540 1.00 47.06 366 ALA A N 1
ATOM 2880 C CA . ALA A 1 366 ? -40.532 35.511 71.734 1.00 47.06 366 ALA A CA 1
ATOM 2881 C C . ALA A 1 366 ? -40.739 36.389 72.979 1.00 47.06 366 ALA A C 1
ATOM 2883 O O . ALA A 1 366 ? -39.819 37.068 73.428 1.00 47.06 366 ALA A O 1
ATOM 2884 N N . THR A 1 367 ? -41.935 36.367 73.563 1.00 52.38 367 THR A N 1
ATOM 2885 C CA . THR A 1 367 ? -42.071 36.585 75.009 1.00 52.38 367 THR A CA 1
ATOM 2886 C C . THR A 1 367 ? -41.506 35.345 75.702 1.00 52.38 367 THR A C 1
ATOM 2888 O O . THR A 1 367 ? -42.042 34.253 75.530 1.00 52.38 367 THR A O 1
ATOM 2891 N N . LEU A 1 368 ? -40.380 35.502 76.402 1.00 58.22 368 LEU A N 1
ATOM 2892 C CA . LEU A 1 368 ? -39.663 34.428 77.098 1.00 58.22 368 LEU A CA 1
ATOM 2893 C C . LEU A 1 368 ? -40.479 33.911 78.292 1.00 58.22 368 LEU A C 1
ATOM 2895 O O . LEU A 1 368 ? -40.644 34.632 79.274 1.00 58.22 368 LEU A O 1
ATOM 2899 N N . ASP A 1 369 ? -40.939 32.662 78.219 1.00 60.78 369 ASP A N 1
ATOM 2900 C CA . ASP A 1 369 ? -41.502 31.923 79.353 1.00 60.78 369 ASP A CA 1
ATOM 2901 C C . ASP A 1 369 ? -40.590 30.735 79.689 1.00 60.78 369 ASP A C 1
ATOM 2903 O O . ASP A 1 369 ? -40.402 29.821 78.885 1.00 60.78 369 ASP A O 1
ATOM 2907 N N . PHE A 1 370 ? -39.990 30.775 80.879 1.00 60.75 370 PHE A N 1
ATOM 2908 C CA . PHE A 1 370 ? -39.038 29.775 81.379 1.00 60.75 370 PHE A CA 1
ATOM 2909 C C . PHE A 1 370 ? -39.720 28.547 81.999 1.00 60.75 370 PHE A C 1
ATOM 2911 O O . PHE A 1 370 ? -39.040 27.652 82.500 1.00 60.75 370 PHE A O 1
ATOM 2918 N N . SER A 1 371 ? -41.052 28.514 81.989 1.00 56.62 371 SER A N 1
ATOM 2919 C CA . SER A 1 371 ? -41.860 27.477 82.638 1.00 56.62 371 SER A CA 1
ATOM 2920 C C . SER A 1 371 ? -42.383 26.422 81.653 1.00 56.62 371 SER A C 1
ATOM 2922 O O . SER A 1 371 ? -43.062 25.486 82.074 1.00 56.62 371 SER A O 1
ATOM 2924 N N . ASP A 1 372 ? -42.089 26.561 80.353 1.00 65.81 372 ASP A N 1
ATOM 2925 C CA . ASP A 1 372 ? -42.537 25.635 79.307 1.00 65.81 372 ASP A CA 1
ATOM 2926 C C . ASP A 1 372 ? -41.737 24.311 79.359 1.00 65.81 372 ASP A C 1
ATOM 2928 O O . ASP A 1 372 ? -40.507 24.330 79.236 1.00 65.81 372 ASP A O 1
ATOM 2932 N N . PRO A 1 373 ? -42.397 23.142 79.500 1.00 65.50 373 PRO A N 1
ATOM 2933 C CA . PRO A 1 373 ? -41.725 21.843 79.486 1.00 65.50 373 PRO A CA 1
ATOM 2934 C C . PRO A 1 373 ? -40.976 21.520 78.179 1.00 65.50 373 PRO A C 1
ATOM 2936 O O . PRO A 1 373 ? -40.160 20.601 78.173 1.00 65.50 373 PRO A O 1
ATOM 2939 N N . ASN A 1 374 ? -41.218 22.259 77.091 1.00 60.72 374 ASN A N 1
ATOM 2940 C CA . ASN A 1 374 ?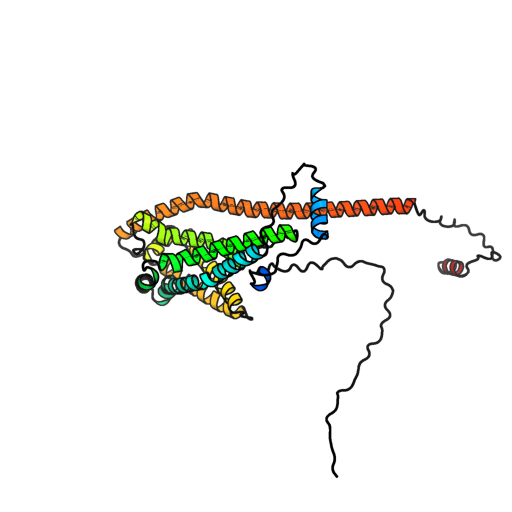 -40.498 22.136 75.819 1.00 60.72 374 ASN A CA 1
ATOM 2941 C C . ASN A 1 374 ? -39.434 23.230 75.602 1.00 60.72 374 ASN A C 1
ATOM 2943 O O . ASN A 1 374 ? -38.958 23.408 74.477 1.00 60.72 374 ASN A O 1
ATOM 2947 N N . PHE A 1 375 ? -39.055 23.976 76.644 1.00 68.25 375 PHE A N 1
ATOM 2948 C CA . PHE A 1 375 ? -38.051 25.030 76.531 1.00 68.25 375 PHE A CA 1
ATOM 2949 C C . PHE A 1 375 ? -36.661 24.459 76.193 1.00 68.25 375 PHE A C 1
ATOM 2951 O O . PHE A 1 375 ? -36.015 23.781 76.994 1.00 68.25 375 PHE A O 1
ATOM 2958 N N . ASP A 1 376 ? -36.183 24.760 74.984 1.00 64.31 376 ASP A N 1
ATOM 2959 C CA . ASP A 1 376 ? -34.887 24.306 74.480 1.00 64.31 376 ASP A CA 1
ATOM 2960 C C . ASP A 1 376 ? -33.781 25.327 74.800 1.00 64.31 376 ASP A C 1
ATOM 2962 O O . ASP A 1 376 ? -33.514 26.270 74.044 1.00 64.31 376 ASP A O 1
ATOM 2966 N N . PHE A 1 377 ? -33.118 25.116 75.942 1.00 67.62 377 PHE A N 1
ATOM 2967 C CA . PHE A 1 377 ? -31.996 25.935 76.417 1.00 67.62 377 PHE A CA 1
ATOM 2968 C C . PHE A 1 377 ? -30.850 26.051 75.400 1.00 67.62 377 PHE A C 1
ATOM 2970 O O . PHE A 1 377 ? -30.190 27.092 75.343 1.00 67.62 377 PHE A O 1
ATOM 2977 N N . ALA A 1 378 ? -30.602 25.015 74.590 1.00 65.38 378 ALA A N 1
ATOM 2978 C CA . ALA A 1 378 ? -29.496 25.017 73.633 1.00 65.38 378 ALA A CA 1
ATOM 2979 C C . ALA A 1 378 ? -29.747 26.018 72.497 1.00 65.38 378 ALA A C 1
ATOM 2981 O O . ALA A 1 378 ? -28.841 26.742 72.080 1.00 65.38 378 ALA A O 1
ATOM 2982 N N . LYS A 1 379 ? -31.002 26.117 72.053 1.00 67.81 379 LYS A N 1
ATOM 2983 C CA . LYS A 1 379 ? -31.428 27.044 71.001 1.00 67.81 379 LYS A CA 1
ATOM 2984 C C . LYS A 1 379 ? -31.428 28.499 71.476 1.00 67.81 379 LYS A C 1
ATOM 2986 O O . LYS A 1 379 ? -31.032 29.387 70.724 1.00 67.81 379 LYS A O 1
ATOM 2991 N N . TYR A 1 380 ? -31.814 28.749 72.731 1.00 71.06 380 TYR A N 1
ATOM 2992 C CA . TYR A 1 380 ? -31.732 30.084 73.337 1.00 71.06 380 TYR A CA 1
ATOM 2993 C C . TYR A 1 380 ? -30.281 30.580 73.420 1.00 71.06 380 TYR A C 1
ATOM 2995 O O . TYR A 1 380 ? -29.987 31.688 72.974 1.00 71.06 380 TYR A O 1
ATOM 3003 N N . LEU A 1 381 ? -29.358 29.734 73.892 1.00 66.88 381 LEU A N 1
ATOM 3004 C CA . LEU A 1 381 ? -27.933 30.069 73.963 1.00 66.88 381 LEU A CA 1
ATOM 3005 C C . LEU A 1 381 ? -27.325 30.346 72.583 1.00 66.88 381 LEU A C 1
ATOM 3007 O O . LEU A 1 381 ? -26.585 31.311 72.442 1.00 66.88 381 LEU A O 1
ATOM 3011 N N . GLU A 1 382 ? -27.667 29.569 71.550 1.00 67.81 382 GLU A N 1
ATOM 3012 C CA . GLU A 1 382 ? -27.203 29.827 70.174 1.00 67.81 382 GLU A CA 1
ATOM 3013 C C . GLU A 1 382 ? -27.694 31.160 69.594 1.00 67.81 382 GLU A C 1
ATOM 3015 O O . GLU A 1 382 ? -27.047 31.722 68.707 1.00 67.81 382 GLU A O 1
ATOM 3020 N N . THR A 1 383 ? -28.842 31.648 70.065 1.00 66.38 383 THR A N 1
ATOM 3021 C CA . THR A 1 383 ? -29.412 32.922 69.616 1.00 66.38 383 THR A CA 1
ATOM 3022 C C . THR A 1 383 ? -28.807 34.092 70.400 1.00 66.38 383 THR A C 1
ATOM 3024 O O . THR A 1 383 ? -28.460 35.098 69.794 1.00 66.38 383 THR A O 1
ATOM 3027 N N . ALA A 1 384 ? -28.579 33.927 71.709 1.00 65.25 384 ALA A N 1
ATOM 3028 C CA . ALA A 1 384 ? -27.951 34.924 72.584 1.00 65.25 384 ALA A CA 1
ATOM 3029 C C . ALA A 1 384 ? -26.428 35.076 72.388 1.00 65.25 384 ALA A C 1
ATOM 3031 O O . ALA A 1 384 ? -25.874 36.101 72.754 1.00 65.25 384 ALA A O 1
ATOM 3032 N N . LEU A 1 385 ? -25.744 34.072 71.822 1.00 57.09 385 LEU A N 1
ATOM 3033 C CA . LEU A 1 385 ? -24.320 34.138 71.439 1.00 57.09 385 LEU A CA 1
ATOM 3034 C C . LEU A 1 385 ? -24.079 34.756 70.051 1.00 57.09 385 LEU A C 1
ATOM 3036 O O . LEU A 1 385 ? -22.927 34.892 69.635 1.00 57.09 385 LEU A O 1
ATOM 3040 N N . LYS A 1 386 ? -25.148 35.034 69.295 1.00 55.75 386 LYS A N 1
ATOM 3041 C CA . LYS A 1 386 ? -25.089 35.677 67.973 1.00 55.75 386 LYS A CA 1
ATOM 3042 C C . LYS A 1 386 ? -25.406 37.175 68.008 1.00 55.75 386 LYS A C 1
ATOM 3044 O O . LYS A 1 386 ? -25.232 37.819 66.973 1.00 55.75 386 LYS A O 1
ATOM 3049 N N . GLU A 1 387 ? -25.836 37.699 69.153 1.00 44.22 387 GLU A N 1
ATOM 3050 C CA . GLU A 1 387 ? -25.694 39.116 69.523 1.00 44.22 387 GLU A CA 1
ATOM 3051 C C . GLU A 1 387 ? -24.388 39.298 70.302 1.00 44.22 387 GLU A C 1
ATOM 3053 O O . GLU A 1 387 ? -23.746 40.358 70.114 1.00 44.22 387 GLU A O 1
#

Secondary structure (DSSP, 8-state):
--------PPPP--PPP----------PPP-------------HHHHHSPPPPPPHHHHHHHHHHHTTS----------PPPHHHHHHHHHHHHHHHHHHHHHHHHHHHHHHIIIIIHHHHH-HHHHHHHHHHHHHHH-STTHIIIIIIIHHHHHHHHHHHHHHHHHHHHHHHH--PPPPPHHHHHHHHHHHHHHHHHIIIIIHHHHHHS-STT--HHHHHHHHHHSHHHHHHHHHHHHHHHHHHHHHHHHHHTT-S-HHHHHHHHHHHHHHHHHHHHHHHH-----HHHHHHHHHHHHHHHHHHHHHHHHHHHHHHHHHHHHHHHHHHHHHHHHHHHHHHHHHHHHHHHHHHHHSPPPPPPPS-----TT-TT--HHHHHHHHT--

Foldseek 3Di:
DDDDDDDDDDDDDDDDDDDDDDDDPDDDDPCPPPPVPQPDDPDLVVQLDQQDDADVVLVVVVCVVCVVPDDDDDPPVPPDPDSVVVSVVSNVLVVLLVVLLVLQVVVVVLCLCLQFQCCLPPNFVSSQVSVLVVCVVQVDPPRCVCSHVVSVCSNLVSSVVSVVVVQVSCCSRVVDHHDQDPLNVLVVVLVVLVVLVCCLQPVLCCVQPVGNSPDGLLLVLLVCVVPVVVSLVSQLSNLLSCLCNSLVSVCVVVVPPDSVVSVVVSVVSSVSRNSSVVSSNPPNDDDPVVSVVSVVSVVVSVVVCVVCVVVVVVVVCCVVVVVVVVVVVVVVVVVVVVVVVVVVVVVVVVVVCVVCPDDPDPPPDDPDDPPDPPDDPVVVVVVVVVD